Protein 3AAA (pdb70)

Radius of gyration: 28.88 Å; Cα contacts (8 Å, |Δi|>4): 1202; chains: 3; bounding box: 78×56×79 Å

Foldseek 3Di:
DLVVLLVVLLVQLLPAFPQCNVVSNVVSCVVNVPVPSNVPSNPVSLLVSQQVQQPWADDPPDPATGTRHPQQPPPPQWGDQLQVQWIWHADSVVRHTHDIDHHDDPCPCVLLQVLLVVLVVVLCVVPAVAKHKGWDWDADPRFTKIKIKMKHKDDDVVQQKIKMKIKIWIWGDDPQKTKIWMKIWMWMWHPNPHTDIDTDMDIDIDMDTHDDSNVRSNVVSVVVVVVVVVVVVVVVVVVVCCVPPVVCVVPNPAPPVRDDDDVVVVD/DVVVLVVLQVVLQPDDQVCNVVVLVVSCVVVVVCVVVSLQPRDDAWDWDADPPPGHIDIDDPQQDDDNWGADLPPRAIVVGDPDGDGADPVVNVVQNVLLVVVVVVCCVPPVDWDWHKDKHDDDQGIKMKIWTKDWADDDPFKTKIKIKIKIKDWGADPVNQKIKIKIKMKIWMWMWGADDPPHIDIDTDMDIDIDMDMDTDDPVCHPSNVVVVVVVVVVVVRVVVCCCVRVNVVVVVVCVVDPPDDDDD/DLVVVLVCLLVLVVVVVVVCVVVVHDQADQGPVFHGSLLSNLLNLNQVSNVVSVVVPYDQADATPQRAGSLLSNQVNVNLVNNVVSVVVPHDQPRAGNVRHTSLRPHPDPSSVVSSD

Nearest PDB structures (foldseek):
  3aae-assembly1_A  TM=9.715E-01  e=9.314E-47  Gallus gallus
  7ccc-assembly1_C  TM=9.860E-01  e=1.711E-45  Mus musculus
  8f8q-assembly1_G  TM=9.851E-01  e=2.707E-43  Homo sapiens
  8ptk-assembly1_K  TM=9.829E-01  e=7.471E-42  Sus scrofa
  7t5q-assembly1_I  TM=9.591E-01  e=1.080E-38  Homo sapiens

Solvent-accessible surface area: 28966 Å² total; per-residue (Å²): 110,86,153,79,60,19,161,11,0,18,70,2,0,48,84,3,0,0,32,2,15,100,63,0,45,68,8,2,83,49,4,19,118,56,91,98,46,13,147,124,40,4,57,146,6,10,16,86,9,1,25,67,8,16,18,18,10,104,8,162,79,66,140,37,48,4,2,0,0,110,14,2,62,87,36,155,38,51,5,19,4,12,49,44,85,7,0,0,67,7,39,35,119,174,58,96,23,43,75,59,87,119,64,92,80,159,62,91,14,52,109,43,15,48,21,4,4,75,24,1,103,60,10,4,166,58,13,3,73,59,19,43,6,4,0,2,25,72,71,70,141,68,86,61,5,0,0,4,0,0,0,0,31,42,78,53,83,186,70,101,45,2,0,10,0,20,1,24,1,67,2,29,9,59,98,96,50,0,72,2,36,9,31,0,61,1,22,0,3,8,56,91,47,26,32,0,4,0,66,2,69,24,103,32,130,85,62,34,141,9,72,65,34,84,81,0,2,114,56,1,24,131,71,1,53,98,14,0,34,100,0,8,57,16,2,38,110,6,1,105,52,1,27,83,10,0,0,27,1,0,0,4,129,46,2,7,68,106,90,129,21,74,2,71,164,27,80,87,124,105,32,47,89,11,0,41,25,0,25,130,36,5,32,27,69,80,29,116,106,8,6,54,12,0,31,84,10,6,88,86,11,44,147,69,0,80,78,65,16,64,50,44,18,115,85,28,143,4,168,111,76,41,99,38,3,0,25,18,81,104,2,98,45,57,120,4,37,8,3,8,90,27,31,126,18,40,77,117,81,177,131,10,67,98,22,57,95,207,11,41,136,39,0,70,61,4,22,84,0,3,38,64,0,32,61,53,0,2,28,24,36,22,11,1,2,0,11,65,86,83,140,129,13,9,2,0,0,2,0,0,30,18,46,2,76,16,9,166,72,7,68,2,20,0,6,0,36,0,26,1,65,2,85,75,77,53,118,37,169,30,0,45,0,70,2,43,0,13,0,19,3,64,0,32,0,49,61,129,24,3,10,28,1,25,2,0,10,22,3,66,76,126,47,98,67,73,69,91,27,56,152,74,21,44,26,5,0,4,8,0,99,8,0,8,42,5,0,26,110,0,10,61,31,2,41,103,6,1,10,22,83,0,52,91,12,1,68,30,0,1,31,72,113,63,58,113,199,117,28,137,74,14,10,8,1,0,7,10,26,6,52,82,54,0,95,73,23,36,90,167,69,93,78,11,47,86,62,3,138,24,8,2,38,0,3,0,1,0,0,4,9,24,26,45,99,1,0,81,23,0,31,125,102,51,10,73,23,55,10,83,10,104,35,124,0,5,0,3,2,2,0,2,35,32,32,49,62,58,0,0,130,22,0,38,85,126,54,9,59,82,97,54,118,6,69,94,34,68,26,1,70,85,30,16,142,47,163,54,0,77,66,67,3,173

Structure (mmCIF, N/CA/C/O backbone):
data_3AAA
#
_entry.id   3AAA
#
_cell.length_a   71.424
_cell.length_b   87.006
_cell.length_c   121.035
_cell.angle_alpha   90.00
_cell.angle_beta   90.00
_cell.angle_gamma   90.00
#
_symmetry.space_group_name_H-M   'P 21 21 21'
#
loop_
_entity.id
_entity.type
_entity.pdbx_description
1 polymer 'F-actin-capping protein subunit alpha-1'
2 polymer 'F-actin-capping protein subunit beta isoforms 1 and 2'
3 polymer Myotrophin
4 non-polymer 'ISOPROPYL ALCOHOL'
5 water water
#
loop_
_atom_site.group_PDB
_atom_site.id
_atom_site.type_symbol
_atom_site.label_atom_id
_atom_site.label_alt_id
_atom_site.label_comp_id
_atom_site.label_asym_id
_atom_site.label_entity_id
_atom_site.label_seq_id
_atom_site.pdbx_PDB_ins_code
_atom_site.Cartn_x
_atom_site.Cartn_y
_atom_site.Cartn_z
_atom_site.occupancy
_atom_site.B_iso_or_equiv
_atom_site.auth_seq_id
_atom_site.auth_comp_id
_atom_site.auth_asym_id
_atom_site.auth_atom_id
_atom_site.pdbx_PDB_model_num
ATOM 1 N N . SER A 1 9 ? -13.448 37.661 45.875 1.00 66.50 9 SER A N 1
ATOM 2 C CA . SER A 1 9 ? -12.261 36.800 46.157 1.00 66.42 9 SER A CA 1
ATOM 3 C C . SER A 1 9 ? -12.434 35.416 45.547 1.00 66.87 9 SER A C 1
ATOM 4 O O . SER A 1 9 ? -11.488 34.883 44.956 1.00 67.25 9 SER A O 1
ATOM 7 N N . ASP A 1 10 ? -13.626 34.833 45.681 1.00 66.75 10 ASP A N 1
ATOM 8 C CA . ASP A 1 10 ? -13.907 33.542 45.039 1.00 66.62 10 ASP A CA 1
ATOM 9 C C . ASP A 1 10 ? -14.064 33.686 43.527 1.00 66.06 10 ASP A C 1
ATOM 10 O O . ASP A 1 10 ? -13.691 32.788 42.783 1.00 65.81 10 ASP A O 1
ATOM 15 N N . GLU A 1 11 ? -14.601 34.823 43.087 1.00 65.63 11 GLU A N 1
ATOM 16 C CA . GLU A 1 11 ? -14.551 35.216 41.676 1.00 65.40 11 GLU A CA 1
ATOM 17 C C . GLU A 1 11 ? -13.103 35.475 41.224 1.00 64.91 11 GLU A C 1
ATOM 18 O O . GLU A 1 11 ? -12.774 35.314 40.043 1.00 65.21 11 GLU A O 1
ATOM 24 N N . GLU A 1 12 ? -12.245 35.896 42.151 1.00 63.83 12 GLU A N 1
ATOM 25 C CA . GLU A 1 12 ? -10.856 36.164 41.809 1.00 62.69 12 GLU A CA 1
ATOM 26 C C . GLU A 1 12 ? -10.056 34.856 41.770 1.00 61.42 12 GLU A C 1
ATOM 27 O O . GLU A 1 12 ? -9.198 34.688 40.904 1.00 61.33 12 GLU A O 1
ATOM 33 N N . LYS A 1 13 ? -10.356 33.931 42.682 1.00 59.61 13 LYS A N 1
ATOM 34 C CA . LYS A 1 13 ? -9.722 32.608 42.690 1.00 58.20 13 LYS A CA 1
ATOM 35 C C . LYS A 1 13 ? -9.909 31.823 41.377 1.00 57.29 13 LYS A C 1
ATOM 36 O O . LYS A 1 13 ? -8.962 31.192 40.887 1.00 56.85 13 LYS A O 1
ATOM 42 N N . VAL A 1 14 ? -11.127 31.865 40.826 1.00 55.68 14 VAL A N 1
ATOM 43 C CA . VAL A 1 14 ? -11.472 31.125 39.611 1.00 54.11 14 VAL A CA 1
ATOM 44 C C . VAL A 1 14 ? -10.733 31.752 38.438 1.00 52.96 14 VAL A C 1
ATOM 45 O O . VAL A 1 14 ? -10.203 31.047 37.582 1.00 52.53 14 VAL A O 1
ATOM 49 N N . ARG A 1 15 ? -10.701 33.086 38.439 1.00 51.58 15 ARG A N 1
ATOM 50 C CA . ARG A 1 15 ? -10.009 33.904 37.447 1.00 50.36 15 ARG A CA 1
ATOM 51 C C . ARG A 1 15 ? -8.500 33.589 37.391 1.00 48.89 15 ARG A C 1
ATOM 52 O O . ARG A 1 15 ? -7.890 33.655 36.309 1.00 48.55 15 ARG A O 1
ATOM 60 N N . ILE A 1 16 ? -7.934 33.240 38.557 1.00 46.80 16 ILE A N 1
ATOM 61 C CA . ILE A 1 16 ? -6.521 32.877 38.734 1.00 44.72 16 ILE A CA 1
ATOM 62 C C . ILE A 1 16 ? -6.299 31.443 38.289 1.00 44.01 16 ILE A C 1
ATOM 63 O O . ILE A 1 16 ? -5.331 31.141 37.582 1.00 43.34 16 ILE A O 1
ATOM 68 N N . ALA A 1 17 ? -7.178 30.556 38.748 1.00 42.67 17 ALA A N 1
ATOM 69 C CA . ALA A 1 17 ? -7.225 29.194 38.269 1.00 41.64 17 ALA A CA 1
ATOM 70 C C . ALA A 1 17 ? -7.227 29.158 36.734 1.00 40.99 17 ALA A C 1
ATOM 71 O O . ALA A 1 17 ? -6.452 28.423 36.137 1.00 40.71 17 ALA A O 1
ATOM 73 N N . ALA A 1 18 ? -8.086 29.975 36.124 1.00 40.20 18 ALA A N 1
ATOM 74 C CA . ALA A 1 18 ? -8.271 30.042 34.672 1.00 39.88 18 ALA A CA 1
ATOM 75 C C . ALA A 1 18 ? -7.048 30.593 33.932 1.00 39.50 18 ALA A C 1
ATOM 76 O O . ALA A 1 18 ? -6.735 30.142 32.836 1.00 39.53 18 ALA A O 1
ATOM 78 N N . LYS A 1 19 ? -6.406 31.599 34.520 1.00 38.76 19 LYS A N 1
ATOM 79 C CA . LYS A 1 19 ? -5.166 32.131 34.009 1.00 37.76 19 LYS A CA 1
ATOM 80 C C . LYS A 1 19 ? -4.082 31.049 34.058 1.00 36.71 19 LYS A C 1
ATOM 81 O O . LYS A 1 19 ? -3.318 30.891 33.110 1.00 36.33 19 LYS A O 1
ATOM 87 N N . PHE A 1 20 ? -4.033 30.280 35.141 1.00 35.73 20 PHE A N 1
ATOM 88 C CA . PHE A 1 20 ? -3.021 29.237 35.266 1.00 35.10 20 PHE A CA 1
ATOM 89 C C . PHE A 1 20 ? -3.180 28.151 34.200 1.00 35.23 20 PHE A C 1
ATOM 90 O O . PHE A 1 20 ? -2.196 27.760 33.546 1.00 34.11 20 PHE A O 1
ATOM 98 N N . ILE A 1 21 ? -4.420 27.672 34.032 1.00 34.75 21 ILE A N 1
ATOM 99 C CA . ILE A 1 21 ? -4.721 26.588 33.087 1.00 34.93 21 ILE A CA 1
ATOM 100 C C . ILE A 1 21 ? -4.368 27.003 31.655 1.00 34.12 21 ILE A C 1
ATOM 101 O O . ILE A 1 21 ? -3.795 26.253 30.921 1.00 33.70 21 ILE A O 1
ATOM 106 N N . THR A 1 22 ? -4.683 28.243 31.336 1.00 34.13 22 THR A N 1
ATOM 107 C CA . THR A 1 22 ? -4.403 28.896 30.076 1.00 34.34 22 THR A CA 1
ATOM 108 C C . THR A 1 22 ? -2.914 29.009 29.737 1.00 33.53 22 THR A C 1
ATOM 109 O O . THR A 1 22 ? -2.550 29.139 28.570 1.00 33.25 22 THR A O 1
ATOM 113 N N . HIS A 1 23 ? -2.059 28.962 30.749 1.00 31.92 23 HIS A N 1
ATOM 114 C CA . HIS A 1 23 ? -0.629 29.114 30.523 1.00 31.15 23 HIS A CA 1
ATOM 115 C C . HIS A 1 23 ? 0.139 27.800 30.591 1.00 29.05 23 HIS A C 1
ATOM 116 O O . HIS A 1 23 ? 1.366 27.806 30.642 1.00 29.30 23 HIS A O 1
ATOM 123 N N . ALA A 1 24 ? -0.588 26.686 30.581 1.00 26.63 24 ALA A N 1
ATOM 124 C CA . ALA A 1 24 ? 0.006 25.362 30.521 1.00 25.19 24 ALA A CA 1
ATOM 125 C C . ALA A 1 24 ? 0.907 25.278 29.296 1.00 23.89 24 ALA A C 1
ATOM 126 O O . ALA A 1 24 ? 0.505 25.681 28.209 1.00 23.61 24 ALA A O 1
ATOM 128 N N . PRO A 1 25 ? 2.123 24.772 29.475 1.00 22.91 25 PRO A N 1
ATOM 129 C CA . PRO A 1 25 ? 3.014 24.490 28.356 1.00 23.33 25 PRO A CA 1
ATOM 130 C C . PRO A 1 25 ? 2.425 23.387 27.467 1.00 23.94 25 PRO A C 1
ATOM 131 O O . PRO A 1 25 ? 1.652 22.553 27.967 1.00 24.47 25 PRO A O 1
ATOM 135 N N . PRO A 1 26 ? 2.782 23.375 26.159 1.00 24.16 26 PRO A N 1
ATOM 136 C CA . PRO A 1 26 ? 2.191 22.393 25.240 1.00 23.76 26 PRO A CA 1
ATOM 137 C C . PRO A 1 26 ? 2.508 20.995 25.692 1.00 23.08 26 PRO A C 1
ATOM 138 O O . PRO A 1 26 ? 3.650 20.719 26.006 1.00 23.62 26 PRO A O 1
ATOM 142 N N . GLY A 1 27 ? 1.512 20.122 25.754 1.00 22.59 27 GLY A N 1
ATOM 143 C CA . GLY A 1 27 ? 1.754 18.764 26.216 1.00 22.60 27 GLY A CA 1
ATOM 144 C C . GLY A 1 27 ? 1.695 18.604 27.736 1.00 23.45 27 GLY A C 1
ATOM 145 O O . GLY A 1 27 ? 1.980 17.516 28.263 1.00 23.15 27 GLY A O 1
ATOM 146 N N . GLU A 1 28 ? 1.321 19.659 28.455 1.00 23.87 28 GLU A N 1
ATOM 147 C CA . GLU A 1 28 ? 1.382 19.592 29.926 1.00 25.10 28 GLU A CA 1
ATOM 148 C C . GLU A 1 28 ? 0.090 20.099 30.546 1.00 25.53 28 GLU A C 1
ATOM 149 O O . GLU A 1 28 ? 0.018 20.339 31.743 1.00 25.93 28 GLU A O 1
ATOM 155 N N . PHE A 1 29 ? -0.929 20.238 29.719 1.00 25.99 29 PHE A N 1
ATOM 156 C CA . PHE A 1 29 ? -2.245 20.652 30.159 1.00 28.45 29 PHE A CA 1
ATOM 157 C C . PHE A 1 29 ? -2.843 19.807 31.305 1.00 29.73 29 PHE A C 1
ATOM 158 O O . PHE A 1 29 ? -3.342 20.370 32.277 1.00 30.00 29 PHE A O 1
ATOM 166 N N . ASN A 1 30 ? -2.799 18.484 31.168 1.00 31.00 30 ASN A N 1
ATOM 167 C CA . ASN A 1 30 ? -3.360 17.569 32.169 1.00 32.69 30 ASN A CA 1
ATOM 168 C C . ASN A 1 30 ? -2.695 17.796 33.535 1.00 33.55 30 ASN A C 1
ATOM 169 O O . ASN A 1 30 ? -3.379 17.887 34.556 1.00 34.16 30 ASN A O 1
ATOM 174 N N . GLU A 1 31 ? -1.369 17.926 33.533 1.00 33.74 31 GLU A N 1
ATOM 175 C CA . GLU A 1 31 ? -0.610 18.148 34.758 1.00 33.93 31 GLU A CA 1
ATOM 176 C C . GLU A 1 31 ? -0.976 19.473 35.385 1.00 33.35 31 GLU A C 1
ATOM 177 O O . GLU A 1 31 ? -1.219 19.539 36.591 1.00 33.83 31 GLU A O 1
ATOM 183 N N . VAL A 1 32 ? -1.050 20.520 34.578 1.00 32.31 32 VAL A N 1
ATOM 184 C CA . VAL A 1 32 ? -1.378 21.829 35.117 1.00 31.43 32 VAL A CA 1
ATOM 185 C C . VAL A 1 32 ? -2.817 21.845 35.613 1.00 32.70 32 VAL A C 1
ATOM 186 O O . VAL A 1 32 ? -3.093 22.371 36.679 1.00 32.24 32 VAL A O 1
ATOM 190 N N . PHE A 1 33 ? -3.724 21.289 34.816 1.00 34.05 33 PHE A N 1
ATOM 191 C CA . PHE A 1 33 ? -5.126 21.124 35.214 1.00 35.70 33 PHE A CA 1
ATOM 192 C C . PHE A 1 33 ? -5.255 20.384 36.541 1.00 35.51 33 PHE A C 1
ATOM 193 O O . PHE A 1 33 ? -5.901 20.882 37.442 1.00 35.04 33 PHE A O 1
ATOM 201 N N . ASN A 1 34 ? -4.612 19.225 36.653 1.00 36.77 34 ASN A N 1
ATOM 202 C CA . ASN A 1 34 ? -4.570 18.473 37.911 1.00 38.44 34 ASN A CA 1
ATOM 203 C C . ASN A 1 34 ? -4.050 19.322 39.075 1.00 38.89 34 ASN A C 1
ATOM 204 O O . ASN A 1 34 ? -4.574 19.231 40.182 1.00 38.92 34 ASN A O 1
ATOM 209 N N . ASP A 1 35 ? -3.007 20.119 38.837 1.00 39.42 35 ASP A N 1
ATOM 210 C CA . ASP A 1 35 ? -2.419 20.920 39.901 1.00 40.10 35 ASP A CA 1
ATOM 211 C C . ASP A 1 35 ? -3.449 21.910 40.386 1.00 41.00 35 ASP A C 1
ATOM 212 O O . ASP A 1 35 ? -3.739 21.969 41.574 1.00 41.00 35 ASP A O 1
ATOM 217 N N . VAL A 1 36 ? -4.032 22.639 39.441 1.00 41.56 36 VAL A N 1
ATOM 218 C CA . VAL A 1 36 ? -4.978 23.699 39.713 1.00 42.48 36 VAL A CA 1
ATOM 219 C C . VAL A 1 36 ? -6.287 23.190 40.350 1.00 43.97 36 VAL A C 1
ATOM 220 O O . VAL A 1 36 ? -6.958 23.931 41.091 1.00 43.82 36 VAL A O 1
ATOM 224 N N . ARG A 1 37 ? -6.650 21.947 40.044 1.00 45.50 37 ARG A N 1
ATOM 225 C CA . ARG A 1 37 ? -7.869 21.327 40.583 1.00 47.51 37 ARG A CA 1
ATOM 226 C C . ARG A 1 37 ? -7.677 21.068 42.083 1.00 48.04 37 ARG A C 1
ATOM 227 O O . ARG A 1 37 ? -8.450 21.549 42.896 1.00 48.28 37 ARG A O 1
ATOM 235 N N . LEU A 1 38 ? -6.621 20.335 42.429 1.00 49.23 38 LEU A N 1
ATOM 236 C CA . LEU A 1 38 ? -6.304 20.003 43.814 1.00 50.67 38 LEU A CA 1
ATOM 237 C C . LEU A 1 38 ? -6.016 21.235 44.681 1.00 51.70 38 LEU A C 1
ATOM 238 O O . LEU A 1 38 ? -6.111 21.161 45.915 1.00 51.48 38 LEU A O 1
ATOM 243 N N . LEU A 1 39 ? -5.681 22.357 44.032 1.00 52.63 39 LEU A N 1
ATOM 244 C CA . LEU A 1 39 ? -5.297 23.591 44.727 1.00 53.72 39 LEU A CA 1
ATOM 245 C C . LEU A 1 39 ? -6.504 24.442 45.077 1.00 54.63 39 LEU A C 1
ATOM 246 O O . LEU A 1 39 ? -6.677 24.819 46.234 1.00 54.66 39 LEU A O 1
ATOM 251 N N . LEU A 1 40 ? -7.324 24.738 44.073 1.00 55.63 40 LEU A N 1
ATOM 252 C CA . LEU A 1 40 ? -8.567 25.471 44.255 1.00 57.00 40 LEU A CA 1
ATOM 253 C C . LEU A 1 40 ? -9.514 24.694 45.187 1.00 58.15 40 LEU A C 1
ATOM 254 O O . LEU A 1 40 ? -10.255 25.294 45.965 1.00 57.85 40 LEU A O 1
ATOM 259 N N . ASN A 1 41 ? -9.441 23.363 45.115 1.00 59.70 41 ASN A N 1
ATOM 260 C CA . ASN A 1 41 ? -10.301 22.443 45.871 1.00 61.61 41 ASN A CA 1
ATOM 261 C C . ASN A 1 41 ? -11.767 22.890 45.951 1.00 62.32 41 ASN A C 1
ATOM 262 O O . ASN A 1 41 ? -12.361 22.944 47.023 1.00 62.76 41 ASN A O 1
ATOM 267 N N . ASN A 1 42 ? -12.316 23.232 44.793 1.00 63.20 42 ASN A N 1
ATOM 268 C CA . ASN A 1 42 ? -13.718 23.565 44.639 1.00 64.09 42 ASN A CA 1
ATOM 269 C C . ASN A 1 42 ? -14.143 23.163 43.233 1.00 64.48 42 ASN A C 1
ATOM 270 O O . ASN A 1 42 ? -14.411 24.015 42.385 1.00 64.52 42 ASN A O 1
ATOM 275 N N . ASP A 1 43 ? -14.196 21.849 43.004 1.00 65.32 43 ASP A N 1
ATOM 276 C CA . ASP A 1 43 ? -14.607 21.271 41.721 1.00 65.93 43 ASP A CA 1
ATOM 277 C C . ASP A 1 43 ? -15.855 21.921 41.149 1.00 66.23 43 ASP A C 1
ATOM 278 O O . ASP A 1 43 ? -16.084 21.858 39.946 1.00 66.42 43 ASP A O 1
ATOM 283 N N . ASN A 1 44 ? -16.655 22.544 42.010 1.00 66.79 44 ASN A N 1
ATOM 284 C CA . ASN A 1 44 ? -17.877 23.215 41.568 1.00 67.59 44 ASN A CA 1
ATOM 285 C C . ASN A 1 44 ? -17.600 24.520 40.823 1.00 67.68 44 ASN A C 1
ATOM 286 O O . ASN A 1 44 ? -18.116 24.728 39.723 1.00 67.72 44 ASN A O 1
ATOM 291 N N . LEU A 1 45 ? -16.768 25.373 41.429 1.00 67.88 45 LEU A N 1
ATOM 292 C CA . LEU A 1 45 ? -16.338 26.662 40.865 1.00 67.72 45 LEU A CA 1
ATOM 293 C C . LEU A 1 45 ? -15.446 26.483 39.622 1.00 67.59 45 LEU A C 1
ATOM 294 O O . LEU A 1 45 ? -15.489 27.285 38.680 1.00 67.41 45 LEU A O 1
ATOM 299 N N . LEU A 1 46 ? -14.644 25.419 39.639 1.00 67.52 46 LEU A N 1
ATOM 300 C CA . LEU A 1 46 ? -13.777 25.048 38.522 1.00 67.50 46 LEU A CA 1
ATOM 301 C C . LEU A 1 46 ? -14.559 24.942 37.209 1.00 67.56 46 LEU A C 1
ATOM 302 O O . LEU A 1 46 ? -14.202 25.572 36.213 1.00 67.75 46 LEU A O 1
ATOM 307 N N . ARG A 1 47 ? -15.643 24.165 37.236 1.00 67.58 47 ARG A N 1
ATOM 308 C CA . ARG A 1 47 ? -16.530 23.965 36.086 1.00 67.33 47 ARG A CA 1
ATOM 309 C C . ARG A 1 47 ? -17.218 25.256 35.641 1.00 67.17 47 ARG A C 1
ATOM 310 O O . ARG A 1 47 ? -17.510 25.431 34.459 1.00 67.27 47 ARG A O 1
ATOM 318 N N . GLU A 1 48 ? -17.442 26.161 36.593 1.00 67.01 48 GLU A N 1
ATOM 319 C CA . GLU A 1 48 ? -18.236 27.377 36.374 1.00 66.81 48 GLU A CA 1
ATOM 320 C C . GLU A 1 48 ? -17.542 28.444 35.523 1.00 66.11 48 GLU A C 1
ATOM 321 O O . GLU A 1 48 ? -17.990 28.756 34.409 1.00 66.10 48 GLU A O 1
ATOM 327 N N . GLY A 1 49 ? -16.461 29.005 36.063 1.00 65.12 49 GLY A N 1
ATOM 328 C CA . GLY A 1 49 ? -15.780 30.139 35.439 1.00 63.72 49 GLY A CA 1
ATOM 329 C C . GLY A 1 49 ? -14.534 29.765 34.654 1.00 62.64 49 GLY A C 1
ATOM 330 O O . GLY A 1 49 ? -13.986 30.609 33.945 1.00 62.85 49 GLY A O 1
ATOM 331 N N . ALA A 1 50 ? -14.091 28.509 34.783 1.00 61.27 50 ALA A N 1
ATOM 332 C CA . ALA A 1 50 ? -12.917 27.999 34.056 1.00 59.84 50 ALA A CA 1
ATOM 333 C C . ALA A 1 50 ? -13.257 26.943 32.980 1.00 59.02 50 ALA A C 1
ATOM 334 O O . ALA A 1 50 ? -12.534 25.943 32.808 1.00 59.09 50 ALA A O 1
ATOM 336 N N . ALA A 1 51 ? -14.362 27.172 32.267 1.00 57.47 51 ALA A N 1
ATOM 337 C CA . ALA A 1 51 ? -14.723 26.376 31.090 1.00 55.77 51 ALA A CA 1
ATOM 338 C C . ALA A 1 51 ? -14.455 27.188 29.825 1.00 54.66 51 ALA A C 1
ATOM 339 O O . ALA A 1 51 ? -14.190 26.621 28.761 1.00 54.59 51 ALA A O 1
ATOM 341 N N . HIS A 1 52 ? -14.543 28.514 29.951 1.00 52.90 52 HIS A N 1
ATOM 342 C CA . HIS A 1 52 ? -14.137 29.429 28.902 1.00 51.69 52 HIS A CA 1
ATOM 343 C C . HIS A 1 52 ? -12.623 29.278 28.644 1.00 50.55 52 HIS A C 1
ATOM 344 O O . HIS A 1 52 ? -12.125 29.646 27.578 1.00 50.09 52 HIS A O 1
ATOM 351 N N . ALA A 1 53 ? -11.927 28.685 29.617 1.00 48.79 53 ALA A N 1
ATOM 352 C CA . ALA A 1 53 ? -10.474 28.554 29.606 1.00 46.90 53 ALA A CA 1
ATOM 353 C C . ALA A 1 53 ? -10.010 27.301 28.876 1.00 45.21 53 ALA A C 1
ATOM 354 O O . ALA A 1 53 ? -8.995 27.319 28.187 1.00 44.30 53 ALA A O 1
ATOM 356 N N . PHE A 1 54 ? -10.743 26.210 29.050 1.00 43.42 54 PHE A N 1
ATOM 357 C CA . PHE A 1 54 ? -10.450 24.994 28.328 1.00 41.97 54 PHE A CA 1
ATOM 358 C C . PHE A 1 54 ? -10.583 25.235 26.826 1.00 40.26 54 PHE A C 1
ATOM 359 O O . PHE A 1 54 ? -9.726 24.822 26.043 1.00 40.13 54 PHE A O 1
ATOM 367 N N . ALA A 1 55 ? -11.651 25.916 26.439 1.00 37.84 55 ALA A N 1
ATOM 368 C CA . ALA A 1 55 ? -11.900 26.191 25.035 1.00 35.96 55 ALA A CA 1
ATOM 369 C C . ALA A 1 55 ? -10.833 27.146 24.502 1.00 34.45 55 ALA A C 1
ATOM 370 O O . ALA A 1 55 ? -10.298 26.947 23.410 1.00 32.93 55 ALA A O 1
ATOM 372 N N . GLN A 1 56 ? -10.552 28.180 25.295 1.00 32.74 56 GLN A N 1
ATOM 373 C CA . GLN A 1 56 ? -9.606 29.210 24.920 1.00 32.08 56 GLN A CA 1
ATOM 374 C C . GLN A 1 56 ? -8.203 28.633 24.750 1.00 29.60 56 GLN A C 1
ATOM 375 O O . GLN A 1 56 ? -7.526 28.989 23.801 1.00 28.94 56 GLN A O 1
ATOM 381 N N . TYR A 1 57 ? -7.813 27.743 25.654 1.00 27.16 57 TYR A N 1
ATOM 382 C CA . TYR A 1 57 ? -6.601 26.990 25.524 1.00 26.42 57 TYR A CA 1
ATOM 383 C C . TYR A 1 57 ? -6.560 26.158 24.224 1.00 26.26 57 TYR A C 1
ATOM 384 O O . TYR A 1 57 ? -5.570 26.189 23.503 1.00 25.53 57 TYR A O 1
ATOM 393 N N . ASN A 1 58 ? -7.621 25.403 23.951 1.00 25.30 58 ASN A N 1
ATOM 394 C CA . ASN A 1 58 ? -7.634 24.538 22.779 1.00 24.45 58 ASN A CA 1
ATOM 395 C C . ASN A 1 58 ? -7.519 25.293 21.497 1.00 22.94 58 ASN A C 1
ATOM 396 O O . ASN A 1 58 ? -6.786 24.863 20.616 1.00 20.56 58 ASN A O 1
ATOM 401 N N . MET A 1 59 ? -8.215 26.433 21.415 1.00 22.85 59 MET A N 1
ATOM 402 C CA . MET A 1 59 ? -8.167 27.291 20.230 1.00 22.67 59 MET A CA 1
ATOM 403 C C . MET A 1 59 ? -6.873 28.092 20.089 1.00 22.55 59 MET A C 1
ATOM 404 O O . MET A 1 59 ? -6.452 28.325 18.965 1.00 22.97 59 MET A O 1
ATOM 409 N N . ASP A 1 60 ? -6.287 28.564 21.195 1.00 21.24 60 ASP A N 1
ATOM 410 C CA . ASP A 1 60 ? -4.957 29.248 21.174 1.00 21.79 60 ASP A CA 1
ATOM 411 C C . ASP A 1 60 ? -3.847 28.288 20.719 1.00 20.28 60 ASP A C 1
ATOM 412 O O . ASP A 1 60 ? -2.947 28.675 19.996 1.00 18.71 60 ASP A O 1
ATOM 417 N N . GLN A 1 61 ? -3.939 27.028 21.146 1.00 19.65 61 GLN A N 1
ATOM 418 C CA . GLN A 1 61 ? -2.918 26.041 20.838 1.00 20.05 61 GLN A CA 1
ATOM 419 C C . GLN A 1 61 ? -3.106 25.356 19.470 1.00 19.26 61 GLN A C 1
ATOM 420 O O . GLN A 1 61 ? -2.234 24.592 19.059 1.00 19.25 61 GLN A O 1
ATOM 426 N N . PHE A 1 62 ? -4.196 25.648 18.756 1.00 18.35 62 PHE A N 1
ATOM 427 C CA . PHE A 1 62 ? -4.474 24.948 17.477 1.00 18.16 62 PHE A CA 1
ATOM 428 C C . PHE A 1 62 ? -4.445 23.427 17.727 1.00 18.59 62 PHE A C 1
ATOM 429 O O . PHE A 1 62 ? -3.706 22.701 17.066 1.00 17.93 62 PHE A O 1
ATOM 437 N N . THR A 1 63 ? -5.208 22.955 18.711 1.00 18.98 63 THR A N 1
ATOM 438 C CA . THR A 1 63 ? -5.215 21.529 19.054 1.00 19.93 63 THR A CA 1
ATOM 439 C C . THR A 1 63 ? -5.675 20.696 17.872 1.00 19.33 63 THR A C 1
ATOM 440 O O . THR A 1 63 ? -6.735 20.947 17.296 1.00 19.52 63 THR A O 1
ATOM 444 N N . PRO A 1 64 ? -4.853 19.731 17.467 1.00 20.05 64 PRO A N 1
ATOM 445 C CA . PRO A 1 64 ? -5.264 18.851 16.372 1.00 20.41 64 PRO A CA 1
ATOM 446 C C . PRO A 1 64 ? -6.171 17.748 16.894 1.00 21.30 64 PRO A C 1
ATOM 447 O O . PRO A 1 64 ? -5.926 17.233 17.970 1.00 21.52 64 PRO A O 1
ATOM 451 N N . VAL A 1 65 ? -7.196 17.385 16.131 1.00 21.74 65 VAL A N 1
ATOM 452 C CA . VAL A 1 65 ? -8.110 16.302 16.542 1.00 23.18 65 VAL A CA 1
ATOM 453 C C . VAL A 1 65 ? -8.484 15.394 15.371 1.00 23.34 65 VAL A C 1
ATOM 454 O O . VAL A 1 65 ? -8.635 15.849 14.217 1.00 22.20 65 VAL A O 1
ATOM 458 N N . LYS A 1 66 ? -8.606 14.105 15.697 1.00 24.22 66 LYS A N 1
ATOM 459 C CA . LYS A 1 66 ? -8.964 13.061 14.762 1.00 24.97 66 LYS A CA 1
ATOM 460 C C . LYS A 1 66 ? -10.467 12.875 14.821 1.00 25.57 66 LYS A C 1
ATOM 461 O O . LYS A 1 66 ? -11.029 12.612 15.897 1.00 26.14 66 LYS A O 1
ATOM 467 N N . ILE A 1 67 ? -11.135 13.028 13.684 1.00 25.49 67 ILE A N 1
ATOM 468 C CA . ILE A 1 67 ? -12.563 12.674 13.631 1.00 25.98 67 ILE A CA 1
ATOM 469 C C . ILE A 1 67 ? -12.685 11.282 13.027 1.00 26.42 67 ILE A C 1
ATOM 470 O O . ILE A 1 67 ? -12.102 11.003 11.975 1.00 25.77 67 ILE A O 1
ATOM 475 N N . GLU A 1 68 ? -13.365 10.381 13.743 1.00 27.42 68 GLU A N 1
ATOM 476 C CA . GLU A 1 68 ? -13.626 9.019 13.244 1.00 28.11 68 GLU A CA 1
ATOM 477 C C . GLU A 1 68 ? -14.157 9.063 11.815 1.00 27.09 68 GLU A C 1
ATOM 478 O O . GLU A 1 68 ? -15.035 9.843 11.512 1.00 26.81 68 GLU A O 1
ATOM 484 N N . GLY A 1 69 ? -13.564 8.280 10.922 1.00 26.66 69 GLY A N 1
ATOM 485 C CA . GLY A 1 69 ? -14.050 8.209 9.553 1.00 26.46 69 GLY A CA 1
ATOM 486 C C . GLY A 1 69 ? -13.343 9.132 8.568 1.00 27.09 69 GLY A C 1
ATOM 487 O O . GLY A 1 69 ? -13.556 9.021 7.346 1.00 26.48 69 GLY A O 1
ATOM 488 N N . TYR A 1 70 ? -12.521 10.046 9.082 1.00 26.35 70 TYR A N 1
ATOM 489 C CA . TYR A 1 70 ? -11.781 10.984 8.223 1.00 27.60 70 TYR A CA 1
ATOM 490 C C . TYR A 1 70 ? -10.294 10.872 8.473 1.00 27.84 70 TYR A C 1
ATOM 491 O O . TYR A 1 70 ? -9.854 10.988 9.601 1.00 26.88 70 TYR A O 1
ATOM 500 N N . ASP A 1 71 ? -9.540 10.652 7.408 1.00 29.51 71 ASP A N 1
ATOM 501 C CA . ASP A 1 71 ? -8.107 10.366 7.486 1.00 31.93 71 ASP A CA 1
ATOM 502 C C . ASP A 1 71 ? -7.292 11.435 8.183 1.00 32.78 71 ASP A C 1
ATOM 503 O O . ASP A 1 71 ? -6.392 11.148 8.952 1.00 33.54 71 ASP A O 1
ATOM 508 N N . ASP A 1 72 ? -7.580 12.680 7.889 1.00 32.78 72 ASP A N 1
ATOM 509 C CA . ASP A 1 72 ? -6.668 13.690 8.332 1.00 33.99 72 ASP A CA 1
ATOM 510 C C . ASP A 1 72 ? -6.858 13.977 9.838 1.00 32.83 72 ASP A C 1
ATOM 511 O O . ASP A 1 72 ? -7.287 13.088 10.625 1.00 33.78 72 ASP A O 1
ATOM 516 N N . GLN A 1 73 ? -6.478 15.166 10.254 1.00 29.05 73 GLN A N 1
ATOM 517 C CA . GLN A 1 73 ? -6.919 15.679 11.518 1.00 26.50 73 GLN A CA 1
ATOM 518 C C . GLN A 1 73 ? -7.296 17.096 11.210 1.00 24.00 73 GLN A C 1
ATOM 519 O O . GLN A 1 73 ? -6.891 17.628 10.181 1.00 23.52 73 GLN A O 1
ATOM 525 N N . VAL A 1 74 ? -8.104 17.694 12.061 1.00 21.85 74 VAL A N 1
ATOM 526 C CA . VAL A 1 74 ? -8.480 19.071 11.857 1.00 20.52 74 VAL A CA 1
ATOM 527 C C . VAL A 1 74 ? -7.982 19.833 13.083 1.00 19.24 74 VAL A C 1
ATOM 528 O O . VAL A 1 74 ? -7.818 19.238 14.127 1.00 18.12 74 VAL A O 1
ATOM 532 N N . LEU A 1 75 ? -7.716 21.129 12.933 1.00 18.73 75 LEU A N 1
ATOM 533 C CA . LEU A 1 75 ? -7.275 21.950 14.034 1.00 18.81 75 LEU A CA 1
ATOM 534 C C . LEU A 1 75 ? -8.452 22.650 14.699 1.00 19.60 75 LEU A C 1
ATOM 535 O O . LEU A 1 75 ? -9.309 23.216 14.016 1.00 19.85 75 LEU A O 1
ATOM 540 N N . ILE A 1 76 ? -8.469 22.656 16.025 1.00 20.63 76 ILE A N 1
ATOM 541 C CA . ILE A 1 76 ? -9.419 23.484 16.781 1.00 21.17 76 ILE A CA 1
ATOM 542 C C . ILE A 1 76 ? -8.881 24.898 16.820 1.00 21.45 76 ILE A C 1
ATOM 543 O O . ILE A 1 76 ? -7.847 25.138 17.415 1.00 21.51 76 ILE A O 1
ATOM 548 N N . THR A 1 77 ? -9.588 25.836 16.207 1.00 22.09 77 THR A N 1
ATOM 549 C CA . THR A 1 77 ? -9.146 27.231 16.199 1.00 22.10 77 THR A CA 1
ATOM 550 C C . THR A 1 77 ? -10.359 28.162 16.352 1.00 22.39 77 THR A C 1
ATOM 551 O O . THR A 1 77 ? -11.508 27.713 16.219 1.00 22.82 77 THR A O 1
ATOM 555 N N . GLU A 1 78 ? -10.098 29.448 16.599 1.00 21.51 78 GLU A N 1
ATOM 556 C CA . GLU A 1 78 ? -11.155 30.418 16.775 1.00 22.75 78 GLU A CA 1
ATOM 557 C C . GLU A 1 78 ? -11.831 30.589 15.440 1.00 22.53 78 GLU A C 1
ATOM 558 O O . GLU A 1 78 ? -12.986 31.002 15.372 1.00 22.79 78 GLU A O 1
ATOM 564 N N . HIS A 1 79 ? -11.110 30.267 14.367 1.00 22.21 79 HIS A N 1
ATOM 565 C CA . HIS A 1 79 ? -11.632 30.458 13.019 1.00 22.19 79 HIS A CA 1
ATOM 566 C C . HIS A 1 79 ? -12.696 29.447 12.637 1.00 22.16 79 HIS A C 1
ATOM 567 O O . HIS A 1 79 ? -13.537 29.744 11.796 1.00 21.95 79 HIS A O 1
ATOM 574 N N . GLY A 1 80 ? -12.652 28.272 13.249 1.00 21.93 80 GLY A N 1
ATOM 575 C CA . GLY A 1 80 ? -13.627 27.223 12.950 1.00 23.81 80 GLY A CA 1
ATOM 576 C C . GLY A 1 80 ? -14.728 27.132 13.998 1.00 25.00 80 GLY A C 1
ATOM 577 O O . GLY A 1 80 ? -15.598 26.264 13.914 1.00 24.87 80 GLY A O 1
ATOM 578 N N . ASP A 1 81 ? -14.671 28.029 14.986 1.00 25.57 81 ASP A N 1
ATOM 579 C CA . ASP A 1 81 ? -15.692 28.151 16.007 1.00 27.50 81 ASP A CA 1
ATOM 580 C C . ASP A 1 81 ? -17.059 28.531 15.377 1.00 27.81 81 ASP A C 1
ATOM 581 O O . ASP A 1 81 ? -17.222 29.643 14.867 1.00 27.52 81 ASP A O 1
ATOM 586 N N . LEU A 1 82 ? -18.012 27.598 15.367 1.00 28.14 82 LEU A N 1
ATOM 587 C CA . LEU A 1 82 ? -19.348 27.905 14.833 1.00 29.33 82 LEU A CA 1
ATOM 588 C C . LEU A 1 82 ? -20.304 28.353 15.926 1.00 30.11 82 LEU A C 1
ATOM 589 O O . LEU A 1 82 ? -21.491 28.615 15.664 1.00 30.87 82 LEU A O 1
ATOM 594 N N . GLY A 1 83 ? -19.792 28.420 17.151 1.00 30.85 83 GLY A N 1
ATOM 595 C CA . GLY A 1 83 ? -20.615 28.712 18.311 1.00 32.62 83 GLY A CA 1
ATOM 596 C C . GLY A 1 83 ? -21.298 27.436 18.793 1.00 33.17 83 GLY A C 1
ATOM 597 O O . GLY A 1 83 ? -21.248 26.408 18.121 1.00 33.27 83 GLY A O 1
ATOM 598 N N . ASN A 1 84 ? -21.932 27.504 19.963 1.00 33.88 84 ASN A N 1
ATOM 599 C CA . ASN A 1 84 ? -22.746 26.399 20.483 1.00 33.90 84 ASN A CA 1
ATOM 600 C C . ASN A 1 84 ? -21.969 25.086 20.570 1.00 33.09 84 ASN A C 1
ATOM 601 O O . ASN A 1 84 ? -22.535 24.012 20.334 1.00 32.57 84 ASN A O 1
ATOM 606 N N . GLY A 1 85 ? -20.679 25.189 20.887 1.00 31.54 85 GLY A N 1
ATOM 607 C CA . GLY A 1 85 ? -19.798 24.027 21.013 1.00 29.97 85 GLY A CA 1
ATOM 608 C C . GLY A 1 85 ? -19.406 23.287 19.736 1.00 29.11 85 GLY A C 1
ATOM 609 O O . GLY A 1 85 ? -18.706 22.271 19.796 1.00 28.91 85 GLY A O 1
ATOM 610 N N . ARG A 1 86 ? -19.841 23.774 18.579 1.00 28.20 86 ARG A N 1
ATOM 611 C CA . ARG A 1 86 ? -19.476 23.112 17.328 1.00 28.08 86 ARG A CA 1
ATOM 612 C C . ARG A 1 86 ? -18.276 23.786 16.631 1.00 27.21 86 ARG A C 1
ATOM 613 O O . ARG A 1 86 ? -18.130 25.016 16.680 1.00 26.80 86 ARG A O 1
ATOM 621 N N . PHE A 1 87 ? -17.457 22.962 15.971 1.00 26.24 87 PHE A N 1
ATOM 622 C CA . PHE A 1 87 ? -16.370 23.427 15.115 1.00 26.15 87 PHE A CA 1
ATOM 623 C C . PHE A 1 87 ? -16.518 22.949 13.680 1.00 25.55 87 PHE A C 1
ATOM 624 O O . PHE A 1 87 ? -17.071 21.876 13.428 1.00 25.38 87 PHE A O 1
ATOM 632 N N . LEU A 1 88 ? -16.010 23.754 12.754 1.00 24.30 88 LEU A N 1
ATOM 633 C CA . LEU A 1 88 ? -16.025 23.422 11.344 1.00 24.27 88 LEU A CA 1
ATOM 634 C C . LEU A 1 88 ? -14.752 22.689 10.924 1.00 23.99 88 LEU A C 1
ATOM 635 O O . LEU A 1 88 ? -13.645 23.085 11.303 1.00 22.77 88 LEU A O 1
ATOM 640 N N . ASP A 1 89 ? -14.913 21.622 10.141 1.00 23.70 89 ASP A N 1
ATOM 641 C CA . ASP A 1 89 ? -13.787 21.039 9.406 1.00 22.71 89 ASP A CA 1
ATOM 642 C C . ASP A 1 89 ? -14.008 21.334 7.927 1.00 23.24 89 ASP A C 1
ATOM 643 O O . ASP A 1 89 ? -14.770 20.613 7.253 1.00 22.45 89 ASP A O 1
ATOM 648 N N . PRO A 1 90 ? -13.343 22.394 7.414 1.00 23.14 90 PRO A N 1
ATOM 649 C CA . PRO A 1 90 ? -13.662 22.927 6.106 1.00 23.83 90 PRO A CA 1
ATOM 650 C C . PRO A 1 90 ? -13.255 21.996 4.974 1.00 24.64 90 PRO A C 1
ATOM 651 O O . PRO A 1 90 ? -13.859 22.053 3.914 1.00 25.85 90 PRO A O 1
ATOM 655 N N . ARG A 1 91 ? -12.254 21.158 5.201 1.00 24.82 91 ARG A N 1
ATOM 656 C CA . ARG A 1 91 ? -11.771 20.215 4.208 1.00 26.05 91 ARG A CA 1
ATOM 657 C C . ARG A 1 91 ? -12.807 19.114 3.952 1.00 26.99 91 ARG A C 1
ATOM 658 O O . ARG A 1 91 ? -13.063 18.725 2.809 1.00 26.86 91 ARG A O 1
ATOM 666 N N . ASN A 1 92 ? -13.406 18.624 5.030 1.00 28.05 92 ASN A N 1
ATOM 667 C CA . ASN A 1 92 ? -14.336 17.502 4.933 1.00 29.02 92 ASN A CA 1
ATOM 668 C C . ASN A 1 92 ? -15.793 17.896 4.848 1.00 29.66 92 ASN A C 1
ATOM 669 O O . ASN A 1 92 ? -16.658 17.029 4.682 1.00 30.52 92 ASN A O 1
ATOM 674 N N . LYS A 1 93 ? -16.042 19.206 4.920 1.00 29.57 93 LYS A N 1
ATOM 675 C CA . LYS A 1 93 ? -17.383 19.801 4.834 1.00 30.16 93 LYS A CA 1
ATOM 676 C C . LYS A 1 93 ? -18.289 19.297 5.939 1.00 29.19 93 LYS A C 1
ATOM 677 O O . LYS A 1 93 ? -19.464 18.953 5.692 1.00 29.79 93 LYS A O 1
ATOM 683 N N . ILE A 1 94 ? -17.750 19.231 7.151 1.00 27.29 94 ILE A N 1
ATOM 684 C CA . ILE A 1 94 ? -18.547 18.815 8.306 1.00 26.03 94 ILE A CA 1
ATOM 685 C C . ILE A 1 94 ? -18.313 19.753 9.461 1.00 25.69 94 ILE A C 1
ATOM 686 O O . ILE A 1 94 ? -17.269 20.408 9.564 1.00 25.41 94 ILE A O 1
ATOM 691 N N . SER A 1 95 ? -19.302 19.787 10.329 1.00 24.77 95 SER A N 1
ATOM 692 C CA . SER A 1 95 ? -19.189 20.397 11.614 1.00 25.03 95 SER A CA 1
ATOM 693 C C . SER A 1 95 ? -19.218 19.257 12.615 1.00 24.66 95 SER A C 1
ATOM 694 O O . SER A 1 95 ? -19.620 18.137 12.292 1.00 23.61 95 SER A O 1
ATOM 697 N N . PHE A 1 96 ? -18.742 19.530 13.813 1.00 24.69 96 PHE A N 1
ATOM 698 C CA . PHE A 1 96 ? -18.685 18.514 14.833 1.00 25.50 96 PHE A CA 1
ATOM 699 C C . PHE A 1 96 ? -18.736 19.214 16.162 1.00 26.81 96 PHE A C 1
ATOM 700 O O . PHE A 1 96 ? -18.372 20.398 16.260 1.00 26.56 96 PHE A O 1
ATOM 708 N N . LYS A 1 97 ? -19.256 18.503 17.162 1.00 27.89 97 LYS A N 1
ATOM 709 C CA . LYS A 1 97 ? -19.207 18.952 18.537 1.00 29.66 97 LYS A CA 1
ATOM 710 C C . LYS A 1 97 ? -17.818 18.635 19.052 1.00 29.73 97 LYS A C 1
ATOM 711 O O . LYS A 1 97 ? -17.284 17.574 18.751 1.00 29.07 97 LYS A O 1
ATOM 717 N N . PHE A 1 98 ? -17.231 19.567 19.809 1.00 30.26 98 PHE A N 1
ATOM 718 C CA . PHE A 1 98 ? -15.942 19.306 20.462 1.00 31.32 98 PHE A CA 1
ATOM 719 C C . PHE A 1 98 ? -16.006 19.430 21.983 1.00 32.16 98 PHE A C 1
ATOM 720 O O . PHE A 1 98 ? -16.436 20.449 22.510 1.00 31.82 98 PHE A O 1
ATOM 728 N N . ASP A 1 99 ? -15.546 18.393 22.677 1.00 34.41 99 ASP A N 1
ATOM 729 C CA . ASP A 1 99 ? -15.552 18.386 24.141 1.00 36.74 99 ASP A CA 1
ATOM 730 C C . ASP A 1 99 ? -14.188 18.822 24.608 1.00 37.85 99 ASP A C 1
ATOM 731 O O . ASP A 1 99 ? -13.237 18.029 24.605 1.00 38.20 99 ASP A O 1
ATOM 736 N N . HIS A 1 100 ? -14.110 20.073 25.053 1.00 38.64 100 HIS A N 1
ATOM 737 C CA . HIS A 1 100 ? -12.828 20.678 25.371 1.00 40.25 100 HIS A CA 1
ATOM 738 C C . HIS A 1 100 ? -12.071 19.960 26.483 1.00 41.83 100 HIS A C 1
ATOM 739 O O . HIS A 1 100 ? -10.849 19.928 26.472 1.00 42.38 100 HIS A O 1
ATOM 746 N N . LEU A 1 101 ? -12.814 19.386 27.425 1.00 44.19 101 LEU A N 1
ATOM 747 C CA . LEU A 1 101 ? -12.261 18.578 28.522 1.00 46.36 101 LEU A CA 1
ATOM 748 C C . LEU A 1 101 ? -11.615 17.275 28.010 1.00 46.81 101 LEU A C 1
ATOM 749 O O . LEU A 1 101 ? -10.394 17.104 28.090 1.00 46.98 101 LEU A O 1
ATOM 754 N N . ARG A 1 102 ? -12.438 16.368 27.477 1.00 47.65 102 ARG A N 1
ATOM 755 C CA . ARG A 1 102 ? -11.958 15.086 26.933 1.00 48.16 102 ARG A CA 1
ATOM 756 C C . ARG A 1 102 ? -11.096 15.270 25.669 1.00 47.99 102 ARG A C 1
ATOM 757 O O . ARG A 1 102 ? -10.307 14.376 25.301 1.00 48.25 102 ARG A O 1
ATOM 765 N N . LYS A 1 103 ? -11.239 16.433 25.022 1.00 46.85 103 LYS A N 1
ATOM 766 C CA . LYS A 1 103 ? -10.587 16.720 23.741 1.00 46.11 103 LYS A CA 1
ATOM 767 C C . LYS A 1 103 ? -11.006 15.694 22.683 1.00 44.75 103 LYS A C 1
ATOM 768 O O . LYS A 1 103 ? -10.177 15.169 21.927 1.00 45.06 103 LYS A O 1
ATOM 774 N N . GLU A 1 104 ? -12.308 15.430 22.639 1.00 42.55 104 GLU A N 1
ATOM 775 C CA . GLU A 1 104 ? -12.875 14.470 21.703 1.00 40.78 104 GLU A CA 1
ATOM 776 C C . GLU A 1 104 ? -13.926 15.094 20.812 1.00 38.18 104 GLU A C 1
ATOM 777 O O . GLU A 1 104 ? -14.793 15.829 21.277 1.00 36.77 104 GLU A O 1
ATOM 783 N N . ALA A 1 105 ? -13.836 14.775 19.523 1.00 36.17 105 ALA A N 1
ATOM 784 C CA . ALA A 1 105 ? -14.821 15.192 18.531 1.00 34.65 105 ALA A CA 1
ATOM 785 C C . ALA A 1 105 ? -15.952 14.172 18.484 1.00 33.67 105 ALA A C 1
ATOM 786 O O . ALA A 1 105 ? -15.707 12.974 18.641 1.00 32.81 105 ALA A O 1
ATOM 788 N N . SER A 1 106 ? -17.168 14.650 18.225 1.00 32.18 106 SER A N 1
ATOM 789 C CA . SER A 1 106 ? -18.307 13.761 17.986 1.00 31.71 106 SER A CA 1
ATOM 790 C C . SER A 1 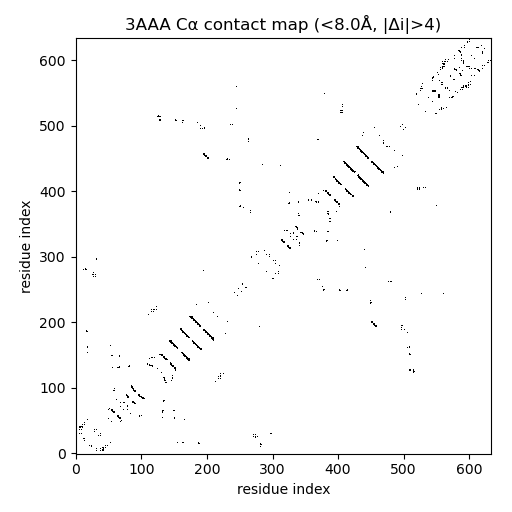106 ? -19.429 14.459 17.207 1.00 31.49 106 SER A C 1
ATOM 791 O O . SER A 1 106 ? -19.331 15.656 16.882 1.00 30.46 106 SER A O 1
ATOM 794 N N . ASP A 1 107 ? -20.484 13.691 16.907 1.00 31.02 107 ASP A N 1
ATOM 795 C CA . ASP A 1 107 ? -21.651 14.154 16.165 1.00 30.62 107 ASP A CA 1
ATOM 796 C C . ASP A 1 107 ? -21.287 14.952 14.901 1.00 30.73 107 ASP A C 1
ATOM 797 O O . ASP A 1 107 ? -21.736 16.105 14.729 1.00 30.35 107 ASP A O 1
ATOM 802 N N . PRO A 1 108 ? -20.479 14.334 14.004 1.00 30.35 108 PRO A N 1
ATOM 803 C CA . PRO A 1 108 ? -20.168 14.994 12.753 1.00 31.09 108 PRO A CA 1
ATOM 804 C C . PRO A 1 108 ? -21.432 15.127 11.906 1.00 32.18 108 PRO A C 1
ATOM 805 O O . PRO A 1 108 ? -22.204 14.173 11.827 1.00 32.34 108 PRO A O 1
ATOM 809 N N . GLN A 1 109 ? -21.634 16.296 11.296 1.00 32.96 109 GLN A N 1
ATOM 810 C CA . GLN A 1 109 ? -22.799 16.580 10.435 1.00 34.05 109 GLN A CA 1
ATOM 811 C C . GLN A 1 109 ? -22.355 17.329 9.180 1.00 35.15 109 GLN A C 1
ATOM 812 O O . GLN A 1 109 ? -21.487 18.191 9.251 1.00 32.71 109 GLN A O 1
ATOM 818 N N . PRO A 1 110 ? -22.976 17.025 8.022 1.00 37.72 110 PRO A N 1
ATOM 819 C CA . PRO A 1 110 ? -22.497 17.728 6.834 1.00 39.62 110 PRO A CA 1
ATOM 820 C C . PRO A 1 110 ? -22.783 19.227 6.920 1.00 41.93 110 PRO A C 1
ATOM 821 O O . PRO A 1 110 ? -23.773 19.632 7.513 1.00 41.80 110 PRO A O 1
ATOM 825 N N . GLU A 1 111 ? -21.865 20.033 6.399 1.00 44.86 111 GLU A N 1
ATOM 826 C CA . GLU A 1 111 ? -21.981 21.488 6.414 1.00 48.41 111 GLU A CA 1
ATOM 827 C C . GLU A 1 111 ? -21.518 22.014 5.065 1.00 50.44 111 GLU A C 1
ATOM 828 O O . GLU A 1 111 ? -20.317 22.034 4.783 1.00 50.53 111 GLU A O 1
ATOM 834 N N . ASP A 1 112 ? -22.456 22.425 4.218 1.00 53.04 112 ASP A N 1
ATOM 835 C CA . ASP A 1 112 ? -22.061 23.053 2.968 1.00 55.30 112 ASP A CA 1
ATOM 836 C C . ASP A 1 112 ? -22.086 24.553 3.156 1.00 56.02 112 ASP A C 1
ATOM 837 O O . ASP A 1 112 ? -23.081 25.228 2.847 1.00 56.14 112 ASP A O 1
ATOM 842 N N . THR A 1 113 ? -20.989 25.052 3.721 1.00 57.07 113 THR A N 1
ATOM 843 C CA . THR A 1 113 ? -20.729 26.484 3.810 1.00 57.78 113 THR A CA 1
ATOM 844 C C . THR A 1 113 ? -20.809 27.070 2.384 1.00 57.77 113 THR A C 1
ATOM 845 O O . THR A 1 113 ? -20.224 26.518 1.430 1.00 58.08 113 THR A O 1
ATOM 849 N N . GLU A 1 114 ? -21.563 28.161 2.247 1.00 57.64 114 GLU A N 1
ATOM 850 C CA . GLU A 1 114 ? -21.867 28.760 0.935 1.00 57.02 114 GLU A CA 1
ATOM 851 C C . GLU A 1 114 ? -20.611 29.197 0.138 1.00 55.59 114 GLU A C 1
ATOM 852 O O . GLU A 1 114 ? -19.911 30.157 0.479 1.00 55.47 114 GLU A O 1
ATOM 858 N N . SER A 1 115 ? -20.388 28.466 -0.951 1.00 53.92 115 SER A N 1
ATOM 859 C CA . SER A 1 115 ? -19.090 28.287 -1.637 1.00 51.75 115 SER A CA 1
ATOM 860 C C . SER A 1 115 ? -18.331 29.526 -2.220 1.00 50.18 115 SER A C 1
ATOM 861 O O . SER A 1 115 ? -17.511 29.378 -3.137 1.00 50.08 115 SER A O 1
ATOM 864 N N . ALA A 1 116 ? -18.555 30.717 -1.651 1.00 48.13 116 ALA A N 1
ATOM 865 C CA . ALA A 1 116 ? -18.043 31.988 -2.213 1.00 45.80 116 ALA A CA 1
ATOM 866 C C . ALA A 1 116 ? -16.520 32.013 -2.428 1.00 44.79 116 ALA A C 1
ATOM 867 O O . ALA A 1 116 ? -16.026 32.472 -3.467 1.00 44.61 116 ALA A O 1
ATOM 869 N N . LEU A 1 117 ? -15.793 31.516 -1.430 1.00 42.33 117 LEU A N 1
ATOM 870 C CA . LEU A 1 117 ? -14.350 31.403 -1.476 1.00 39.62 117 LEU A CA 1
ATOM 871 C C . LEU A 1 117 ? -13.915 29.944 -1.591 1.00 37.54 117 LEU A C 1
ATOM 872 O O . LEU A 1 117 ? -12.716 29.651 -1.535 1.00 37.03 117 LEU A O 1
ATOM 877 N N . LYS A 1 118 ? -14.873 29.032 -1.773 1.00 34.86 118 LYS A N 1
ATOM 878 C CA . LYS A 1 118 ? -14.571 27.608 -1.667 1.00 33.13 118 LYS A CA 1
ATOM 879 C C . LYS A 1 118 ? -13.487 27.097 -2.605 1.00 31.60 118 LYS A C 1
ATOM 880 O O . LYS A 1 118 ? -12.646 26.311 -2.180 1.00 30.60 118 LYS A O 1
ATOM 886 N N . GLN A 1 119 ? -13.498 27.543 -3.856 1.00 30.60 119 GLN A N 1
ATOM 887 C CA . GLN A 1 119 ? -12.453 27.158 -4.813 1.00 30.82 119 GLN A CA 1
ATOM 888 C C . GLN A 1 119 ? -11.081 27.603 -4.380 1.00 29.30 119 GLN A C 1
ATOM 889 O O . GLN A 1 119 ? -10.130 26.846 -4.491 1.00 28.92 119 GLN A O 1
ATOM 895 N N . TRP A 1 120 ? -10.996 28.859 -3.937 1.00 27.59 120 TRP A N 1
ATOM 896 C CA . TRP A 1 120 ? -9.776 29.416 -3.377 1.00 26.90 120 TRP A CA 1
ATOM 897 C C . TRP A 1 120 ? -9.281 28.613 -2.176 1.00 25.41 120 TRP A C 1
ATOM 898 O O . TRP A 1 120 ? -8.119 28.198 -2.145 1.00 25.37 120 TRP A O 1
ATOM 909 N N . ARG A 1 121 ? -10.186 28.371 -1.228 1.00 23.61 121 ARG A N 1
ATOM 910 C CA . ARG A 1 121 ? -9.921 27.575 -0.059 1.00 23.30 121 ARG A CA 1
ATOM 911 C C . ARG A 1 121 ? -9.387 26.199 -0.408 1.00 23.37 121 ARG A C 1
ATOM 912 O O . ARG A 1 121 ? -8.394 25.764 0.188 1.00 23.39 121 ARG A O 1
ATOM 920 N N . ASP A 1 122 ? -10.035 25.514 -1.357 1.00 22.51 122 ASP A N 1
ATOM 921 C CA . ASP A 1 122 ? -9.629 24.163 -1.699 1.00 22.75 122 ASP A CA 1
ATOM 922 C C . ASP A 1 122 ? -8.277 24.156 -2.406 1.00 21.42 122 ASP A C 1
ATOM 923 O O . ASP A 1 122 ? -7.488 23.218 -2.239 1.00 20.48 122 ASP A O 1
ATOM 928 N N . ALA A 1 123 ? -8.049 25.150 -3.250 1.00 19.54 123 ALA A N 1
ATOM 929 C CA . ALA A 1 123 ? -6.749 25.245 -3.908 1.00 20.04 123 ALA A CA 1
ATOM 930 C C . ALA A 1 123 ? -5.619 25.566 -2.879 1.00 19.49 123 ALA A C 1
ATOM 931 O O . ALA A 1 123 ? -4.540 24.976 -2.938 1.00 18.96 123 ALA A O 1
ATOM 933 N N . CYS A 1 124 ? -5.877 26.459 -1.920 1.00 20.23 124 CYS A N 1
ATOM 934 C CA . CYS A 1 124 ? -4.877 26.731 -0.851 1.00 20.47 124 CYS A CA 1
ATOM 935 C C . CYS A 1 124 ? -4.647 25.543 0.036 1.00 20.25 124 CYS A C 1
ATOM 936 O O . CYS A 1 124 ? -3.495 25.240 0.398 1.00 18.48 124 CYS A O 1
ATOM 939 N N . ASP A 1 125 ? -5.752 24.873 0.398 1.00 20.14 125 ASP A N 1
ATOM 940 C CA . ASP A 1 125 ? -5.674 23.693 1.254 1.00 20.69 125 ASP A CA 1
ATOM 941 C C . ASP A 1 125 ? -4.812 22.655 0.605 1.00 20.84 125 ASP A C 1
ATOM 942 O O . ASP A 1 125 ? -3.937 22.104 1.245 1.00 21.12 1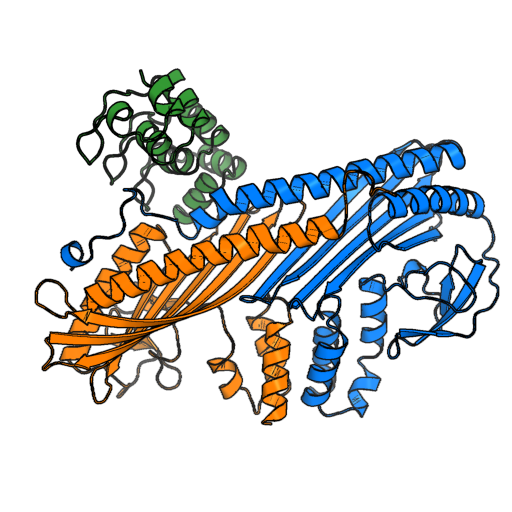25 ASP A O 1
ATOM 947 N N . SER A 1 126 ? -5.081 22.372 -0.670 1.00 20.14 126 SER A N 1
ATOM 948 C CA . SER A 1 126 ? -4.323 21.371 -1.390 1.00 20.50 126 SER A CA 1
ATOM 949 C C . SER A 1 126 ? -2.819 21.723 -1.434 1.00 19.29 126 SER A C 1
ATOM 950 O O . SER A 1 126 ? -1.969 20.861 -1.241 1.00 19.21 126 SER A O 1
ATOM 953 N N . ALA A 1 127 ? -2.480 22.982 -1.693 1.00 17.84 127 ALA A N 1
ATOM 954 C CA . ALA A 1 127 ? -1.060 23.328 -1.728 1.00 17.32 127 ALA A CA 1
ATOM 955 C C . ALA A 1 127 ? -0.430 23.349 -0.315 1.00 16.86 127 ALA A C 1
ATOM 956 O O . ALA A 1 127 ? 0.752 23.038 -0.166 1.00 15.45 127 ALA A O 1
ATOM 958 N N . LEU A 1 128 ? -1.215 23.715 0.700 1.00 16.09 128 LEU A N 1
ATOM 959 C CA . LEU A 1 128 ? -0.706 23.774 2.056 1.00 16.34 128 LEU A CA 1
ATOM 960 C C . LEU A 1 128 ? -0.447 22.405 2.631 1.00 16.80 128 LEU A C 1
ATOM 961 O O . LEU A 1 128 ? 0.522 22.213 3.370 1.00 17.12 128 LEU A O 1
ATOM 966 N N . ARG A 1 129 ? -1.297 21.442 2.315 1.00 16.87 129 ARG A N 1
ATOM 967 C CA . ARG A 1 129 ? -1.118 20.107 2.885 1.00 17.41 129 ARG A CA 1
ATOM 968 C C . ARG A 1 129 ? 0.158 19.484 2.408 1.00 16.85 129 ARG A C 1
ATOM 969 O O . ARG A 1 129 ? 0.847 18.819 3.187 1.00 16.61 129 ARG A O 1
ATOM 977 N N . ALA A 1 130 ? 0.460 19.648 1.117 1.00 16.83 130 ALA A N 1
ATOM 978 C CA . ALA A 1 130 ? 1.702 19.083 0.547 1.00 16.81 130 ALA A CA 1
ATOM 979 C C . ALA A 1 130 ? 2.932 19.764 1.184 1.00 16.20 130 ALA A C 1
ATOM 980 O O . ALA A 1 130 ? 3.945 19.154 1.410 1.00 16.66 130 ALA A O 1
ATOM 982 N N . TYR A 1 131 ? 2.810 21.057 1.459 1.00 15.37 131 TYR A N 1
ATOM 983 C CA . TYR A 1 131 ? 3.879 21.824 2.029 1.00 14.64 131 TYR A CA 1
ATOM 984 C C . TYR A 1 131 ? 4.136 21.345 3.475 1.00 14.34 131 TYR A C 1
ATOM 985 O O . TYR A 1 131 ? 5.281 21.132 3.874 1.00 13.81 131 TYR A O 1
ATOM 994 N N . VAL A 1 132 ? 3.060 21.161 4.237 1.00 14.54 132 VAL A N 1
ATOM 995 C CA . VAL A 1 132 ? 3.151 20.776 5.649 1.00 14.43 132 VAL A CA 1
ATOM 996 C C . VAL A 1 132 ? 3.695 19.331 5.774 1.00 15.90 132 VAL A C 1
ATOM 997 O O . VAL A 1 132 ? 4.504 19.042 6.652 1.00 15.96 132 VAL A O 1
ATOM 1001 N N . LYS A 1 133 ? 3.241 18.427 4.907 1.00 17.12 133 LYS A N 1
ATOM 1002 C CA . LYS A 1 133 ? 3.795 17.065 4.838 1.00 19.79 133 LYS A CA 1
ATOM 1003 C C . LYS A 1 133 ? 5.296 17.065 4.570 1.00 20.03 133 LYS A C 1
ATOM 1004 O O . LYS A 1 133 ? 6.018 16.297 5.205 1.00 20.74 133 LYS A O 1
ATOM 1010 N N . ASP A 1 134 ? 5.759 17.925 3.653 1.00 19.67 134 ASP A N 1
ATOM 1011 C CA . ASP A 1 134 ? 7.196 18.066 3.372 1.00 20.10 134 ASP A CA 1
ATOM 1012 C C . ASP A 1 134 ? 8.075 18.737 4.466 1.00 19.39 134 ASP A C 1
ATOM 1013 O O . ASP A 1 134 ? 9.276 18.469 4.520 1.00 19.01 134 ASP A O 1
ATOM 1018 N N . HIS A 1 135 ? 7.509 19.626 5.291 1.00 18.47 135 HIS A N 1
ATOM 1019 C CA . HIS A 1 135 ? 8.333 20.436 6.211 1.00 17.79 135 HIS A CA 1
ATOM 1020 C C . HIS A 1 135 ? 8.052 20.341 7.699 1.00 18.27 135 HIS A C 1
ATOM 1021 O O . HIS A 1 135 ? 8.785 20.948 8.505 1.00 18.29 135 HIS A O 1
ATOM 1028 N N . TYR A 1 136 ? 7.002 19.604 8.082 1.00 18.15 136 TYR A N 1
ATOM 1029 C CA . TYR A 1 136 ? 6.608 19.498 9.492 1.00 17.71 136 TYR A CA 1
ATOM 1030 C C . TYR A 1 136 ? 6.432 18.033 9.830 1.00 19.49 136 TYR A C 1
ATOM 1031 O O . TYR A 1 136 ? 5.439 17.441 9.392 1.00 19.52 136 TYR A O 1
ATOM 1040 N N . PRO A 1 137 ? 7.376 17.437 10.619 1.00 20.90 137 PRO A N 1
ATOM 1041 C CA . PRO A 1 137 ? 7.310 15.971 10.840 1.00 22.88 137 PRO A CA 1
ATOM 1042 C C . PRO A 1 137 ? 5.934 15.407 11.280 1.00 24.06 137 PRO A C 1
ATOM 1043 O O . PRO A 1 137 ? 5.513 14.380 10.759 1.00 25.33 137 PRO A O 1
ATOM 1047 N N . ASN A 1 138 ? 5.268 16.059 12.227 1.00 24.01 138 ASN A N 1
ATOM 1048 C CA . ASN A 1 138 ? 3.964 15.602 12.736 1.00 24.74 138 ASN A CA 1
ATOM 1049 C C . ASN A 1 138 ? 3.015 16.785 12.572 1.00 23.35 138 ASN A C 1
ATOM 1050 O O . ASN A 1 138 ? 2.346 17.155 13.505 1.00 24.55 138 ASN A O 1
ATOM 1055 N N . GLY A 1 139 ? 3.021 17.417 11.404 1.00 21.04 139 GLY A N 1
ATOM 1056 C CA . GLY A 1 139 ? 2.296 18.650 11.204 1.00 19.50 139 GLY A CA 1
ATOM 1057 C C . GLY A 1 139 ? 0.894 18.412 10.648 1.00 18.50 139 GLY A C 1
ATOM 1058 O O . GLY A 1 139 ? 0.700 17.462 9.922 1.00 15.56 139 GLY A O 1
ATOM 1059 N N . PHE A 1 140 ? -0.043 19.289 11.027 1.00 17.23 140 PHE A N 1
ATOM 1060 C CA . PHE A 1 140 ? -1.418 19.291 10.570 1.00 18.09 140 PHE A CA 1
ATOM 1061 C C . PHE A 1 140 ? -1.721 20.715 10.147 1.00 18.10 140 PHE A C 1
ATOM 1062 O O . PHE A 1 140 ? -1.064 21.650 10.622 1.00 17.63 140 PHE A O 1
ATOM 1070 N N . CYS A 1 141 ? -2.698 20.887 9.270 1.00 17.44 141 CYS A N 1
ATOM 1071 C CA . CYS A 1 141 ? -3.112 22.216 8.836 1.00 19.01 141 CYS A CA 1
ATOM 1072 C C . CYS A 1 141 ? -4.584 22.265 8.479 1.00 19.07 141 CYS A C 1
ATOM 1073 O O . CYS A 1 141 ? -5.186 21.231 8.192 1.00 19.90 141 CYS A O 1
ATOM 1076 N N . THR A 1 142 ? -5.164 23.461 8.538 1.00 18.85 142 THR A N 1
ATOM 1077 C CA . THR A 1 142 ? -6.572 23.676 8.215 1.00 18.40 142 THR A CA 1
ATOM 1078 C C . THR A 1 142 ? -6.638 25.015 7.519 1.00 18.85 142 THR A C 1
ATOM 1079 O O . THR A 1 142 ? -5.972 25.971 7.962 1.00 18.87 142 THR A O 1
ATOM 1083 N N . VAL A 1 143 ? -7.362 25.080 6.393 1.00 17.96 143 VAL A N 1
ATOM 1084 C CA . VAL A 1 143 ? -7.576 26.329 5.692 1.00 17.77 143 VAL A CA 1
ATOM 1085 C C . VAL A 1 143 ? -9.068 26.660 5.698 1.00 18.98 143 VAL A C 1
ATOM 1086 O O . VAL A 1 143 ? -9.896 25.824 5.300 1.00 18.52 143 VAL A O 1
ATOM 1090 N N . TYR A 1 144 ? -9.383 27.891 6.124 1.00 18.76 144 TYR A N 1
ATOM 1091 C CA . TYR A 1 144 ? -10.725 28.469 6.097 1.00 19.08 144 TYR A CA 1
ATOM 1092 C C . TYR A 1 144 ? -10.796 29.585 5.071 1.00 19.58 144 TYR A C 1
ATOM 1093 O O . TYR A 1 144 ? -9.822 30.305 4.864 1.00 19.10 144 TYR A O 1
ATOM 1102 N N . GLY A 1 145 ? -11.972 29.729 4.466 1.00 20.07 145 GLY A N 1
ATOM 1103 C CA . GLY A 1 145 ? -12.268 30.777 3.505 1.00 21.39 145 GLY A CA 1
ATOM 1104 C C . GLY A 1 145 ? -13.489 31.443 4.068 1.00 23.41 145 GLY A C 1
ATOM 1105 O O . GLY A 1 145 ? -14.552 30.809 4.158 1.00 24.49 145 GLY A O 1
ATOM 1106 N N . LYS A 1 146 ? -13.353 32.694 4.494 1.00 23.82 146 LYS A N 1
ATOM 1107 C CA . LYS A 1 146 ? -14.491 33.379 5.083 1.00 25.36 146 LYS A CA 1
ATOM 1108 C C . LYS A 1 146 ? -14.486 34.850 4.810 1.00 25.68 146 LYS A C 1
ATOM 1109 O O . LYS A 1 146 ? -13.452 35.430 4.448 1.00 25.14 146 LYS A O 1
ATOM 1115 N N . SER A 1 147 ? -15.667 35.443 4.954 1.00 26.02 147 SER A N 1
ATOM 1116 C CA . SER A 1 147 ? -15.858 36.872 4.788 1.00 26.28 147 SER A CA 1
ATOM 1117 C C . SER A 1 147 ? -15.729 37.566 6.142 1.00 26.76 147 SER A C 1
ATOM 1118 O O . SER A 1 147 ? -16.465 37.271 7.085 1.00 26.41 147 SER A O 1
ATOM 1121 N N . ILE A 1 148 ? -14.782 38.492 6.235 1.00 27.16 148 ILE A N 1
ATOM 1122 C CA . ILE A 1 148 ? -14.526 39.205 7.478 1.00 27.69 148 ILE A CA 1
ATOM 1123 C C . ILE A 1 148 ? -14.677 40.698 7.238 1.00 28.66 148 ILE A C 1
ATOM 1124 O O . ILE A 1 148 ? -14.022 41.255 6.359 1.00 27.98 148 ILE A O 1
ATOM 1129 N N . ASP A 1 149 ? -15.562 41.327 8.010 1.00 30.04 149 ASP A N 1
ATOM 1130 C CA . ASP A 1 149 ? -15.961 42.725 7.780 1.00 31.95 149 ASP A CA 1
ATOM 1131 C C . ASP A 1 149 ? -16.163 43.029 6.300 1.00 31.63 149 ASP A C 1
ATOM 1132 O O . ASP A 1 149 ? -15.718 44.071 5.829 1.00 32.81 149 ASP A O 1
ATOM 1137 N N . GLY A 1 150 ? -16.791 42.115 5.562 1.00 31.22 150 GLY A N 1
ATOM 1138 C CA . GLY A 1 150 ? -17.029 42.323 4.134 1.00 30.92 150 GLY A CA 1
ATOM 1139 C C . GLY A 1 150 ? -15.974 41.821 3.150 1.00 31.26 150 GLY A C 1
ATOM 1140 O O . GLY A 1 150 ? -16.277 41.653 1.950 1.00 31.46 150 GLY A O 1
ATOM 1141 N N . GLN A 1 151 ? -14.751 41.551 3.632 1.00 29.81 151 GLN A N 1
ATOM 1142 C CA . GLN A 1 151 ? -13.630 41.168 2.736 1.00 28.63 151 GLN A CA 1
ATOM 1143 C C . GLN A 1 151 ? -13.332 39.685 2.724 1.00 26.73 151 GLN A C 1
ATOM 1144 O O . GLN A 1 151 ? -13.202 39.062 3.768 1.00 26.00 151 GLN A O 1
ATOM 1150 N N . GLN A 1 152 ? -13.222 39.125 1.530 1.00 25.82 152 GLN A N 1
ATOM 1151 C CA . GLN A 1 152 ? -12.868 37.721 1.359 1.00 24.77 152 GLN A CA 1
ATOM 1152 C C . GLN A 1 152 ? -11.474 37.414 1.940 1.00 22.81 152 GLN A C 1
ATOM 1153 O O . GLN A 1 152 ? -10.491 38.110 1.644 1.00 22.10 152 GLN A O 1
ATOM 1159 N N . THR A 1 153 ? -11.405 36.394 2.790 1.00 20.53 153 THR A N 1
ATOM 1160 C CA . THR A 1 153 ? -10.183 36.076 3.539 1.00 18.96 153 THR A CA 1
ATOM 1161 C C . THR A 1 153 ? -9.888 34.576 3.542 1.00 17.29 153 THR A C 1
ATOM 1162 O O . THR A 1 153 ? -10.755 33.777 3.867 1.00 16.67 153 THR A O 1
ATOM 1166 N N . ILE A 1 154 ? -8.647 34.209 3.218 1.00 15.89 154 ILE A N 1
ATOM 1167 C CA . ILE A 1 154 ? -8.145 32.847 3.404 1.00 15.71 154 ILE A CA 1
ATOM 1168 C C . ILE A 1 154 ? -7.274 32.829 4.659 1.00 16.71 154 ILE A C 1
ATOM 1169 O O . ILE A 1 154 ? -6.376 33.680 4.809 1.00 16.21 154 ILE A O 1
ATOM 1174 N N . ILE A 1 155 ? -7.579 31.909 5.581 1.00 16.42 155 ILE A N 1
ATOM 1175 C CA . ILE A 1 155 ? -6.814 31.751 6.827 1.00 15.55 155 ILE A CA 1
ATOM 1176 C C . ILE A 1 155 ? -6.211 30.347 6.889 1.00 15.85 155 ILE A C 1
ATOM 1177 O O . ILE A 1 155 ? -6.938 29.353 7.056 1.00 17.05 155 ILE A O 1
ATOM 1182 N N . ALA A 1 156 ? -4.884 30.274 6.754 1.00 15.05 156 ALA A N 1
ATOM 1183 C CA . ALA A 1 156 ? -4.144 29.027 6.753 1.00 13.73 156 ALA A CA 1
ATOM 1184 C C . ALA A 1 156 ? -3.507 28.791 8.142 1.00 13.89 156 ALA A C 1
ATOM 1185 O O . ALA A 1 156 ? -2.784 29.653 8.645 1.00 14.22 156 ALA A O 1
ATOM 1187 N N . CYS A 1 157 ? -3.778 27.647 8.771 1.00 13.13 157 CYS A N 1
ATOM 1188 C CA . CYS A 1 157 ? -3.296 27.405 10.127 1.00 13.16 157 CYS A CA 1
ATOM 1189 C C . CYS A 1 157 ? -2.482 26.133 10.106 1.00 12.80 157 CYS A C 1
ATOM 1190 O O . CYS A 1 157 ? -2.920 25.158 9.514 1.00 11.83 157 CYS A O 1
ATOM 1193 N N . ILE A 1 158 ? -1.312 26.158 10.747 1.00 12.03 158 ILE A N 1
ATOM 1194 C CA . ILE A 1 158 ? -0.409 25.020 10.778 1.00 12.42 158 ILE A CA 1
ATOM 1195 C C . ILE A 1 158 ? -0.019 24.757 12.233 1.00 12.95 158 ILE A C 1
ATOM 1196 O O . ILE A 1 158 ? 0.280 25.700 12.989 1.00 13.99 158 ILE A O 1
ATOM 1201 N N . GLU A 1 159 ? -0.051 23.488 12.632 1.00 13.14 159 GLU A N 1
ATOM 1202 C CA . GLU A 1 159 ? 0.403 23.061 13.934 1.00 12.83 159 GLU A CA 1
ATOM 1203 C C . GLU A 1 159 ? 1.342 21.868 13.790 1.00 13.79 159 GLU A C 1
ATOM 1204 O O . GLU A 1 159 ? 1.117 20.966 12.996 1.00 13.76 159 GLU A O 1
ATOM 1210 N N . SER A 1 160 ? 2.381 21.850 14.612 1.00 14.01 160 SER A N 1
ATOM 1211 C CA . SER A 1 160 ? 3.258 20.740 14.661 1.00 16.62 160 SER A CA 1
ATOM 1212 C C . SER A 1 160 ? 3.711 20.645 16.103 1.00 17.25 160 SER A C 1
ATOM 1213 O O . SER A 1 160 ? 4.023 21.663 16.719 1.00 16.89 160 SER A O 1
ATOM 1216 N N . HIS A 1 161 ? 3.736 19.435 16.656 1.00 18.23 161 HIS A N 1
ATOM 1217 C CA . HIS A 1 161 ? 4.208 19.270 18.040 1.00 19.31 161 HIS A CA 1
ATOM 1218 C C . HIS A 1 161 ? 4.998 17.983 18.205 1.00 19.85 161 HIS A C 1
ATOM 1219 O O . HIS A 1 161 ? 4.936 17.082 17.366 1.00 20.18 161 HIS A O 1
ATOM 1226 N N . GLN A 1 162 ? 5.755 17.924 19.286 1.00 20.45 162 GLN A N 1
ATOM 1227 C CA . GLN A 1 162 ? 6.493 16.759 19.694 1.00 21.84 162 GLN A CA 1
ATOM 1228 C C . GLN A 1 162 ? 6.367 16.741 21.190 1.00 22.17 162 GLN A C 1
ATOM 1229 O O . GLN A 1 162 ? 6.912 17.637 21.873 1.00 20.93 162 GLN A O 1
ATOM 1235 N N . PHE A 1 163 ? 5.639 15.749 21.699 1.00 22.29 163 PHE A N 1
ATOM 1236 C CA . PHE A 1 163 ? 5.526 15.485 23.131 1.00 22.86 163 PHE A CA 1
ATOM 1237 C C . PHE A 1 163 ? 6.332 14.255 23.537 1.00 24.38 163 PHE A C 1
ATOM 1238 O O . PHE A 1 163 ? 6.017 13.106 23.133 1.00 23.60 163 PHE A O 1
ATOM 1246 N N . GLN A 1 164 ? 7.391 14.485 24.324 1.00 25.10 164 GLN A N 1
ATOM 1247 C CA . GLN A 1 164 ? 8.267 13.405 24.775 1.00 26.40 164 GLN A CA 1
ATOM 1248 C C . GLN A 1 164 ? 8.460 13.402 26.291 1.00 26.84 164 GLN A C 1
ATOM 1249 O O . GLN A 1 164 ? 9.591 13.542 26.769 1.00 26.67 164 GLN A O 1
ATOM 1255 N N . PRO A 1 165 ? 7.368 13.239 27.054 1.00 28.26 165 PRO A N 1
ATOM 1256 C CA . PRO A 1 165 ? 7.499 13.271 28.531 1.00 29.17 165 PRO A CA 1
ATOM 1257 C C . PRO A 1 165 ? 8.529 12.296 29.090 1.00 30.01 165 PRO A C 1
ATOM 1258 O O . PRO A 1 165 ? 9.112 12.573 30.133 1.00 31.08 165 PRO A O 1
ATOM 1262 N N . LYS A 1 166 ? 8.801 11.197 28.391 1.00 30.25 166 LYS A N 1
ATOM 1263 C CA . LYS A 1 166 ? 9.755 10.237 28.897 1.00 31.31 166 LYS A CA 1
ATOM 1264 C C . LYS A 1 166 ? 11.140 10.755 28.759 1.00 30.38 166 LYS A C 1
ATOM 1265 O O . LYS A 1 166 ? 12.021 10.341 29.501 1.00 31.21 166 LYS A O 1
ATOM 1271 N N . ASN A 1 167 ? 11.339 11.658 27.809 1.00 28.84 167 ASN A N 1
ATOM 1272 C CA . ASN A 1 167 ? 12.623 12.340 27.664 1.00 27.97 167 ASN A CA 1
ATOM 1273 C C . ASN A 1 167 ? 12.636 13.745 28.308 1.00 25.64 167 ASN A C 1
ATOM 1274 O O . ASN A 1 167 ? 13.584 14.494 28.133 1.00 25.25 167 ASN A O 1
ATOM 1279 N N . PHE A 1 168 ? 11.573 14.057 29.037 1.00 23.89 168 PHE A N 1
ATOM 1280 C CA . PHE A 1 168 ? 11.379 15.304 29.778 1.00 23.84 168 PHE A CA 1
ATOM 1281 C C . PHE A 1 168 ? 11.444 16.595 28.913 1.00 22.39 168 PHE A C 1
ATOM 1282 O O . PHE A 1 168 ? 12.105 17.597 29.283 1.00 20.70 168 PHE A O 1
ATOM 1290 N N . TRP A 1 169 ? 10.730 16.555 27.787 1.00 20.08 169 TRP A N 1
ATOM 1291 C CA . TRP A 1 169 ? 10.564 17.732 26.918 1.00 19.11 169 TRP A CA 1
ATOM 1292 C C . TRP A 1 169 ? 9.346 17.669 26.009 1.00 18.29 169 TRP A C 1
ATOM 1293 O O . TRP A 1 169 ? 8.910 16.574 25.615 1.00 18.20 169 TRP A O 1
ATOM 1304 N N . ASN A 1 170 ? 8.813 18.846 25.705 1.00 16.70 170 ASN A N 1
ATOM 1305 C CA . ASN A 1 170 ? 7.728 19.054 24.757 1.00 17.10 170 ASN A CA 1
ATOM 1306 C C . ASN A 1 170 ? 8.008 20.325 23.932 1.00 16.04 170 ASN A C 1
ATOM 1307 O O . ASN A 1 170 ? 8.636 21.276 24.433 1.00 15.26 170 ASN A O 1
ATOM 1312 N N . GLY A 1 171 ? 7.520 20.344 22.702 1.00 13.87 171 GLY A N 1
ATOM 1313 C CA . GLY A 1 171 ? 7.588 21.516 21.842 1.00 14.25 171 GLY A CA 1
ATOM 1314 C C . GLY A 1 171 ? 6.381 21.630 20.936 1.00 14.65 171 GLY A C 1
ATOM 1315 O O . GLY A 1 171 ? 5.728 20.627 20.619 1.00 14.98 171 GLY A O 1
ATOM 1316 N N . ARG A 1 172 ? 6.062 22.849 20.528 1.00 14.04 172 ARG A N 1
ATOM 1317 C CA . ARG A 1 172 ? 4.994 23.047 19.553 1.00 12.49 172 ARG A CA 1
ATOM 1318 C C . ARG A 1 172 ? 5.296 24.255 18.705 1.00 12.20 172 ARG A C 1
ATOM 1319 O O . ARG A 1 172 ? 5.711 25.289 19.237 1.00 11.38 172 ARG A O 1
ATOM 1327 N N . TRP A 1 173 ? 5.015 24.122 17.405 1.00 11.28 173 TRP A N 1
ATOM 1328 C CA . TRP A 1 173 ? 5.051 25.221 16.447 1.00 12.22 173 TRP A CA 1
ATOM 1329 C C . TRP A 1 173 ? 3.609 25.530 16.017 1.00 12.42 173 TRP A C 1
ATOM 1330 O O . TRP A 1 173 ? 2.871 24.615 15.675 1.00 13.97 173 TRP A O 1
ATOM 1341 N N . ARG A 1 174 ? 3.229 26.799 15.975 1.00 11.48 174 ARG A N 1
ATOM 1342 C CA . ARG A 1 174 ? 1.976 27.225 15.363 1.00 12.20 174 ARG A CA 1
ATOM 1343 C C . ARG A 1 174 ? 2.249 28.341 14.391 1.00 12.66 174 ARG A C 1
ATOM 1344 O O . ARG A 1 174 ? 2.993 29.274 14.719 1.00 13.02 174 ARG A O 1
ATOM 1352 N N . SER A 1 175 ? 1.652 28.270 13.204 1.00 12.52 175 SER A N 1
ATOM 1353 C CA . SER A 1 175 ? 1.591 29.470 12.383 1.00 12.78 175 SER A CA 1
ATOM 1354 C C . SER A 1 175 ? 0.198 29.740 11.831 1.00 13.37 175 SER A C 1
ATOM 1355 O O . SER A 1 175 ? -0.575 28.826 11.564 1.00 13.07 175 SER A O 1
ATOM 1358 N N . GLU A 1 176 ? -0.105 31.017 11.680 1.00 12.32 176 GLU A N 1
ATOM 1359 C CA . GLU A 1 176 ? -1.365 31.430 11.181 1.00 13.48 176 GLU A CA 1
ATOM 1360 C C . GLU A 1 176 ? -1.160 32.524 10.136 1.00 13.35 176 GLU A C 1
ATOM 1361 O O . GLU A 1 176 ? -0.527 33.538 10.423 1.00 13.47 176 GLU A O 1
ATOM 1367 N N . TRP A 1 177 ? -1.722 32.325 8.941 1.00 12.46 177 TRP A N 1
ATOM 1368 C CA . TRP A 1 177 ? -1.553 33.228 7.826 1.00 11.96 177 TRP A CA 1
ATOM 1369 C C . TRP A 1 177 ? -2.922 33.702 7.330 1.00 13.29 177 TRP A C 1
ATOM 1370 O O . TRP A 1 177 ? -3.753 32.880 6.932 1.00 12.86 177 TRP A O 1
ATOM 1381 N N . LYS A 1 178 ? -3.143 35.020 7.332 1.00 13.20 178 LYS A N 1
ATOM 1382 C CA . LYS A 1 178 ? -4.385 35.531 6.843 1.00 14.59 178 LYS A CA 1
ATOM 1383 C C . LYS A 1 178 ? -4.174 36.350 5.608 1.00 14.14 178 LYS A C 1
ATOM 1384 O O . LYS A 1 178 ? -3.453 37.375 5.632 1.00 13.13 178 LYS A O 1
ATOM 1390 N N . PHE A 1 179 ? -4.805 35.895 4.528 1.00 14.22 179 PHE A N 1
ATOM 1391 C CA . PHE A 1 179 ? -4.735 36.587 3.246 1.00 15.17 179 PHE A CA 1
ATOM 1392 C C . PHE A 1 179 ? -6.077 37.236 2.953 1.00 15.27 179 PHE A C 1
ATOM 1393 O O . PHE A 1 179 ? -7.066 36.535 2.693 1.00 14.98 179 PHE A O 1
ATOM 1401 N N . THR A 1 180 ? -6.108 38.558 2.985 1.00 16.23 180 THR A N 1
ATOM 1402 C CA . THR A 1 180 ? -7.339 39.349 2.712 1.00 18.04 180 THR A CA 1
ATOM 1403 C C . THR A 1 180 ? -7.364 39.683 1.214 1.00 20.47 180 THR A C 1
ATOM 1404 O O . THR A 1 180 ? -6.605 40.542 0.760 1.00 20.81 180 THR A O 1
ATOM 1408 N N . ILE A 1 181 ? -8.197 38.973 0.450 1.00 22.61 181 ILE A N 1
ATOM 1409 C CA . ILE A 1 181 ? -8.088 38.987 -1.002 1.00 25.87 181 ILE A CA 1
ATOM 1410 C C . ILE A 1 181 ? -8.941 40.075 -1.581 1.00 27.65 181 ILE A C 1
ATOM 1411 O O . ILE A 1 181 ? -10.167 40.041 -1.438 1.00 27.96 181 ILE A O 1
ATOM 1416 N N . THR A 1 182 ? -8.296 41.023 -2.255 1.00 29.24 182 THR A N 1
ATOM 1417 C CA . THR A 1 182 ? -8.993 42.076 -2.982 1.00 30.69 182 THR A CA 1
ATOM 1418 C C . THR A 1 182 ? -8.361 42.208 -4.347 1.00 30.71 182 THR A C 1
ATOM 1419 O O . THR A 1 182 ? -7.556 43.097 -4.550 1.00 31.03 182 THR A O 1
ATOM 1423 N N . PRO A 1 183 ? -8.731 41.314 -5.286 1.00 30.88 183 PRO A N 1
ATOM 1424 C CA . PRO A 1 183 ? -8.053 41.187 -6.571 1.00 30.72 183 PRO A CA 1
ATOM 1425 C C . PRO A 1 183 ? -7.902 42.532 -7.262 1.00 31.00 183 PRO A C 1
ATOM 1426 O O . PRO A 1 183 ? -8.860 43.320 -7.274 1.00 31.29 183 PRO A O 1
ATOM 1430 N N . PRO A 1 184 ? -6.695 42.819 -7.808 1.00 30.26 184 PRO A N 1
ATOM 1431 C CA . PRO A 1 184 ? -5.559 41.927 -8.023 1.00 29.28 184 PRO A CA 1
ATOM 1432 C C . PRO A 1 184 ? -4.478 41.939 -6.900 1.00 28.13 184 PRO A C 1
ATOM 1433 O O . PRO A 1 184 ? -3.325 41.567 -7.149 1.00 28.34 184 PRO A O 1
ATOM 1437 N N . THR A 1 185 ? -4.855 42.331 -5.688 1.00 25.59 185 THR A N 1
ATOM 1438 C CA . THR A 1 185 ? -3.966 42.239 -4.559 1.00 24.66 185 THR A CA 1
ATOM 1439 C C . THR A 1 185 ? -4.535 41.502 -3.334 1.00 22.34 185 THR A C 1
ATOM 1440 O O . THR A 1 185 ? -5.718 41.187 -3.277 1.00 21.35 185 THR A O 1
ATOM 1444 N N . ALA A 1 186 ? -3.654 41.244 -2.370 1.00 19.54 186 ALA A N 1
ATOM 1445 C CA . ALA A 1 186 ? -3.980 40.621 -1.107 1.00 17.64 186 ALA A CA 1
ATOM 1446 C C . ALA A 1 186 ? -3.087 41.209 -0.031 1.00 17.10 186 ALA A C 1
ATOM 1447 O O . ALA A 1 186 ? -1.883 41.371 -0.217 1.00 16.52 186 ALA A O 1
ATOM 1449 N N . GLN A 1 187 ? -3.678 41.491 1.117 1.00 16.82 187 GLN A N 1
ATOM 1450 C CA . GLN A 1 187 ? -2.931 41.856 2.312 1.00 16.54 187 GLN A CA 1
ATOM 1451 C C . GLN A 1 187 ? -2.599 40.574 3.102 1.00 16.63 187 GLN A C 1
ATOM 1452 O O . GLN A 1 187 ? -3.419 39.663 3.191 1.00 17.00 187 GLN A O 1
ATOM 1458 N N . VAL A 1 188 ? -1.389 40.496 3.642 1.00 15.29 188 VAL A N 1
ATOM 1459 C CA . VAL A 1 188 ? -0.922 39.304 4.313 1.00 15.05 188 VAL A CA 1
ATOM 1460 C C . VAL A 1 188 ? -0.675 39.678 5.779 1.00 14.51 188 VAL A C 1
ATOM 1461 O O . VAL A 1 188 ? 0.041 40.632 6.064 1.00 14.18 188 VAL A O 1
ATOM 1465 N N . ALA A 1 189 ? -1.268 38.935 6.705 1.00 13.88 189 ALA A N 1
ATOM 1466 C CA . ALA A 1 189 ? -0.997 39.139 8.137 1.00 14.59 189 ALA A CA 1
ATOM 1467 C C . ALA A 1 189 ? -0.741 37.769 8.721 1.00 14.06 189 ALA A C 1
ATOM 1468 O O . ALA A 1 189 ? -1.598 36.891 8.608 1.00 15.13 189 ALA A O 1
ATOM 1470 N N . ALA A 1 190 ? 0.450 37.557 9.279 1.00 12.78 190 ALA A N 1
ATOM 1471 C CA . ALA A 1 190 ? 0.812 36.259 9.834 1.00 11.34 190 ALA A CA 1
ATOM 1472 C C . ALA A 1 190 ? 1.378 36.388 11.232 1.00 11.85 190 ALA A C 1
ATOM 1473 O O . ALA A 1 190 ? 1.824 37.458 11.626 1.00 12.69 190 ALA A O 1
ATOM 1475 N N . VAL A 1 191 ? 1.344 35.304 11.986 1.00 12.72 191 VAL A N 1
ATOM 1476 C CA . VAL A 1 191 ? 2.041 35.214 13.268 1.00 13.23 191 VAL A CA 1
ATOM 1477 C C . VAL A 1 191 ? 2.569 33.812 13.337 1.00 12.66 191 VAL A C 1
ATOM 1478 O O . VAL A 1 191 ? 1.857 32.851 13.025 1.00 12.79 191 VAL A O 1
ATOM 1482 N N . LEU A 1 192 ? 3.843 33.707 13.678 1.00 11.89 192 LEU A N 1
ATOM 1483 C CA . LEU A 1 192 ? 4.513 32.427 13.825 1.00 11.48 192 LEU A CA 1
ATOM 1484 C C . LEU A 1 192 ? 4.837 32.325 15.302 1.00 12.33 192 LEU A C 1
ATOM 1485 O O . LEU A 1 192 ? 5.269 33.319 15.889 1.00 11.70 192 LEU A O 1
ATOM 1490 N N . LYS A 1 193 ? 4.601 31.154 15.913 1.00 11.51 193 LYS A N 1
ATOM 1491 C CA . LYS A 1 193 ? 4.876 30.961 17.330 1.00 11.90 193 LYS A CA 1
ATOM 1492 C C . LYS A 1 193 ? 5.565 29.634 17.595 1.00 13.08 193 LYS A C 1
ATOM 1493 O O . LYS A 1 193 ? 5.246 28.600 16.965 1.00 13.06 193 LYS A O 1
ATOM 1499 N N . ILE A 1 194 ? 6.476 29.658 18.561 1.00 12.92 194 ILE A N 1
ATOM 1500 C CA . ILE A 1 194 ? 7.160 28.450 19.011 1.00 12.62 194 ILE A CA 1
A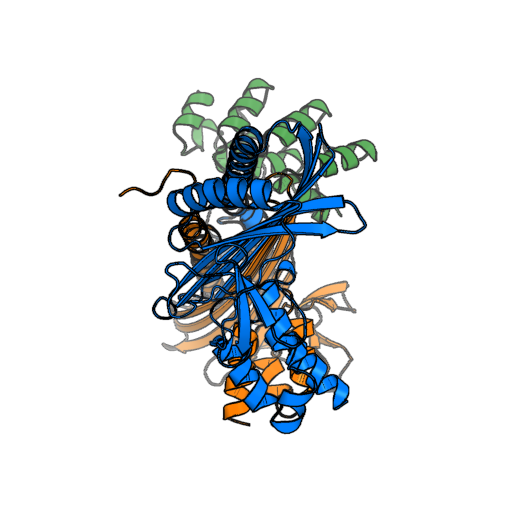TOM 1501 C C . ILE A 1 194 ? 7.204 28.437 20.507 1.00 12.96 194 ILE A C 1
ATOM 1502 O O . ILE A 1 194 ? 7.366 29.486 21.141 1.00 12.92 194 ILE A O 1
ATOM 1507 N N . GLN A 1 195 ? 7.062 27.240 21.067 1.00 13.12 195 GLN A N 1
ATOM 1508 C CA . GLN A 1 195 ? 7.214 27.034 22.491 1.00 13.66 195 GLN A CA 1
ATOM 1509 C C . GLN A 1 195 ? 7.848 25.685 22.787 1.00 12.63 195 GLN A C 1
ATOM 1510 O O . GLN A 1 195 ? 7.415 24.656 22.268 1.00 13.66 195 GLN A O 1
ATOM 1516 N N . VAL A 1 196 ? 8.869 25.711 23.636 1.00 12.10 196 VAL A N 1
ATOM 1517 C CA . VAL A 1 196 ? 9.644 24.551 24.023 1.00 12.56 196 VAL A CA 1
ATOM 1518 C C . VAL A 1 196 ? 9.839 24.550 25.539 1.00 13.68 196 VAL A C 1
ATOM 1519 O O . VAL A 1 196 ? 10.196 25.580 26.142 1.00 12.89 196 VAL A O 1
ATOM 1523 N N . HIS A 1 197 ? 9.652 23.383 26.146 1.00 13.70 197 HIS A N 1
ATOM 1524 C CA . HIS A 1 197 ? 9.952 23.170 27.557 1.00 14.72 197 HIS A CA 1
ATOM 1525 C C . HIS A 1 197 ? 10.851 21.952 27.631 1.00 15.84 197 HIS A C 1
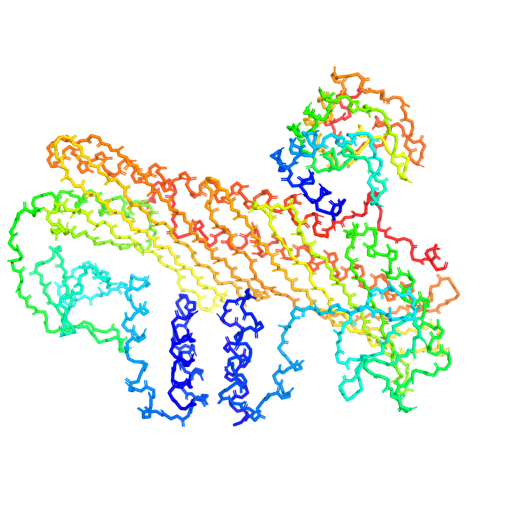ATOM 1526 O O . HIS A 1 197 ? 10.454 20.876 27.176 1.00 16.45 197 HIS A O 1
ATOM 1533 N N . TYR A 1 198 ? 12.076 22.137 28.139 1.00 15.99 198 TYR A N 1
ATOM 1534 C CA . TYR A 1 198 ? 13.044 21.080 28.382 1.00 18.23 198 TYR A CA 1
ATOM 1535 C C . TYR A 1 198 ? 13.348 21.024 29.883 1.00 19.96 198 TYR A C 1
ATOM 1536 O O . TYR A 1 198 ? 13.744 22.044 30.495 1.00 19.41 198 TYR A O 1
ATOM 1545 N N . TYR A 1 199 ? 13.178 19.842 30.486 1.00 21.74 199 TYR A N 1
ATOM 1546 C CA . TYR A 1 199 ? 13.333 19.721 31.956 1.00 23.72 199 TYR A CA 1
ATOM 1547 C C . TYR A 1 199 ? 13.969 18.401 32.414 1.00 24.52 199 TYR A C 1
ATOM 1548 O O . TYR A 1 199 ? 13.663 17.912 33.485 1.00 24.61 199 TYR A O 1
ATOM 1557 N N . GLU A 1 200 ? 14.874 17.877 31.598 1.00 26.69 200 GLU A N 1
ATOM 1558 C CA . GLU A 1 200 ? 15.542 16.593 31.811 1.00 30.29 200 GLU A CA 1
ATOM 1559 C C . GLU A 1 200 ? 16.791 16.808 32.617 1.00 31.26 200 GLU A C 1
ATOM 1560 O O . GLU A 1 200 ? 17.209 15.915 33.363 1.00 31.59 200 GLU A O 1
ATOM 1566 N N . ASP A 1 201 ? 17.406 17.975 32.391 1.00 31.64 201 ASP A N 1
ATOM 1567 C CA . ASP A 1 201 ? 18.472 18.510 33.214 1.00 32.67 201 ASP A CA 1
ATOM 1568 C C . ASP A 1 201 ? 18.182 20.005 33.355 1.00 32.34 201 ASP A C 1
ATOM 1569 O O . ASP A 1 201 ? 18.194 20.747 32.353 1.00 32.65 201 ASP A O 1
ATOM 1574 N N . GLY A 1 202 ? 17.886 20.442 34.577 1.00 30.82 202 GLY A N 1
ATOM 1575 C CA . GLY A 1 202 ? 17.437 21.810 34.774 1.00 28.16 202 GLY A CA 1
ATOM 1576 C C . GLY A 1 202 ? 16.016 21.990 34.295 1.00 26.68 202 GLY A C 1
ATOM 1577 O O . GLY A 1 202 ? 15.232 21.029 34.230 1.00 25.82 202 GLY A O 1
ATOM 1578 N N . ASN A 1 203 ? 15.665 23.237 33.995 1.00 24.63 203 ASN A N 1
ATOM 1579 C CA . ASN A 1 203 ? 14.343 23.552 33.517 1.00 23.00 203 ASN A CA 1
ATOM 1580 C C . ASN A 1 203 ? 14.451 24.833 32.694 1.00 22.47 203 ASN A C 1
ATOM 1581 O O . ASN A 1 203 ? 14.873 25.863 33.220 1.00 21.83 203 ASN A O 1
ATOM 1586 N N . VAL A 1 204 ? 14.113 24.751 31.404 1.00 19.94 204 VAL A N 1
ATOM 1587 C CA . VAL A 1 204 ? 14.141 25.903 30.516 1.00 18.60 204 VAL A CA 1
ATOM 1588 C C . VAL A 1 204 ? 12.943 25.932 29.560 1.00 18.12 204 VAL A C 1
ATOM 1589 O O . VAL A 1 204 ? 12.449 24.878 29.122 1.00 17.38 204 VAL A O 1
ATOM 1593 N N . GLN A 1 205 ? 12.438 27.133 29.318 1.00 17.21 205 GLN A N 1
ATOM 1594 C CA . GLN A 1 205 ? 11.411 27.381 28.336 1.00 17.14 205 GLN A CA 1
ATOM 1595 C C . GLN A 1 205 ? 11.814 28.445 27.354 1.00 16.57 205 GLN A C 1
ATOM 1596 O O . GLN A 1 205 ? 12.405 29.472 27.722 1.00 15.99 205 GLN A O 1
ATOM 1602 N N . LEU A 1 206 ? 11.509 28.159 26.096 1.00 15.04 206 LEU A N 1
ATOM 1603 C CA . LEU A 1 206 ? 11.621 29.093 25.005 1.00 13.97 206 LEU A CA 1
ATOM 1604 C C . LEU A 1 206 ? 10.176 29.436 24.650 1.00 13.53 206 LEU A C 1
ATOM 1605 O O . LEU A 1 206 ? 9.315 28.548 24.494 1.00 12.70 206 LEU A O 1
ATOM 1610 N N . VAL A 1 207 ? 9.917 30.720 24.537 1.00 12.85 207 VAL A N 1
ATOM 1611 C CA . VAL A 1 207 ? 8.705 31.236 23.939 1.00 13.61 207 VAL A CA 1
ATOM 1612 C C . VAL A 1 207 ? 9.200 32.211 22.879 1.00 14.03 207 VAL A C 1
ATOM 1613 O O . VAL A 1 207 ? 10.082 33.041 23.165 1.00 12.24 207 VAL A O 1
ATOM 1617 N N . SER A 1 208 ? 8.674 32.063 21.653 1.00 13.92 208 SER A N 1
ATOM 1618 C CA . SER A 1 208 ? 9.037 32.936 20.550 1.00 14.30 208 SER A CA 1
ATOM 1619 C C . SER A 1 208 ? 7.836 33.163 19.643 1.00 14.89 208 SER A C 1
ATOM 1620 O O . SER A 1 208 ? 6.975 32.270 19.476 1.00 15.00 208 SER A O 1
ATOM 1623 N N . HIS A 1 209 ? 7.787 34.352 19.060 1.00 14.00 209 HIS A N 1
ATOM 1624 C CA . HIS A 1 209 ? 6.792 34.690 18.071 1.00 14.06 209 HIS A CA 1
ATOM 1625 C C . HIS A 1 209 ? 7.387 35.722 17.108 1.00 13.88 209 HIS A C 1
ATOM 1626 O O . HIS A 1 209 ? 8.354 36.429 17.456 1.00 13.28 209 HIS A O 1
ATOM 1633 N N . LYS A 1 210 ? 6.804 35.792 15.905 1.00 13.66 210 LYS A N 1
ATOM 1634 C CA . LYS A 1 210 ? 7.149 36.781 14.881 1.00 12.89 210 LYS A CA 1
ATOM 1635 C C . LYS A 1 210 ? 5.872 37.219 14.190 1.00 12.82 210 LYS A C 1
ATOM 1636 O O . LYS A 1 210 ? 5.112 36.370 13.768 1.00 11.86 210 LYS A O 1
ATOM 1642 N N . ASP A 1 211 ? 5.645 38.527 14.078 1.00 12.87 211 ASP A N 1
ATOM 1643 C CA . ASP A 1 211 ? 4.509 39.068 13.345 1.00 14.27 211 ASP A CA 1
ATOM 1644 C C . ASP A 1 211 ? 4.965 39.459 11.961 1.00 14.28 211 ASP A C 1
ATOM 1645 O O . ASP A 1 211 ? 6.071 39.985 11.805 1.00 13.48 211 ASP A O 1
ATOM 1650 N N . ILE A 1 212 ? 4.122 39.190 10.963 1.00 14.55 212 ILE A N 1
ATOM 1651 C CA . ILE A 1 212 ? 4.385 39.576 9.553 1.00 14.42 212 ILE A CA 1
ATOM 1652 C C . ILE A 1 212 ? 3.194 40.346 8.982 1.00 14.72 212 ILE A C 1
ATOM 1653 O O . ILE A 1 212 ? 2.012 39.928 9.145 1.00 12.93 212 ILE A O 1
ATOM 1658 N N . GLN A 1 213 ? 3.494 41.460 8.321 1.00 14.55 213 GLN A N 1
ATOM 1659 C CA . GLN A 1 213 ? 2.464 42.230 7.626 1.00 16.07 213 GLN A CA 1
ATOM 1660 C C . GLN A 1 213 ? 3.015 42.589 6.283 1.00 15.78 213 GLN A C 1
ATOM 1661 O O . GLN A 1 213 ? 4.111 43.158 6.199 1.00 15.37 213 GLN A O 1
ATOM 1667 N N . ASP A 1 214 ? 2.277 42.240 5.232 1.00 16.15 214 ASP A N 1
ATOM 1668 C CA . ASP A 1 214 ? 2.721 42.542 3.884 1.00 16.02 214 ASP A CA 1
ATOM 1669 C C . ASP A 1 214 ? 1.569 42.604 2.889 1.00 15.95 214 ASP A C 1
ATOM 1670 O O . ASP A 1 214 ? 0.398 42.487 3.275 1.00 15.11 214 ASP A O 1
ATOM 1675 N N . SER A 1 215 ? 1.927 42.822 1.614 1.00 15.81 215 SER A N 1
ATOM 1676 C CA . SER A 1 215 ? 0.994 42.737 0.489 1.00 15.39 215 SER A CA 1
ATOM 1677 C C . SER A 1 215 ? 1.638 41.979 -0.659 1.00 15.33 215 SER A C 1
ATOM 1678 O O . SER A 1 215 ? 2.882 41.954 -0.794 1.00 15.85 215 SER A O 1
ATOM 1681 N N . VAL A 1 216 ? 0.807 41.353 -1.484 1.00 14.75 216 VAL A N 1
ATOM 1682 C CA . VAL A 1 216 ? 1.271 40.660 -2.694 1.00 16.12 216 VAL A CA 1
ATOM 1683 C C . VAL A 1 216 ? 0.195 40.799 -3.768 1.00 16.83 216 VAL A C 1
ATOM 1684 O O . VAL A 1 216 ? -0.934 41.184 -3.474 1.00 16.04 216 VAL A O 1
ATOM 1688 N N . GLN A 1 217 ? 0.548 40.458 -4.993 1.00 17.31 217 GLN A N 1
ATOM 1689 C CA . GLN A 1 217 ? -0.394 40.374 -6.082 1.00 19.87 217 GLN A CA 1
ATOM 1690 C C . GLN A 1 217 ? -1.059 39.000 -6.134 1.00 20.26 217 GLN A C 1
ATOM 1691 O O . GLN A 1 217 ? -0.499 38.002 -5.680 1.00 19.73 217 GLN A O 1
ATOM 1697 N N . VAL A 1 218 ? -2.275 38.974 -6.653 1.00 21.64 218 VAL A N 1
ATOM 1698 C CA . VAL A 1 218 ? -3.005 37.716 -6.836 1.00 23.46 218 VAL A CA 1
ATOM 1699 C C . VAL A 1 218 ? -3.515 37.649 -8.271 1.00 25.00 218 VAL A C 1
ATOM 1700 O O . VAL A 1 218 ? -3.694 38.678 -8.894 1.00 26.18 218 VAL A O 1
ATOM 1704 N N . SER A 1 219 ? -3.708 36.445 -8.795 1.00 26.54 219 SER A N 1
ATOM 1705 C CA . SER A 1 219 ? -4.371 36.262 -10.094 1.00 27.88 219 SER A CA 1
ATOM 1706 C C . SER A 1 219 ? -5.521 35.260 -9.906 1.00 28.18 219 SER A C 1
ATOM 1707 O O . SER A 1 219 ? -6.511 35.578 -9.224 1.00 28.77 219 SER A O 1
ATOM 1710 N N . SER A 1 220 ? -5.369 34.056 -10.468 1.00 28.55 220 SER A N 1
ATOM 1711 C CA . SER A 1 220 ? -6.398 32.986 -10.436 1.00 28.69 220 SER A CA 1
ATOM 1712 C C . SER A 1 220 ? -6.186 32.107 -9.195 1.00 28.74 220 SER A C 1
ATOM 1713 O O . SER A 1 220 ? -5.143 32.216 -8.555 1.00 27.92 220 SER A O 1
ATOM 1716 N N . ASP A 1 221 ? -7.136 31.224 -8.874 1.00 29.42 221 ASP A N 1
ATOM 1717 C CA . ASP A 1 221 ? -7.071 30.497 -7.604 1.00 30.36 221 ASP A CA 1
ATOM 1718 C C . ASP A 1 221 ? -5.864 29.565 -7.495 1.00 30.75 221 ASP A C 1
ATOM 1719 O O . ASP A 1 221 ? -5.101 29.621 -6.516 1.00 30.64 221 ASP A O 1
ATOM 1724 N N . VAL A 1 222 ? -5.680 28.742 -8.520 1.00 31.07 222 VAL A N 1
ATOM 1725 C CA . VAL A 1 222 ? -4.600 27.764 -8.578 1.00 31.32 222 VAL A CA 1
ATOM 1726 C C . VAL A 1 222 ? -3.208 28.440 -8.612 1.00 31.24 222 VAL A C 1
ATOM 1727 O O . VAL A 1 222 ? -2.319 28.056 -7.846 1.00 30.41 222 VAL A O 1
ATOM 1731 N N . GLN A 1 223 ? -3.013 29.428 -9.483 1.00 30.30 223 GLN A N 1
ATOM 1732 C CA . GLN A 1 223 ? -1.707 30.077 -9.509 1.00 31.01 223 GLN A CA 1
ATOM 1733 C C . GLN A 1 223 ? -1.469 30.835 -8.202 1.00 29.76 223 GLN A C 1
ATOM 1734 O O . GLN A 1 223 ? -0.355 30.842 -7.687 1.00 30.16 223 GLN A O 1
ATOM 1740 N N . THR A 1 224 ? -2.503 31.464 -7.658 1.00 28.22 224 THR A N 1
ATOM 1741 C CA . THR A 1 224 ? -2.283 32.274 -6.476 1.00 27.04 224 THR A CA 1
ATOM 1742 C C . THR A 1 224 ? -1.954 31.439 -5.226 1.00 25.75 224 THR A C 1
ATOM 1743 O O . THR A 1 224 ? -1.079 31.814 -4.432 1.00 24.31 224 THR A O 1
ATOM 1747 N N . ALA A 1 225 ? -2.653 30.312 -5.063 1.00 24.94 225 ALA A N 1
ATOM 1748 C CA . ALA A 1 225 ? -2.344 29.363 -3.984 1.00 24.36 225 ALA A CA 1
ATOM 1749 C C . ALA A 1 225 ? -0.907 28.838 -4.113 1.00 24.13 225 ALA A C 1
ATOM 1750 O O . ALA A 1 225 ? -0.222 28.684 -3.111 1.00 22.55 225 ALA A O 1
ATOM 1752 N N . LYS A 1 226 ? -0.452 28.564 -5.336 1.00 23.40 226 LYS A N 1
ATOM 1753 C CA . LYS A 1 226 ? 0.922 28.107 -5.503 1.00 24.52 226 LYS A CA 1
ATOM 1754 C C . LYS A 1 226 ? 1.888 29.177 -4.979 1.00 23.51 226 LYS A C 1
ATOM 1755 O O . LYS A 1 226 ? 2.859 28.863 -4.282 1.00 22.51 226 LYS A O 1
ATOM 1761 N N . GLU A 1 227 ? 1.612 30.433 -5.296 1.00 21.80 227 GLU A N 1
ATOM 1762 C CA . GLU A 1 227 ? 2.543 31.460 -4.847 1.00 22.54 227 GLU A CA 1
ATOM 1763 C C . GLU A 1 227 ? 2.365 31.843 -3.371 1.00 19.90 227 GLU A C 1
ATOM 1764 O O . GLU A 1 227 ? 3.345 32.137 -2.734 1.00 19.53 227 GLU A O 1
ATOM 1770 N N . PHE A 1 228 ? 1.146 31.752 -2.821 1.00 18.20 228 PHE A N 1
ATOM 1771 C CA . PHE A 1 228 ? 0.945 31.854 -1.364 1.00 17.06 228 PHE A CA 1
ATOM 1772 C C . PHE A 1 228 ? 1.855 30.875 -0.614 1.00 16.27 228 PHE A C 1
ATOM 1773 O O . PHE A 1 228 ? 2.557 31.254 0.309 1.00 15.53 228 PHE A O 1
ATOM 1781 N N . ILE A 1 229 ? 1.871 29.629 -1.045 1.00 16.27 229 ILE A N 1
ATOM 1782 C CA . ILE A 1 229 ? 2.733 28.634 -0.400 1.00 16.57 229 ILE A CA 1
ATOM 1783 C C . ILE A 1 229 ? 4.226 28.961 -0.535 1.00 16.09 229 ILE A C 1
ATOM 1784 O O . ILE A 1 229 ? 4.988 28.734 0.408 1.00 15.34 229 ILE A O 1
ATOM 1789 N N . LYS A 1 230 ? 4.643 29.521 -1.674 1.00 16.01 230 LYS A N 1
ATOM 1790 C CA . LYS A 1 230 ? 6.066 29.884 -1.821 1.00 16.54 230 LYS A CA 1
ATOM 1791 C C . LYS A 1 230 ? 6.409 31.012 -0.848 1.00 16.02 230 LYS A C 1
ATOM 1792 O O . LYS A 1 230 ? 7.484 31.035 -0.280 1.00 15.97 230 LYS A O 1
ATOM 1798 N N . ILE A 1 231 ? 5.466 31.927 -0.657 1.00 15.85 231 ILE A N 1
ATOM 1799 C CA . ILE A 1 231 ? 5.649 33.074 0.234 1.00 16.69 231 ILE A CA 1
ATOM 1800 C C . ILE A 1 231 ? 5.745 32.603 1.699 1.00 15.47 231 ILE A C 1
ATOM 1801 O O . ILE A 1 231 ? 6.637 33.014 2.425 1.00 14.29 231 ILE A O 1
ATOM 1806 N N . ILE A 1 232 ? 4.803 31.751 2.103 1.00 13.97 232 ILE A N 1
ATOM 1807 C CA . ILE A 1 232 ? 4.826 31.138 3.405 1.00 13.85 232 ILE A CA 1
ATOM 1808 C C . ILE A 1 232 ? 6.135 30.351 3.673 1.00 12.70 232 ILE A C 1
ATOM 1809 O O . ILE A 1 232 ? 6.814 30.551 4.698 1.00 12.24 232 ILE A O 1
ATOM 1814 N N . GLU A 1 233 ? 6.487 29.471 2.743 1.00 12.62 233 GLU A N 1
ATOM 1815 C CA . GLU A 1 233 ? 7.681 28.637 2.864 1.00 12.50 233 GLU A CA 1
ATOM 1816 C C . GLU A 1 233 ? 8.919 29.495 3.105 1.00 11.53 233 GLU A C 1
ATOM 1817 O O . GLU A 1 233 ? 9.700 29.249 4.018 1.00 10.55 233 GLU A O 1
ATOM 1823 N N . ASN A 1 234 ? 9.084 30.506 2.264 1.00 11.28 234 ASN A N 1
ATOM 1824 C CA . ASN A 1 234 ? 10.249 31.399 2.365 1.00 11.48 234 ASN A CA 1
ATOM 1825 C C . ASN A 1 234 ? 10.231 32.145 3.689 1.00 11.26 234 ASN A C 1
ATOM 1826 O O . ASN A 1 234 ? 11.278 32.316 4.305 1.00 11.47 234 ASN A O 1
ATOM 1831 N N . ALA A 1 235 ? 9.065 32.630 4.116 1.00 9.53 235 ALA A N 1
ATOM 1832 C CA . ALA A 1 235 ? 9.051 33.444 5.316 1.00 10.36 235 ALA A CA 1
ATOM 1833 C C . ALA A 1 235 ? 9.319 32.569 6.545 1.00 10.91 235 ALA A C 1
ATOM 1834 O O . ALA A 1 235 ? 9.936 33.007 7.506 1.00 11.38 235 ALA A O 1
ATOM 1836 N N . GLU A 1 236 ? 8.810 31.343 6.515 1.00 11.38 236 GLU A N 1
ATOM 1837 C CA . GLU A 1 236 ? 8.953 30.458 7.653 1.00 11.42 236 GLU A CA 1
ATOM 1838 C C . GLU A 1 236 ? 10.392 29.896 7.707 1.00 11.57 236 GLU A C 1
ATOM 1839 O O . GLU A 1 236 ? 10.946 29.725 8.805 1.00 11.78 236 GLU A O 1
ATOM 1845 N N . ASN A 1 237 ? 11.006 29.686 6.544 1.00 11.56 237 ASN A N 1
ATOM 1846 C CA . ASN A 1 237 ? 12.469 29.348 6.466 1.00 12.71 237 ASN A CA 1
ATOM 1847 C C . ASN A 1 237 ? 13.328 30.453 7.054 1.00 12.80 237 ASN A C 1
ATOM 1848 O O . ASN A 1 237 ? 14.265 30.194 7.803 1.00 13.53 237 ASN A O 1
ATOM 1853 N N . GLU A 1 238 ? 12.970 31.689 6.719 1.00 13.39 238 GLU A N 1
ATOM 1854 C CA . GLU A 1 238 ? 13.682 32.881 7.169 1.00 15.64 238 GLU A CA 1
ATOM 1855 C C . GLU A 1 238 ? 13.671 33.007 8.696 1.00 15.07 238 GLU A C 1
ATOM 1856 O O . GLU A 1 238 ? 14.685 33.346 9.310 1.00 14.00 238 GLU A O 1
ATOM 1862 N N . TYR A 1 239 ? 12.499 32.745 9.288 1.00 14.60 239 TYR A N 1
ATOM 1863 C CA . TYR A 1 239 ? 12.346 32.804 10.743 1.00 13.59 239 TYR A CA 1
ATOM 1864 C C . TYR A 1 239 ? 13.147 31.711 11.369 1.00 12.94 239 TYR A C 1
ATOM 1865 O O . TYR A 1 239 ? 13.885 31.951 12.308 1.00 12.65 239 TYR A O 1
ATOM 1874 N N . GLN A 1 240 ? 13.003 30.495 10.858 1.00 13.58 240 GLN A N 1
ATOM 1875 C CA . GLN A 1 240 ? 13.732 29.359 11.433 1.00 14.01 240 GLN A CA 1
ATOM 1876 C C . GLN A 1 240 ? 15.277 29.563 11.329 1.00 14.60 240 GLN A C 1
ATOM 1877 O O . GLN A 1 240 ? 16.006 29.243 12.266 1.00 13.86 240 GLN A O 1
ATOM 1883 N N . THR A 1 241 ? 15.751 30.051 10.186 1.00 14.53 241 THR A N 1
ATOM 1884 C CA . THR A 1 241 ? 17.195 30.329 9.998 1.00 15.67 241 THR A CA 1
ATOM 1885 C C . THR A 1 241 ? 17.581 31.465 10.945 1.00 15.50 241 THR A C 1
ATOM 1886 O O . THR A 1 241 ? 18.564 31.334 11.652 1.00 15.91 241 THR A O 1
ATOM 1890 N N . ALA A 1 242 ? 16.778 32.534 11.046 1.00 14.45 242 ALA A N 1
ATOM 1891 C CA . ALA A 1 242 ? 17.137 33.591 11.994 1.00 13.20 242 ALA A CA 1
ATOM 1892 C C . ALA A 1 242 ? 17.192 33.098 13.434 1.00 14.10 242 ALA A C 1
ATOM 1893 O O . ALA A 1 242 ? 18.024 33.567 14.221 1.00 13.74 242 ALA A O 1
ATOM 1895 N N . ILE A 1 243 ? 16.288 32.184 13.798 1.00 13.43 243 ILE A N 1
ATOM 1896 C CA . ILE A 1 243 ? 16.261 31.651 15.134 1.00 13.83 243 ILE A CA 1
ATOM 1897 C C . ILE A 1 243 ? 17.591 30.937 15.440 1.00 14.97 243 ILE A C 1
ATOM 1898 O O . ILE A 1 243 ? 18.167 31.166 16.485 1.00 14.44 243 ILE A O 1
ATOM 1903 N N . SER A 1 244 ? 18.052 30.076 14.551 1.00 15.77 244 SER A N 1
ATOM 1904 C CA . SER A 1 244 ? 19.293 29.362 14.836 1.00 19.30 244 SER A CA 1
ATOM 1905 C C . SER A 1 244 ? 20.509 30.297 14.818 1.00 19.10 244 SER A C 1
ATOM 1906 O O . SER A 1 244 ? 21.373 30.163 15.650 1.00 19.02 244 SER A O 1
ATOM 1909 N N . GLU A 1 245 ? 20.525 31.303 13.946 1.00 19.94 245 GLU A N 1
ATOM 1910 C CA . GLU A 1 245 ? 21.570 32.348 14.000 1.00 20.43 245 GLU A CA 1
ATOM 1911 C C . GLU A 1 245 ? 21.571 33.103 15.353 1.00 18.85 245 GLU A C 1
ATOM 1912 O O . GLU A 1 245 ? 22.630 33.428 15.918 1.00 17.07 245 GLU A O 1
ATOM 1918 N N . ASN A 1 246 ? 20.374 33.368 15.868 1.00 17.73 246 ASN A N 1
ATOM 1919 C CA . ASN A 1 246 ? 20.245 34.092 17.110 1.00 16.52 246 ASN A CA 1
ATOM 1920 C C . ASN A 1 246 ? 20.689 33.233 18.288 1.00 15.44 246 ASN A C 1
ATOM 1921 O O . ASN A 1 246 ? 21.275 33.737 19.219 1.00 13.47 246 ASN A O 1
ATOM 1926 N N . TYR A 1 247 ? 20.457 31.930 18.197 1.00 14.27 247 TYR A N 1
ATOM 1927 C CA . TYR A 1 247 ? 20.976 31.005 19.171 1.00 15.08 247 TYR A CA 1
ATOM 1928 C C . TYR A 1 247 ? 22.498 31.102 19.254 1.00 15.57 247 TYR A C 1
ATOM 1929 O O . TYR A 1 247 ? 23.052 31.176 20.353 1.00 15.41 247 TYR A O 1
ATOM 1938 N N . GLN A 1 248 ? 23.169 31.114 18.105 1.00 16.31 248 GLN A N 1
ATOM 1939 C CA . GLN A 1 248 ? 24.640 31.268 18.085 1.00 18.28 248 GLN A CA 1
ATOM 1940 C C . GLN A 1 248 ? 25.037 32.617 18.720 1.00 18.05 248 GLN A C 1
ATOM 1941 O O . GLN A 1 248 ? 25.956 32.684 19.551 1.00 16.83 248 GLN A O 1
ATOM 1947 N N . THR A 1 249 ? 24.313 33.676 18.366 1.00 17.54 249 THR A N 1
ATOM 1948 C CA . THR A 1 249 ? 24.627 34.982 18.911 1.00 19.01 249 THR A CA 1
ATOM 1949 C C . THR A 1 249 ? 24.438 35.016 20.448 1.00 18.51 249 THR A C 1
ATOM 1950 O O . THR A 1 249 ? 25.322 35.498 21.162 1.00 17.68 249 THR A O 1
ATOM 1954 N N . MET A 1 250 ? 23.324 34.485 20.951 1.00 16.92 250 MET A N 1
ATOM 1955 C CA . MET A 1 250 ? 23.135 34.459 22.403 1.00 17.94 250 MET A CA 1
ATOM 1956 C C . MET A 1 250 ? 24.211 33.612 23.087 1.00 17.88 250 MET A C 1
ATOM 1957 O O . MET A 1 250 ? 24.729 33.999 24.117 1.00 18.47 250 MET A O 1
ATOM 1962 N N . SER A 1 251 ? 24.555 32.482 22.492 1.00 17.43 251 SER A N 1
ATOM 1963 C CA . SER A 1 251 ? 25.602 31.622 23.054 1.00 19.69 251 SER A CA 1
ATOM 1964 C C . SER A 1 251 ? 26.982 32.297 23.142 1.00 20.81 251 SER A C 1
ATOM 1965 O O . SER A 1 251 ? 27.630 32.217 24.176 1.00 21.32 251 SER A O 1
ATOM 1968 N N . ASP A 1 252 ? 27.432 32.948 22.065 1.00 22.30 252 ASP A N 1
ATOM 1969 C CA . ASP A 1 252 ? 28.779 33.504 22.113 1.00 24.30 252 ASP A CA 1
ATOM 1970 C C . ASP A 1 252 ? 28.914 34.960 22.585 1.00 23.66 252 ASP A C 1
ATOM 1971 O O . ASP A 1 252 ? 29.983 35.373 23.005 1.00 23.83 252 ASP A O 1
ATOM 1976 N N . THR A 1 253 ? 27.803 35.681 22.633 1.00 22.07 253 THR A N 1
ATOM 1977 C CA . THR A 1 253 ? 27.824 37.075 22.972 1.00 20.89 253 THR A CA 1
ATOM 1978 C C . THR A 1 253 ? 26.900 37.479 24.124 1.00 19.20 253 THR A C 1
ATOM 1979 O O . THR A 1 253 ? 27.374 38.034 25.130 1.00 18.10 253 THR A O 1
ATOM 1983 N N . THR A 1 254 ? 25.596 37.224 24.005 1.00 16.86 254 THR A N 1
ATOM 1984 C CA . THR A 1 254 ? 24.706 37.718 25.039 1.00 16.11 254 THR A CA 1
ATOM 1985 C C . THR A 1 254 ? 24.990 37.059 26.396 1.00 15.52 254 THR A C 1
ATOM 1986 O O . THR A 1 254 ? 25.052 37.749 27.395 1.00 15.32 254 THR A O 1
ATOM 1990 N N . PHE A 1 255 ? 25.174 35.740 26.412 1.00 14.29 255 PHE A N 1
ATOM 1991 C CA . PHE A 1 255 ? 25.528 35.017 27.631 1.00 14.64 255 PHE A CA 1
ATOM 1992 C C . PHE A 1 255 ? 26.818 35.579 28.243 1.00 14.10 255 PHE A C 1
ATOM 1993 O O . PHE A 1 255 ? 26.912 35.737 29.455 1.00 13.75 255 PHE A O 1
ATOM 2001 N N . LYS A 1 256 ? 27.810 35.859 27.402 1.00 14.02 256 LYS A N 1
ATOM 2002 C CA . LYS A 1 256 ? 29.097 36.403 27.876 1.00 14.27 256 LYS A CA 1
ATOM 2003 C C . LYS A 1 256 ? 28.946 37.740 28.604 1.00 14.48 256 LYS A C 1
ATOM 2004 O O . LYS A 1 256 ? 29.664 38.010 29.590 1.00 15.11 256 LYS A O 1
ATOM 2010 N N . ALA A 1 257 ? 28.033 38.579 28.118 1.00 14.31 257 ALA A N 1
ATOM 2011 C CA . ALA A 1 257 ? 27.797 39.903 28.701 1.00 14.65 257 ALA A CA 1
ATOM 2012 C C . ALA A 1 257 ? 27.107 39.828 30.073 1.00 14.61 257 ALA A C 1
ATOM 2013 O O . ALA A 1 257 ? 27.160 40.780 30.873 1.00 15.69 257 ALA A O 1
ATOM 2015 N N . LEU A 1 258 ? 26.487 38.694 30.357 1.00 13.74 258 LEU A N 1
ATOM 2016 C CA . LEU A 1 258 ? 25.997 38.388 31.702 1.00 13.76 258 LEU A CA 1
ATOM 2017 C C . LEU A 1 258 ? 27.152 37.812 32.567 1.00 14.08 258 LEU A C 1
ATOM 2018 O O . LEU A 1 258 ? 27.611 38.444 33.557 1.00 14.94 258 LEU A O 1
ATOM 2023 N N . ARG A 1 259 ? 27.668 36.649 32.184 1.00 13.62 259 ARG A N 1
ATOM 2024 C CA . ARG A 1 259 ? 28.857 36.130 32.854 1.00 13.02 259 ARG A CA 1
ATOM 2025 C C . ARG A 1 259 ? 29.819 35.565 31.818 1.00 13.48 259 ARG A C 1
ATOM 2026 O O . ARG A 1 259 ? 29.428 34.720 31.014 1.00 13.19 259 ARG A O 1
ATOM 2034 N N . ARG A 1 260 ? 31.077 35.994 31.896 1.00 12.87 260 ARG A N 1
ATOM 2035 C CA . ARG A 1 260 ? 32.127 35.538 30.980 1.00 14.17 260 ARG A CA 1
ATOM 2036 C C . ARG A 1 260 ? 32.406 34.080 31.286 1.00 15.03 260 ARG A C 1
ATOM 2037 O O . ARG A 1 260 ? 32.040 33.604 32.372 1.00 15.00 260 ARG A O 1
ATOM 2045 N N . GLN A 1 261 ? 33.057 33.389 30.350 1.00 15.98 261 GLN A N 1
ATOM 2046 C CA . GLN A 1 261 ? 33.626 32.059 30.574 1.00 18.11 261 GLN A CA 1
ATOM 2047 C C . GLN A 1 261 ? 34.894 32.127 31.407 1.00 17.47 261 GLN A C 1
ATOM 2048 O O . GLN A 1 261 ? 35.148 31.279 32.256 1.00 18.08 261 GLN A O 1
ATOM 2054 N N . LEU A 1 262 ? 35.679 33.149 31.161 1.00 17.99 262 LEU A N 1
ATOM 2055 C CA . LEU A 1 262 ? 36.924 33.374 31.870 1.00 18.62 262 LEU A CA 1
ATOM 2056 C C . LEU A 1 262 ? 37.077 34.860 32.013 1.00 17.96 262 LEU A C 1
ATOM 2057 O O . LEU A 1 262 ? 36.510 35.598 31.221 1.00 17.45 262 LEU A O 1
ATOM 2062 N N . PRO A 1 263 ? 37.866 35.312 33.005 1.00 18.08 263 PRO A N 1
ATOM 2063 C CA . PRO A 1 263 ? 38.155 36.725 33.133 1.00 17.90 263 PRO A CA 1
ATOM 2064 C C . PRO A 1 263 ? 38.904 37.254 31.916 1.00 19.12 263 PRO A C 1
ATOM 2065 O O . PRO A 1 263 ? 39.329 36.481 31.051 1.00 18.18 263 PRO A O 1
ATOM 2069 N N . VAL A 1 264 ? 39.024 38.574 31.842 1.00 20.93 264 VAL A N 1
ATOM 2070 C CA . VAL A 1 264 ? 39.735 39.248 30.741 1.00 24.14 264 VAL A CA 1
ATOM 2071 C C . VAL A 1 264 ? 41.167 38.707 30.539 1.00 25.70 264 VAL A C 1
ATOM 2072 O O . VAL A 1 264 ? 41.652 38.568 29.413 1.00 25.99 264 VAL A O 1
ATOM 2076 N N . THR A 1 265 ? 41.820 38.356 31.640 1.00 27.82 265 THR A N 1
ATOM 2077 C CA . THR A 1 265 ? 43.173 37.812 31.600 1.00 29.67 265 THR A CA 1
ATOM 2078 C C . THR A 1 265 ? 43.226 36.334 31.211 1.00 30.05 265 THR A C 1
ATOM 2079 O O . THR A 1 265 ? 44.305 35.770 31.021 1.00 30.58 265 THR A O 1
ATOM 2083 N N . ARG A 1 266 ? 42.059 35.715 31.058 1.00 30.76 266 ARG A N 1
ATOM 2084 C CA . ARG A 1 266 ? 41.954 34.339 30.576 1.00 31.49 266 ARG A CA 1
ATOM 2085 C C . ARG A 1 266 ? 42.628 33.321 31.488 1.00 32.40 266 ARG A C 1
ATOM 2086 O O . ARG A 1 266 ? 42.935 32.220 31.062 1.00 32.68 266 ARG A O 1
ATOM 2094 N N . THR A 1 267 ? 42.871 33.689 32.742 1.00 34.07 267 THR A N 1
ATOM 2095 C CA . THR A 1 267 ? 43.212 32.680 33.755 1.00 36.04 267 THR A CA 1
ATOM 2096 C C . THR A 1 267 ? 42.157 32.572 34.871 1.00 35.73 267 THR A C 1
ATOM 2097 O O . THR A 1 267 ? 41.584 33.584 35.310 1.00 35.58 267 THR A O 1
ATOM 2101 N N . LYS A 1 268 ? 41.893 31.334 35.292 1.00 35.85 268 LYS A N 1
ATOM 2102 C CA . LYS A 1 268 ? 41.131 31.082 36.496 1.00 35.91 268 LYS A CA 1
ATOM 2103 C C . LYS A 1 268 ? 41.723 31.945 37.583 1.00 35.96 268 LYS A C 1
ATOM 2104 O O . LYS A 1 268 ? 42.910 32.260 37.555 1.00 36.76 268 LYS A O 1
ATOM 2110 N N . ILE A 1 269 ? 40.883 32.371 38.513 1.00 35.24 269 ILE A N 1
ATOM 2111 C CA . ILE A 1 269 ? 41.296 33.256 39.567 1.00 34.54 269 ILE A CA 1
ATOM 2112 C C . ILE A 1 269 ? 42.370 32.622 40.476 1.00 35.26 269 ILE A C 1
ATOM 2113 O O . ILE A 1 269 ? 42.385 31.391 40.674 1.00 34.66 269 ILE A O 1
ATOM 2118 N N . ASP A 1 270 ? 43.264 33.481 40.985 1.00 35.07 270 ASP A N 1
ATOM 2119 C CA . ASP A 1 270 ? 44.248 33.147 42.015 1.00 35.04 270 ASP A CA 1
ATOM 2120 C C . ASP A 1 270 ? 43.722 33.557 43.383 1.00 34.64 270 ASP A C 1
ATOM 2121 O O . ASP A 1 270 ? 43.857 34.708 43.787 1.00 34.79 270 ASP A O 1
ATOM 2126 N N . TRP A 1 271 ? 43.130 32.618 44.105 1.00 34.02 271 TRP A N 1
ATOM 2127 C CA . TRP A 1 271 ? 42.444 32.952 45.349 1.00 33.94 271 TRP A CA 1
ATOM 2128 C C . TRP A 1 271 ? 43.347 33.413 46.516 1.00 35.65 271 TRP A C 1
ATOM 2129 O O . TRP A 1 271 ? 42.916 34.205 47.355 1.00 34.66 271 TRP A O 1
ATOM 2140 N N . ASN A 1 272 ? 44.592 32.947 46.550 1.00 38.21 272 ASN A N 1
ATOM 2141 C CA . ASN A 1 272 ? 45.549 33.411 47.571 1.00 40.93 272 ASN A CA 1
ATOM 2142 C C . ASN A 1 272 ? 45.890 34.881 47.421 1.00 42.43 272 ASN A C 1
ATOM 2143 O O . ASN A 1 272 ? 45.870 35.627 48.400 1.00 43.18 272 ASN A O 1
ATOM 2148 N N . LYS A 1 273 ? 46.195 35.288 46.191 1.00 43.95 273 LYS A N 1
ATOM 2149 C CA . LYS A 1 273 ? 46.420 36.688 45.868 1.00 45.60 273 LYS A CA 1
ATOM 2150 C C . LYS A 1 273 ? 45.251 37.574 46.323 1.00 46.34 273 LYS A C 1
ATOM 2151 O O . LYS A 1 273 ? 45.460 38.564 47.032 1.00 46.99 273 LYS A O 1
ATOM 2157 N N . ILE A 1 274 ? 44.027 37.224 45.918 1.00 46.22 274 ILE A N 1
ATOM 2158 C CA . ILE A 1 274 ? 42.837 37.980 46.308 1.00 45.94 274 ILE A CA 1
ATOM 2159 C C . ILE A 1 274 ? 42.754 38.113 47.836 1.00 45.99 274 ILE A C 1
ATOM 2160 O O . ILE A 1 274 ? 42.339 39.139 48.364 1.00 45.87 274 ILE A O 1
ATOM 2165 N N . LEU A 1 275 ? 43.186 37.081 48.541 1.00 45.90 275 LEU A N 1
ATOM 2166 C CA . LEU A 1 275 ? 43.140 37.099 49.990 1.00 46.53 275 LEU A CA 1
ATOM 2167 C C . LEU A 1 275 ? 44.395 37.727 50.620 1.00 47.38 275 LEU A C 1
ATOM 2168 O O . LEU A 1 275 ? 45.095 38.532 49.980 1.00 47.63 275 LEU A O 1
ATOM 2173 N N . SER B 2 2 ? -2.854 19.581 51.914 1.00 67.59 2 SER B N 1
ATOM 2174 C CA . SER B 2 2 ? -1.710 20.460 52.307 1.00 67.88 2 SER B CA 1
ATOM 2175 C C . SER B 2 2 ? -0.349 19.864 51.920 1.00 67.71 2 SER B C 1
ATOM 2176 O O . SER B 2 2 ? 0.472 20.549 51.315 1.00 67.86 2 SER B O 1
ATOM 2179 N N . ASP B 2 3 ? -0.116 18.599 52.275 1.00 67.34 3 ASP B N 1
ATOM 2180 C CA . ASP B 2 3 ? 1.110 17.884 51.905 1.00 66.79 3 ASP B CA 1
ATOM 2181 C C . ASP B 2 3 ? 1.126 17.637 50.389 1.00 66.16 3 ASP B C 1
ATOM 2182 O O . ASP B 2 3 ? 2.161 17.785 49.722 1.00 66.26 3 ASP B O 1
ATOM 2187 N N . GLN B 2 4 ? -0.045 17.274 49.868 1.00 64.84 4 GLN B N 1
ATOM 2188 C CA . GLN B 2 4 ? -0.262 17.059 48.450 1.00 63.56 4 GLN B CA 1
ATOM 2189 C C . GLN B 2 4 ? -0.431 18.390 47.709 1.00 62.23 4 GLN B C 1
ATOM 2190 O O . GLN B 2 4 ? 0.000 18.512 46.557 1.00 61.93 4 GLN B O 1
ATOM 2196 N N . GLN B 2 5 ? -1.068 19.368 48.366 1.00 60.37 5 GLN B N 1
ATOM 2197 C CA . GLN B 2 5 ? -1.256 20.707 47.798 1.00 58.70 5 GLN B CA 1
ATOM 2198 C C . GLN B 2 5 ? 0.078 21.392 47.570 1.00 57.38 5 GLN B C 1
ATOM 2199 O O . GLN B 2 5 ? 0.219 22.195 46.646 1.00 57.11 5 GLN B O 1
ATOM 2205 N N . LEU B 2 6 ? 1.036 21.070 48.433 1.00 55.85 6 LEU B N 1
ATOM 2206 C CA . LEU B 2 6 ? 2.394 21.559 48.327 1.00 54.69 6 LEU B CA 1
ATOM 2207 C C . LEU B 2 6 ? 2.999 21.009 47.055 1.00 53.66 6 LEU B C 1
ATOM 2208 O O . LEU B 2 6 ? 3.429 21.777 46.197 1.00 53.49 6 LEU B O 1
ATOM 2213 N N . ASP B 2 7 ? 3.006 19.681 46.940 1.00 52.30 7 ASP B N 1
ATOM 2214 C CA . ASP B 2 7 ? 3.483 18.985 45.743 1.00 51.41 7 ASP B CA 1
ATOM 2215 C C . ASP B 2 7 ? 2.909 19.579 44.451 1.00 50.14 7 ASP B C 1
ATOM 2216 O O . ASP B 2 7 ? 3.647 19.783 43.482 1.00 50.16 7 ASP B O 1
ATOM 2221 N N . CYS B 2 8 ? 1.610 19.876 44.463 1.00 48.08 8 CYS B N 1
ATOM 2222 C CA . CYS B 2 8 ? 0.923 20.486 43.323 1.00 46.58 8 CYS B CA 1
ATOM 2223 C C . CYS B 2 8 ? 1.339 21.928 43.034 1.00 44.95 8 CYS B C 1
ATOM 2224 O O . CYS B 2 8 ? 1.421 22.324 41.864 1.00 43.99 8 CYS B O 1
ATOM 2227 N N . ALA B 2 9 ? 1.571 22.710 44.086 1.00 42.84 9 ALA B N 1
ATOM 2228 C CA . ALA B 2 9 ? 1.961 24.110 43.909 1.00 41.46 9 ALA B CA 1
ATOM 2229 C C . ALA B 2 9 ? 3.419 24.246 43.427 1.00 40.38 9 ALA B C 1
ATOM 2230 O O . ALA B 2 9 ? 3.739 25.138 42.629 1.00 40.36 9 ALA B O 1
ATOM 2232 N N . LEU B 2 10 ? 4.280 23.340 43.890 1.00 38.71 10 LEU B N 1
ATOM 2233 C CA . LEU B 2 10 ? 5.647 23.246 43.407 1.00 37.77 10 LEU B CA 1
ATOM 2234 C C . LEU B 2 10 ? 5.713 22.795 41.935 1.00 36.83 10 LEU B C 1
ATOM 2235 O O . LEU B 2 10 ? 6.433 23.405 41.139 1.00 35.49 10 LEU B O 1
ATOM 2240 N N . ASP B 2 11 ? 4.966 21.739 41.587 1.00 35.34 11 ASP B N 1
ATOM 2241 C CA . ASP B 2 11 ? 4.956 21.211 40.214 1.00 34.41 11 ASP B CA 1
ATOM 2242 C C . ASP B 2 11 ? 4.433 22.289 39.258 1.00 33.52 11 ASP B C 1
ATOM 2243 O O . ASP B 2 11 ? 4.958 22.463 38.174 1.00 33.68 11 ASP B O 1
ATOM 2248 N N . LEU B 2 12 ? 3.414 23.012 39.689 1.00 32.30 12 LEU B N 1
ATOM 2249 C CA . LEU B 2 12 ? 2.850 24.091 38.913 1.00 32.26 12 LEU B CA 1
ATOM 2250 C C . LEU B 2 12 ? 3.860 25.216 38.630 1.00 32.46 12 LEU B C 1
ATOM 2251 O O . LEU B 2 12 ? 3.901 25.741 37.514 1.00 32.33 12 LEU B O 1
ATOM 2256 N N . MET B 2 13 ? 4.663 25.581 39.630 1.00 32.75 13 MET B N 1
ATOM 2257 C CA . MET B 2 13 ? 5.640 26.658 39.478 1.00 33.20 13 MET B CA 1
ATOM 2258 C C . MET B 2 13 ? 6.804 26.224 38.574 1.00 33.24 13 MET B C 1
ATOM 2259 O O . MET B 2 13 ? 7.428 27.042 37.915 1.00 33.74 13 MET B O 1
ATOM 2264 N N . ARG B 2 14 ? 7.055 24.931 38.507 1.00 33.11 14 ARG B N 1
ATOM 2265 C CA . ARG B 2 14 ? 8.037 24.421 37.575 1.00 34.29 14 ARG B CA 1
ATOM 2266 C C . ARG B 2 14 ? 7.552 24.458 36.116 1.00 34.46 14 ARG B C 1
ATOM 2267 O O . ARG B 2 14 ? 8.363 24.379 35.210 1.00 34.74 14 ARG B O 1
ATOM 2275 N N . ARG B 2 15 ? 6.246 24.602 35.905 1.00 34.63 15 ARG B N 1
ATOM 2276 C CA . ARG B 2 15 ? 5.649 24.442 34.582 1.00 34.97 15 ARG B CA 1
ATOM 2277 C C . ARG B 2 15 ? 5.158 25.746 33.955 1.00 35.74 15 ARG B C 1
ATOM 2278 O O . ARG B 2 15 ? 4.983 25.822 32.744 1.00 35.68 15 ARG B O 1
ATOM 2286 N N . LEU B 2 16 ? 4.954 26.772 34.772 1.00 36.56 16 LEU B N 1
ATOM 2287 C CA . LEU B 2 16 ? 4.485 28.065 34.292 1.00 37.49 16 LEU B CA 1
ATOM 2288 C C . LEU B 2 16 ? 5.673 28.893 33.772 1.00 38.85 16 LEU B C 1
ATOM 2289 O O . LEU B 2 16 ? 6.811 28.487 33.979 1.00 38.10 16 LEU B O 1
ATOM 2294 N N . PRO B 2 17 ? 5.406 30.045 33.086 1.00 39.94 17 PRO B N 1
ATOM 2295 C CA . PRO B 2 17 ? 6.460 30.902 32.478 1.00 40.50 17 PRO B CA 1
ATOM 2296 C C . PRO B 2 17 ? 7.448 31.509 33.471 1.00 40.90 17 PRO B C 1
ATOM 2297 O O . PRO B 2 17 ? 7.065 32.323 34.300 1.00 40.73 17 PRO B O 1
ATOM 2301 N N . PRO B 2 18 ? 8.726 31.123 33.376 1.00 41.34 18 PRO B N 1
ATOM 2302 C CA . PRO B 2 18 ? 9.774 31.658 34.245 1.00 41.39 18 PRO B CA 1
ATOM 2303 C C . PRO B 2 18 ? 9.842 33.192 34.360 1.00 41.24 18 PRO B C 1
ATOM 2304 O O . PRO B 2 18 ? 10.322 33.694 35.379 1.00 40.88 18 PRO B O 1
ATOM 2308 N N . GLN B 2 19 ? 9.377 33.934 33.357 1.00 41.52 19 GLN B N 1
ATOM 2309 C CA . GLN B 2 19 ? 9.420 35.408 33.442 1.00 42.52 19 GLN B CA 1
ATOM 2310 C C . GLN B 2 19 ? 8.352 35.957 34.366 1.00 42.54 19 GLN B C 1
ATOM 2311 O O . GLN B 2 19 ? 8.368 37.138 34.718 1.00 42.32 19 GLN B O 1
ATOM 2317 N N . GLN B 2 20 ? 7.442 35.081 34.773 1.00 42.61 20 GLN B N 1
ATOM 2318 C CA . GLN B 2 20 ? 6.280 35.473 35.538 1.00 43.34 20 GLN B CA 1
ATOM 2319 C C . GLN B 2 20 ? 6.318 35.027 37.000 1.00 42.67 20 GLN B C 1
ATOM 2320 O O . GLN B 2 20 ? 5.307 35.143 37.697 1.00 41.97 20 GLN B O 1
ATOM 2326 N N . ILE B 2 21 ? 7.473 34.535 37.459 1.00 42.22 21 ILE B N 1
ATOM 2327 C CA . ILE B 2 21 ? 7.600 33.990 38.811 1.00 41.80 21 ILE B CA 1
ATOM 2328 C C . ILE B 2 21 ? 6.908 34.858 39.855 1.00 42.20 21 ILE B C 1
ATOM 2329 O O . ILE B 2 21 ? 6.036 34.374 40.579 1.00 41.41 21 ILE B O 1
ATOM 2334 N N . GLU B 2 22 ? 7.296 36.132 39.927 1.00 42.38 22 GLU B N 1
ATOM 2335 C CA . GLU B 2 22 ? 6.838 36.998 41.010 1.00 43.35 22 GLU B CA 1
ATOM 2336 C C . GLU B 2 22 ? 5.308 37.111 41.028 1.00 42.74 22 GLU B C 1
ATOM 2337 O O . GLU B 2 22 ? 4.680 36.945 42.076 1.00 42.39 22 GLU B O 1
ATOM 2343 N N . LYS B 2 23 ? 4.732 37.368 39.856 1.00 42.37 23 LYS B N 1
ATOM 2344 C CA . LYS B 2 23 ? 3.284 37.471 39.695 1.00 42.16 23 LYS B CA 1
ATOM 2345 C C . LYS B 2 23 ? 2.580 36.124 39.929 1.00 41.31 23 LYS B C 1
ATOM 2346 O O . LYS B 2 23 ? 1.604 36.059 40.688 1.00 41.34 23 LYS B O 1
ATOM 2352 N N . ASN B 2 24 ? 3.087 35.061 39.305 1.00 39.91 24 ASN B N 1
ATOM 2353 C CA . ASN B 2 24 ? 2.492 33.735 39.416 1.00 39.24 24 ASN B CA 1
ATOM 2354 C C . ASN B 2 24 ? 2.488 33.226 40.848 1.00 39.18 24 ASN B C 1
ATOM 2355 O O . ASN B 2 24 ? 1.486 32.669 41.320 1.00 38.25 24 ASN B O 1
ATOM 2360 N N . LEU B 2 25 ? 3.626 33.415 41.522 1.00 38.93 25 LEU B N 1
ATOM 2361 C CA . LEU B 2 25 ? 3.809 33.009 42.903 1.00 38.94 25 LEU B CA 1
ATOM 2362 C C . LEU B 2 25 ? 2.869 33.786 43.819 1.00 39.18 25 LEU B C 1
ATOM 2363 O O . LEU B 2 25 ? 2.258 33.216 44.729 1.00 38.76 25 LEU B O 1
ATOM 2368 N N . SER B 2 26 ? 2.765 35.088 43.572 1.00 39.52 26 SER B N 1
ATOM 2369 C CA . SER B 2 26 ? 1.833 35.922 44.309 1.00 40.38 26 SER B CA 1
ATOM 2370 C C . SER B 2 26 ? 0.421 35.380 44.100 1.00 40.70 26 SER B C 1
ATOM 2371 O O . SER B 2 26 ? -0.262 35.030 45.069 1.00 41.13 26 SER B O 1
ATOM 2374 N N . ASP B 2 27 ? 0.009 35.279 42.832 1.00 40.99 27 ASP B N 1
ATOM 2375 C CA . ASP B 2 27 ? -1.276 34.678 42.468 1.00 41.47 27 ASP B CA 1
ATOM 2376 C C . ASP B 2 27 ? -1.503 33.289 43.091 1.00 41.62 27 ASP B C 1
ATOM 2377 O O . ASP B 2 27 ? -2.606 32.995 43.546 1.00 41.55 27 ASP B O 1
ATOM 2382 N N . LEU B 2 28 ? -0.458 32.467 43.155 1.00 41.89 28 LEU B N 1
ATOM 2383 C CA . LEU B 2 28 ? -0.557 31.132 43.760 1.00 42.70 28 LEU B CA 1
ATOM 2384 C C . LEU B 2 28 ? -0.700 31.187 45.288 1.00 44.02 28 LEU B C 1
ATOM 2385 O O . LEU B 2 28 ? -1.283 30.297 45.903 1.00 43.59 28 LEU B O 1
ATOM 2390 N N . ILE B 2 29 ? -0.157 32.237 45.894 1.00 45.49 29 ILE B N 1
ATOM 2391 C CA . ILE B 2 29 ? -0.337 32.463 47.317 1.00 46.90 29 ILE B CA 1
ATOM 2392 C C . ILE B 2 29 ? -1.774 32.967 47.591 1.00 47.96 29 ILE B C 1
ATOM 2393 O O . ILE B 2 29 ? -2.388 32.599 48.590 1.00 48.24 29 ILE B O 1
ATOM 2398 N N . ASP B 2 30 ? -2.319 33.767 46.678 1.00 49.20 30 ASP B N 1
ATOM 2399 C CA . ASP B 2 30 ? -3.702 34.247 46.782 1.00 50.59 30 ASP B CA 1
ATOM 2400 C C . ASP B 2 30 ? -4.779 33.163 46.778 1.00 51.48 30 ASP B C 1
ATOM 2401 O O . ASP B 2 30 ? -5.957 33.478 46.989 1.00 51.53 30 ASP B O 1
ATOM 2406 N N . LEU B 2 31 ? -4.405 31.909 46.526 1.00 52.38 31 LEU B N 1
ATOM 2407 C CA . LEU B 2 31 ? -5.407 30.845 46.497 1.00 53.19 31 LEU B CA 1
ATOM 2408 C C . LEU B 2 31 ? -5.121 29.645 47.400 1.00 53.65 31 LEU B C 1
ATOM 2409 O O . LEU B 2 31 ? -6.005 28.810 47.613 1.00 54.22 31 LEU B O 1
ATOM 2414 N N . VAL B 2 32 ? -3.899 29.549 47.920 1.00 53.84 32 VAL B N 1
ATOM 2415 C CA . VAL B 2 32 ? -3.611 28.643 49.041 1.00 54.03 32 VAL B CA 1
ATOM 2416 C C . VAL B 2 32 ? -2.676 29.337 50.050 1.00 53.90 32 VAL B C 1
ATOM 2417 O O . VAL B 2 32 ? -1.486 28.983 50.159 1.00 53.55 32 VAL B O 1
ATOM 2421 N N . PRO B 2 33 ? -3.215 30.332 50.801 1.00 54.00 33 PRO B N 1
ATOM 2422 C CA . PRO B 2 33 ? -2.395 31.115 51.737 1.00 53.72 33 PRO B CA 1
ATOM 2423 C C . PRO B 2 33 ? -1.698 30.241 52.757 1.00 53.42 33 PRO B C 1
ATOM 2424 O O . PRO B 2 33 ? -0.642 30.614 53.280 1.00 53.60 33 PRO B O 1
ATOM 2428 N N . SER B 2 34 ? -2.274 29.065 52.999 1.00 53.24 34 SER B N 1
ATOM 2429 C CA . SER B 2 34 ? -1.749 28.089 53.957 1.00 52.88 34 SER B CA 1
ATOM 2430 C C . SER B 2 34 ? -0.319 27.636 53.650 1.00 52.74 34 SER B C 1
ATOM 2431 O O . SER B 2 34 ? 0.437 27.256 54.553 1.00 52.51 34 SER B O 1
ATOM 2434 N N . LEU B 2 35 ? 0.047 27.692 52.374 1.00 52.81 35 LEU B N 1
ATOM 2435 C CA . LEU B 2 35 ? 1.379 27.282 51.937 1.00 52.54 35 LEU B CA 1
ATOM 2436 C C . LEU B 2 35 ? 2.303 28.476 51.647 1.00 52.33 35 LEU B C 1
ATOM 2437 O O . LEU B 2 35 ? 3.415 28.292 51.160 1.00 52.19 35 LEU B O 1
ATOM 2442 N N . CYS B 2 36 ? 1.841 29.684 51.971 1.00 52.12 36 CYS B N 1
ATOM 2443 C CA . CYS B 2 36 ? 2.619 30.913 51.791 1.00 52.29 36 CYS B CA 1
ATOM 2444 C C . CYS B 2 36 ? 4.094 30.832 52.218 1.00 51.97 36 CYS B C 1
ATOM 2445 O O . CYS B 2 36 ? 4.973 31.141 51.402 1.00 51.88 36 CYS B O 1
ATOM 2448 N N . GLU B 2 37 ? 4.369 30.426 53.466 1.00 51.10 37 GLU B N 1
ATOM 2449 C CA . GLU B 2 37 ? 5.754 30.350 53.962 1.00 50.72 37 GLU B CA 1
ATOM 2450 C C . GLU B 2 37 ? 6.534 29.243 53.282 1.00 49.86 37 GLU B C 1
ATOM 2451 O O . GLU B 2 37 ? 7.725 29.386 52.996 1.00 49.64 37 GLU B O 1
ATOM 2457 N N . ASP B 2 38 ? 5.859 28.126 53.051 1.00 49.30 38 ASP B N 1
ATOM 2458 C CA . ASP B 2 38 ? 6.466 26.976 52.394 1.00 48.79 38 ASP B CA 1
ATOM 2459 C C . ASP B 2 38 ? 6.824 27.302 50.953 1.00 47.78 38 ASP B C 1
ATOM 2460 O O . ASP B 2 38 ? 7.809 26.807 50.428 1.00 47.69 38 ASP B O 1
ATOM 2465 N N . LEU B 2 39 ? 6.022 28.150 50.326 1.00 46.86 39 LEU B N 1
ATOM 2466 C CA . LEU B 2 39 ? 6.253 28.510 48.938 1.00 46.51 39 LEU B CA 1
ATOM 2467 C C . LEU B 2 39 ? 7.395 29.494 48.803 1.00 46.06 39 LEU B C 1
ATOM 2468 O O . LEU B 2 39 ? 8.294 29.289 47.978 1.00 45.82 39 LEU B O 1
ATOM 2473 N N . LEU B 2 40 ? 7.381 30.524 49.653 1.00 45.61 40 LEU B N 1
ATOM 2474 C CA . LEU B 2 40 ? 8.370 31.587 49.612 1.00 45.37 40 LEU B CA 1
ATOM 2475 C C . LEU B 2 40 ? 9.804 31.092 49.799 1.00 45.09 40 LEU B C 1
ATOM 2476 O O . LEU B 2 40 ? 10.732 31.708 49.297 1.00 45.24 40 LEU B O 1
ATOM 2481 N N . SER B 2 41 ? 9.986 29.963 50.475 1.00 45.05 41 SER B N 1
ATOM 2482 C CA . SER B 2 41 ? 11.340 29.473 50.756 1.00 45.18 41 SER B CA 1
ATOM 2483 C C . SER B 2 41 ? 11.861 28.400 49.783 1.00 44.52 41 SER B C 1
ATOM 2484 O O . SER B 2 41 ? 13.075 28.251 49.609 1.00 44.81 41 SER B O 1
ATOM 2487 N N . SER B 2 42 ? 10.953 27.663 49.148 1.00 43.40 42 SER B N 1
ATOM 2488 C CA . SER B 2 42 ? 11.346 26.525 48.310 1.00 41.95 42 SER B CA 1
ATOM 2489 C C . SER B 2 42 ? 11.175 26.763 46.805 1.00 40.28 42 SER B C 1
ATOM 2490 O O . SER B 2 42 ? 11.588 25.942 45.998 1.00 40.00 42 SER B O 1
ATOM 2493 N N . VAL B 2 43 ? 10.553 27.877 46.441 1.00 38.47 43 VAL B N 1
ATOM 2494 C CA . VAL B 2 43 ? 10.403 28.271 45.034 1.00 37.38 43 VAL B CA 1
ATOM 2495 C C . VAL B 2 43 ? 11.571 29.187 44.637 1.00 36.18 43 VAL B C 1
ATOM 2496 O O . VAL B 2 43 ? 11.875 30.130 45.355 1.00 35.53 43 VAL B O 1
ATOM 2500 N N . ASP B 2 44 ? 12.240 28.897 43.521 1.00 35.34 44 ASP B N 1
ATOM 2501 C CA . ASP B 2 44 ? 13.336 29.768 43.059 1.00 34.39 44 ASP B CA 1
ATOM 2502 C C . ASP B 2 44 ? 12.768 31.112 42.589 1.00 32.30 44 ASP B C 1
ATOM 2503 O O . ASP B 2 44 ? 11.925 31.151 41.696 1.00 32.48 44 ASP B O 1
ATOM 2508 N N . GLN B 2 45 ? 13.240 32.188 43.210 1.00 29.82 45 GLN B N 1
ATOM 2509 C CA . GLN B 2 45 ? 12.862 33.576 42.915 1.00 27.65 45 GLN B CA 1
ATOM 2510 C C . GLN B 2 45 ? 14.049 34.485 42.517 1.00 25.39 45 GLN B C 1
ATOM 2511 O O . GLN B 2 45 ? 15.157 34.306 43.026 1.00 24.55 45 GLN B O 1
ATOM 2517 N N . PRO B 2 46 ? 13.797 35.497 41.651 1.00 23.56 46 PRO B N 1
ATOM 2518 C CA . PRO B 2 46 ? 14.851 36.443 41.320 1.00 21.53 46 PRO B CA 1
ATOM 2519 C C . PRO B 2 46 ? 15.311 37.177 42.594 1.00 19.70 46 PRO B C 1
ATOM 2520 O O . PRO B 2 46 ? 14.517 37.376 43.518 1.00 17.11 46 PRO B O 1
ATOM 2524 N N . LEU B 2 47 ? 16.601 37.493 42.660 1.00 17.56 47 LEU B N 1
ATOM 2525 C CA . LEU B 2 47 ? 17.165 38.161 43.831 1.00 17.95 47 LEU B CA 1
ATOM 2526 C C . LEU B 2 47 ? 16.750 39.637 43.887 1.00 17.83 47 LEU B C 1
ATOM 2527 O O . LEU B 2 47 ? 16.699 40.324 42.871 1.00 18.10 47 LEU B O 1
ATOM 2532 N N . LYS B 2 48 ? 16.463 40.107 45.089 1.00 19.40 48 LYS B N 1
ATOM 2533 C CA . LYS B 2 48 ? 16.144 41.517 45.328 1.00 21.04 48 LYS B CA 1
ATOM 2534 C C . LYS B 2 48 ? 17.368 42.239 45.929 1.00 21.00 48 LYS B C 1
ATOM 2535 O O . LYS B 2 48 ? 18.108 41.660 46.745 1.00 19.21 48 LYS B O 1
ATOM 2541 N N . ILE B 2 49 ? 17.555 43.494 45.511 1.00 21.24 49 ILE B N 1
ATOM 2542 C CA . ILE B 2 49 ? 18.659 44.337 45.953 1.00 21.93 49 ILE B CA 1
ATOM 2543 C C . ILE B 2 49 ? 18.136 45.335 46.982 1.00 21.66 49 ILE B C 1
ATOM 2544 O O . ILE B 2 49 ? 17.067 45.879 46.803 1.00 22.72 49 ILE B O 1
ATOM 2549 N N . ALA B 2 50 ? 18.864 45.565 48.069 1.00 20.49 50 ALA B N 1
ATOM 2550 C CA . ALA B 2 50 ? 18.595 46.722 48.906 1.00 19.27 50 ALA B CA 1
ATOM 2551 C C . ALA B 2 50 ? 19.850 47.580 48.993 1.00 19.36 50 ALA B C 1
ATOM 2552 O O . ALA B 2 50 ? 20.961 47.136 48.644 1.00 19.64 50 ALA B O 1
ATOM 2554 N N . ARG B 2 51 ? 19.678 48.808 49.451 1.00 18.16 51 ARG B N 1
ATOM 2555 C CA . ARG B 2 51 ? 20.796 49.717 49.637 1.00 18.52 51 ARG B CA 1
ATOM 2556 C C . ARG B 2 51 ? 21.072 49.936 51.132 1.00 17.51 51 ARG B C 1
ATOM 25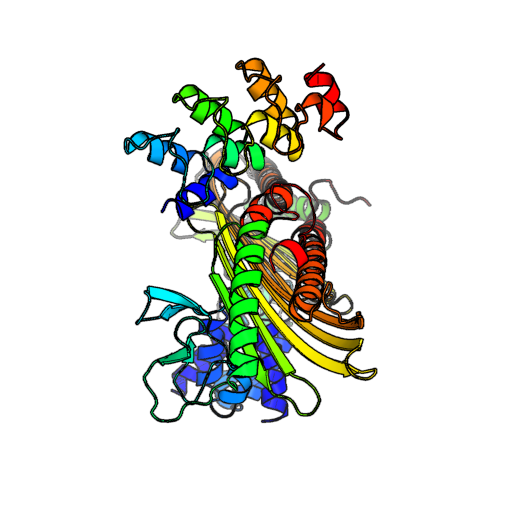57 O O . ARG B 2 51 ? 20.163 50.249 51.918 1.00 16.95 51 ARG B O 1
ATOM 2565 N N . ASP B 2 52 ? 22.321 49.720 51.525 1.00 16.77 52 ASP B N 1
ATOM 2566 C CA . ASP B 2 52 ? 22.752 49.975 52.904 1.00 17.54 52 ASP B CA 1
ATOM 2567 C C . ASP B 2 52 ? 22.636 51.493 53.142 1.00 16.98 52 ASP B C 1
ATOM 2568 O O . ASP B 2 52 ? 23.152 52.286 52.383 1.00 16.70 52 ASP B O 1
ATOM 2573 N N . LYS B 2 53 ? 21.912 51.888 54.168 1.00 18.02 53 LYS B N 1
ATOM 2574 C CA . LYS B 2 53 ? 21.644 53.314 54.383 1.00 19.26 53 LYS B CA 1
ATOM 2575 C C . LYS B 2 53 ? 22.785 54.005 55.117 1.00 19.36 53 LYS B C 1
ATOM 2576 O O . LYS B 2 53 ? 22.845 55.225 55.161 1.00 20.87 53 LYS B O 1
ATOM 2582 N N . VAL B 2 54 ? 23.703 53.234 55.677 1.00 19.08 54 VAL B N 1
ATOM 2583 C CA . VAL B 2 54 ? 24.837 53.818 56.361 1.00 19.65 54 VAL B CA 1
ATOM 2584 C C . VAL B 2 54 ? 25.942 54.164 55.367 1.00 19.47 54 VAL B C 1
ATOM 2585 O O . VAL B 2 54 ? 26.477 55.269 55.399 1.00 19.65 54 VAL B O 1
ATOM 2589 N N . VAL B 2 55 ? 26.316 53.228 54.497 1.00 19.69 55 VAL B N 1
ATOM 2590 C CA . VAL B 2 55 ? 27.466 53.470 53.624 1.00 19.32 55 VAL B CA 1
ATOM 2591 C C . VAL B 2 55 ? 27.120 53.541 52.142 1.00 19.09 55 VAL B C 1
ATOM 2592 O O . VAL B 2 55 ? 28.004 53.765 51.311 1.00 19.08 55 VAL B O 1
ATOM 2596 N N . GLY B 2 56 ? 25.843 53.327 51.822 1.00 18.81 56 GLY B N 1
ATOM 2597 C CA . GLY B 2 56 ? 25.306 53.597 50.475 1.00 18.49 56 GLY B CA 1
ATOM 2598 C C . GLY B 2 56 ? 25.671 52.535 49.445 1.00 18.31 56 GLY B C 1
ATOM 2599 O O . GLY B 2 56 ? 25.740 52.837 48.269 1.00 19.09 56 GLY B O 1
ATOM 2600 N N . LYS B 2 57 ? 25.893 51.294 49.882 1.00 17.56 57 LYS B N 1
ATOM 2601 C CA . LYS B 2 57 ? 26.260 50.213 48.963 1.00 17.15 57 LYS B CA 1
ATOM 2602 C C . LYS B 2 57 ? 25.168 49.144 48.903 1.00 15.33 57 LYS B C 1
ATOM 2603 O O . LYS B 2 57 ? 24.474 48.908 49.872 1.00 14.61 57 LYS B O 1
ATOM 2609 N N . ASP B 2 58 ? 25.058 48.484 47.762 1.00 13.74 58 ASP B N 1
ATOM 2610 C CA . ASP B 2 58 ? 24.033 47.503 47.522 1.00 13.23 58 ASP B CA 1
ATOM 2611 C C . ASP B 2 58 ? 24.343 46.179 48.160 1.00 12.39 58 ASP B C 1
ATOM 2612 O O . ASP B 2 58 ? 25.496 45.804 48.271 1.00 13.06 58 ASP B O 1
ATOM 2617 N N . TYR B 2 59 ? 23.303 45.483 48.584 1.00 11.79 59 TYR B N 1
ATOM 2618 C CA . TYR B 2 59 ? 23.429 44.126 49.062 1.00 11.71 59 TYR B CA 1
ATOM 2619 C C . TYR B 2 59 ? 22.200 43.347 48.652 1.00 12.32 59 TYR B C 1
ATOM 2620 O O . TYR B 2 59 ? 21.172 43.931 48.319 1.00 12.22 59 TYR B O 1
ATOM 2629 N N . LEU B 2 60 ? 22.304 42.020 48.678 1.00 12.37 60 LEU B N 1
ATOM 2630 C CA . LEU B 2 60 ? 21.223 41.176 48.230 1.00 12.81 60 LEU B CA 1
ATOM 2631 C C . LEU B 2 60 ? 20.467 40.512 49.401 1.00 13.60 60 LEU B C 1
ATOM 2632 O O . LEU B 2 60 ? 21.049 40.254 50.486 1.00 11.79 60 LEU B O 1
ATOM 2637 N N . LEU B 2 61 ? 19.179 40.237 49.151 1.00 13.06 61 LEU B N 1
ATOM 2638 C CA . LEU B 2 61 ? 18.274 39.662 50.149 1.00 15.27 61 LEU B CA 1
ATOM 2639 C C . LEU B 2 61 ? 18.033 38.180 49.943 1.00 15.88 61 LEU B C 1
ATOM 2640 O O . LEU B 2 61 ? 17.859 37.720 48.818 1.00 15.93 61 LEU B O 1
ATOM 2645 N N . CYS B 2 62 ? 18.027 37.440 51.037 1.00 16.48 62 CYS B N 1
ATOM 2646 C CA . CYS B 2 62 ? 17.692 36.021 51.031 1.00 17.79 62 CYS B CA 1
ATOM 2647 C C . CYS B 2 62 ? 17.247 35.699 52.439 1.00 18.56 62 CYS B C 1
ATOM 2648 O O . CYS B 2 62 ? 17.348 36.521 53.337 1.00 18.49 62 CYS B O 1
ATOM 2651 N N . ASP B 2 63 ? 16.789 34.489 52.661 1.00 19.94 63 ASP B N 1
ATOM 2652 C CA . ASP B 2 63 ? 16.394 34.105 54.007 1.00 21.12 63 ASP B CA 1
ATOM 2653 C C . ASP B 2 63 ? 17.502 34.065 55.059 1.00 20.10 63 ASP B C 1
ATOM 2654 O O . ASP B 2 63 ? 17.202 34.195 56.254 1.00 20.24 63 ASP B O 1
ATOM 2659 N N . TYR B 2 64 ? 18.746 33.875 54.637 1.00 17.54 64 TYR B N 1
ATOM 2660 C CA . TYR B 2 64 ? 19.866 33.741 55.591 1.00 17.97 64 TYR B CA 1
ATOM 2661 C C . TYR B 2 64 ? 20.386 35.065 56.172 1.00 17.56 64 TYR B C 1
ATOM 2662 O O . TYR B 2 64 ? 21.144 35.038 57.123 1.00 18.17 64 TYR B O 1
ATOM 2671 N N . ASN B 2 65 ? 20.032 36.208 55.593 1.00 16.39 65 ASN B N 1
ATOM 2672 C CA . ASN B 2 65 ? 20.334 37.498 56.265 1.00 17.35 65 ASN B CA 1
ATOM 2673 C C . ASN B 2 65 ? 19.075 38.182 56.774 1.00 17.44 65 ASN B C 1
ATOM 2674 O O . ASN B 2 65 ? 19.045 39.386 56.988 1.00 17.36 65 ASN B O 1
ATOM 2679 N N . ARG B 2 66 ? 18.043 37.378 56.983 1.00 18.26 66 ARG B N 1
ATOM 2680 C CA . ARG B 2 66 ? 16.733 37.860 57.357 1.00 19.20 66 ARG B CA 1
ATOM 2681 C C . ARG B 2 66 ? 16.440 37.604 58.830 1.00 18.65 66 ARG B C 1
ATOM 2682 O O . ARG B 2 66 ? 16.775 36.576 59.367 1.00 18.68 66 ARG B O 1
ATOM 2690 N N . ASP B 2 67 ? 15.808 38.552 59.489 1.00 19.11 67 ASP B N 1
ATOM 2691 C CA . ASP B 2 67 ? 15.315 38.306 60.847 1.00 20.25 67 ASP B CA 1
ATOM 2692 C C . ASP B 2 67 ? 13.969 39.041 60.909 1.00 19.99 67 ASP B C 1
ATOM 2693 O O . ASP B 2 67 ? 13.922 40.259 60.759 1.00 18.32 67 ASP B O 1
ATOM 2698 N N . GLY B 2 68 ? 12.888 38.281 61.082 1.00 20.91 68 GLY B N 1
ATOM 2699 C CA . GLY B 2 68 ? 11.533 38.829 60.997 1.00 22.00 68 GLY B CA 1
ATOM 2700 C C . GLY B 2 68 ? 11.286 39.436 59.640 1.00 22.62 68 GLY B C 1
ATOM 2701 O O . GLY B 2 68 ? 11.392 38.753 58.629 1.00 23.46 68 GLY B O 1
ATOM 2702 N N . ASP B 2 69 ? 10.960 40.726 59.607 1.00 23.01 69 ASP B N 1
ATOM 2703 C CA . ASP B 2 69 ? 10.827 41.424 58.342 1.00 23.16 69 ASP B CA 1
ATOM 2704 C C . ASP B 2 69 ? 12.028 42.309 58.042 1.00 21.42 69 ASP B C 1
ATOM 2705 O O . ASP B 2 69 ? 11.925 43.193 57.202 1.00 20.26 69 ASP B O 1
ATOM 2710 N N . SER B 2 70 ? 13.154 42.088 58.732 1.00 18.85 70 SER B N 1
ATOM 2711 C CA . SER B 2 70 ? 14.358 42.907 58.479 1.00 16.84 70 SER B CA 1
ATOM 2712 C C . SER B 2 70 ? 15.466 42.107 57.861 1.00 15.47 70 SER B C 1
ATOM 2713 O O . SER B 2 70 ? 15.542 40.907 58.044 1.00 14.72 70 SER B O 1
ATOM 2716 N N . TYR B 2 71 ? 16.384 42.805 57.200 1.00 15.17 71 TYR B N 1
ATOM 2717 C CA . TYR B 2 71 ? 17.536 42.180 56.549 1.00 13.91 71 TYR B CA 1
ATOM 2718 C C . TYR B 2 71 ? 18.815 42.860 56.989 1.00 13.27 71 TYR B C 1
ATOM 2719 O O . TYR B 2 71 ? 18.881 44.088 57.114 1.00 13.72 71 TYR B O 1
ATOM 2728 N N . ARG B 2 72 ? 19.838 42.054 57.180 1.00 13.22 72 ARG B N 1
ATOM 2729 C CA . ARG B 2 72 ? 21.133 42.491 57.677 1.00 12.88 72 ARG B CA 1
ATOM 2730 C C . ARG B 2 72 ? 22.069 42.767 56.497 1.00 13.03 72 ARG B C 1
ATOM 2731 O O . ARG B 2 72 ? 22.230 41.929 55.594 1.00 11.87 72 ARG B O 1
ATOM 2739 N N . SER B 2 73 ? 22.660 43.948 56.502 1.00 11.99 73 SER B N 1
ATOM 2740 C CA . SER B 2 73 ? 23.608 44.316 55.477 1.00 12.68 73 SER B CA 1
ATOM 2741 C C . SER B 2 73 ? 24.984 43.745 55.800 1.00 12.73 73 SER B C 1
ATOM 2742 O O . SER B 2 73 ? 25.454 43.856 56.941 1.00 13.33 73 SER B O 1
ATOM 2745 N N . PRO B 2 74 ? 25.682 43.214 54.780 1.00 12.26 74 PRO B N 1
ATOM 2746 C CA . PRO B 2 74 ? 27.034 42.701 55.016 1.00 12.25 74 PRO B CA 1
ATOM 2747 C C . PRO B 2 74 ? 28.033 43.849 55.150 1.00 11.97 74 PRO B C 1
ATOM 2748 O O . PRO B 2 74 ? 29.158 43.635 55.559 1.00 11.78 74 PRO B O 1
ATOM 2752 N N . TRP B 2 75 ? 27.629 45.067 54.788 1.00 12.48 75 TRP B N 1
ATOM 2753 C CA . TRP B 2 75 ? 28.561 46.189 54.798 1.00 12.22 75 TRP B CA 1
ATOM 2754 C C . TRP B 2 75 ? 28.642 46.754 56.213 1.00 12.23 75 TRP B C 1
ATOM 2755 O O . TRP B 2 75 ? 29.714 46.843 56.777 1.00 13.20 75 TRP B O 1
ATOM 2766 N N . SER B 2 76 ? 27.502 47.144 56.773 1.00 12.57 76 SER B N 1
ATOM 2767 C CA . SER B 2 76 ? 27.474 47.786 58.089 1.00 13.77 76 SER B CA 1
ATOM 2768 C C . SER B 2 76 ? 27.101 46.810 59.212 1.00 13.13 76 SER B C 1
ATOM 2769 O O . SER B 2 76 ? 27.207 47.180 60.374 1.00 13.19 76 SER B O 1
ATOM 2772 N N . ASN B 2 77 ? 26.640 45.609 58.872 1.00 12.51 77 ASN B N 1
ATOM 2773 C CA . ASN B 2 77 ? 26.254 44.579 59.873 1.00 13.91 77 ASN B CA 1
ATOM 2774 C C . ASN B 2 77 ? 25.055 45.022 60.719 1.00 14.45 77 ASN B C 1
ATOM 2775 O O . ASN B 2 77 ? 24.921 44.651 61.907 1.00 14.75 77 ASN B O 1
ATOM 2780 N N . LYS B 2 78 ? 24.186 45.812 60.091 1.00 14.62 78 LYS B N 1
ATOM 2781 C CA . LYS B 2 78 ? 22.997 46.380 60.737 1.00 15.91 78 LYS B CA 1
ATOM 2782 C C . LYS B 2 78 ? 21.755 45.914 59.989 1.00 14.46 78 LYS B C 1
ATOM 2783 O O . LYS B 2 78 ? 21.802 45.735 58.777 1.00 13.74 78 LYS B O 1
ATOM 2789 N N . TYR B 2 79 ? 20.654 45.774 60.722 1.00 13.79 79 TYR B N 1
ATOM 2790 C CA . TYR B 2 79 ? 19.362 45.402 60.162 1.00 13.78 79 TYR B CA 1
ATOM 2791 C C . TYR B 2 79 ? 18.588 46.620 59.709 1.00 14.74 79 TYR B C 1
ATOM 2792 O O . TYR B 2 79 ? 18.686 47.697 60.312 1.00 15.05 79 TYR B O 1
ATOM 2801 N N . ASP B 2 80 ? 17.782 46.398 58.686 1.00 15.61 80 ASP B N 1
ATOM 2802 C CA . ASP B 2 80 ? 16.933 47.390 58.062 1.00 17.26 80 ASP B CA 1
ATOM 2803 C C . ASP B 2 80 ? 15.649 46.679 57.643 1.00 18.07 80 ASP B C 1
ATOM 2804 O O . ASP B 2 80 ? 15.704 45.739 56.861 1.00 17.30 80 ASP B O 1
ATOM 2809 N N . PRO B 2 81 ? 14.494 47.077 58.218 1.00 20.25 81 PRO B N 1
ATOM 2810 C CA . PRO B 2 81 ? 14.324 48.084 59.298 1.00 21.76 81 PRO B CA 1
ATOM 2811 C C . PRO B 2 81 ? 15.082 47.721 60.561 1.00 23.14 81 PRO B C 1
ATOM 2812 O O . PRO B 2 81 ? 15.307 46.533 60.832 1.00 22.37 81 PRO B O 1
ATOM 2816 N N . PRO B 2 82 ? 15.452 48.738 61.343 1.00 24.53 82 PRO B N 1
ATOM 2817 C CA . PRO B 2 82 ? 16.295 48.560 62.527 1.00 25.65 82 PRO B CA 1
ATOM 2818 C C . PRO B 2 82 ? 15.679 47.631 63.542 1.00 26.00 82 PRO B C 1
ATOM 2819 O O . PRO B 2 82 ? 14.465 47.585 63.689 1.00 26.68 82 PRO B O 1
ATOM 2823 N N . LEU B 2 83 ? 16.528 46.851 64.196 1.00 26.09 83 LEU B N 1
ATOM 2824 C CA . LEU B 2 83 ? 16.084 45.916 65.208 1.00 26.44 83 LEU B CA 1
ATOM 2825 C C . LEU B 2 83 ? 16.977 46.061 66.426 1.00 27.55 83 LEU B C 1
ATOM 2826 O O . LEU B 2 83 ? 18.191 46.189 66.290 1.00 27.21 83 LEU B O 1
ATOM 2831 N N . GLU B 2 84 ? 16.388 46.018 67.614 1.00 28.94 84 GLU B N 1
ATOM 2832 C CA . GLU B 2 84 ? 17.192 46.047 68.839 1.00 30.23 84 GLU B CA 1
ATOM 2833 C C . GLU B 2 84 ? 18.090 44.791 68.965 1.00 29.94 84 GLU B C 1
ATOM 2834 O O . GLU B 2 84 ? 19.258 44.914 69.322 1.00 30.62 84 GLU B O 1
ATOM 2840 N N . ASP B 2 85 ? 17.560 43.606 68.663 1.00 28.81 85 ASP B N 1
ATOM 2841 C CA . ASP B 2 85 ? 18.306 42.353 68.886 1.00 28.73 85 ASP B CA 1
ATOM 2842 C C . ASP B 2 85 ? 18.307 41.349 67.729 1.00 27.75 85 ASP B C 1
ATOM 2843 O O . ASP B 2 85 ? 18.082 40.151 67.946 1.00 28.21 85 ASP B O 1
ATOM 2848 N N . GLY B 2 86 ? 18.562 41.828 66.519 1.00 26.45 86 GLY B N 1
ATOM 2849 C CA . GLY B 2 86 ? 18.640 40.956 65.352 1.00 25.47 86 GLY B CA 1
ATOM 2850 C C . GLY B 2 86 ? 19.755 39.949 65.540 1.00 24.26 86 GLY B C 1
ATOM 2851 O O . GLY B 2 86 ? 20.723 40.214 66.247 1.00 24.67 86 GLY B O 1
ATOM 2852 N N . ALA B 2 87 ? 19.609 38.781 64.938 1.00 22.96 87 ALA B N 1
ATOM 2853 C CA . ALA B 2 87 ? 20.635 37.761 65.024 1.00 21.87 87 ALA B CA 1
ATOM 2854 C C . ALA B 2 87 ? 21.891 38.212 64.265 1.00 21.11 87 ALA B C 1
ATOM 2855 O O . ALA B 2 87 ? 21.802 38.660 63.120 1.00 19.80 87 ALA B O 1
ATOM 2857 N N . MET B 2 88 ? 23.046 38.036 64.906 1.00 20.61 88 MET B N 1
ATOM 2858 C CA . MET B 2 88 ? 24.332 38.522 64.433 1.00 21.16 88 MET B CA 1
ATOM 2859 C C . MET B 2 88 ? 25.318 37.359 64.425 1.00 20.17 88 MET B C 1
ATOM 2860 O O . MET B 2 88 ? 25.263 36.505 65.290 1.00 20.99 88 MET B O 1
ATOM 2865 N N . PRO B 2 89 ? 26.269 37.370 63.500 1.00 18.49 89 PRO B N 1
ATOM 2866 C CA . PRO B 2 89 ? 27.368 36.440 63.585 1.00 18.58 89 PRO B CA 1
ATOM 2867 C C . PRO B 2 89 ? 28.286 36.800 64.743 1.00 18.70 89 PRO B C 1
ATOM 2868 O O . PRO B 2 89 ? 28.351 37.993 65.146 1.00 18.98 89 PRO B O 1
ATOM 2872 N N . SER B 2 90 ? 29.009 35.799 65.252 1.00 18.36 90 SER B N 1
ATOM 2873 C CA . SER B 2 90 ? 30.036 36.036 66.297 1.00 18.63 90 SER B CA 1
ATOM 2874 C C . SER B 2 90 ? 31.080 36.991 65.714 1.00 18.89 90 SER B C 1
ATOM 2875 O O . SER B 2 90 ? 31.131 37.149 64.493 1.00 18.14 90 SER B O 1
ATOM 2878 N N . ALA B 2 91 ? 31.875 37.646 66.580 1.00 18.97 91 ALA B N 1
ATOM 2879 C CA . ALA B 2 91 ? 32.967 38.520 66.154 1.00 18.49 91 ALA B CA 1
ATOM 2880 C C . ALA B 2 91 ? 33.931 37.816 65.173 1.00 18.54 91 ALA B C 1
ATOM 2881 O O . ALA B 2 91 ? 34.408 38.389 64.180 1.00 17.28 91 ALA B O 1
ATOM 2883 N N . ARG B 2 92 ? 34.227 36.569 65.468 1.00 18.04 92 ARG B N 1
ATOM 2884 C CA . ARG B 2 92 ? 35.167 35.808 64.651 1.00 19.02 92 ARG B CA 1
ATOM 2885 C C . ARG B 2 92 ? 34.567 35.456 63.271 1.00 17.33 92 ARG B C 1
ATOM 2886 O O . ARG B 2 92 ? 35.220 35.592 62.258 1.00 17.27 92 ARG B O 1
ATOM 2894 N N . LEU B 2 93 ? 33.336 34.983 63.264 1.00 15.44 93 LEU B N 1
ATOM 2895 C CA . LEU B 2 93 ? 32.641 34.688 62.015 1.00 15.64 93 LEU B CA 1
ATOM 2896 C C . LEU B 2 93 ? 32.421 35.961 61.200 1.00 14.27 93 LEU B C 1
ATOM 2897 O O . LEU B 2 93 ? 32.596 35.940 60.011 1.00 14.28 93 LEU B O 1
ATOM 2902 N N . ARG B 2 94 ? 32.108 37.072 61.868 1.00 13.36 94 ARG B N 1
ATOM 2903 C CA . ARG B 2 94 ? 31.897 38.347 61.192 1.00 12.33 94 ARG B CA 1
ATOM 2904 C C . ARG B 2 94 ? 33.184 38.783 60.479 1.00 13.04 94 ARG B C 1
ATOM 2905 O O . ARG B 2 94 ? 33.152 39.219 59.339 1.00 13.00 94 ARG B O 1
ATOM 2913 N N . LYS B 2 95 ? 34.336 38.618 61.132 1.00 13.11 95 LYS B N 1
ATOM 2914 C CA . LYS B 2 95 ? 35.626 38.852 60.447 1.00 14.58 95 LYS B CA 1
ATOM 2915 C C . LYS B 2 95 ? 35.783 38.072 59.148 1.00 14.09 95 LYS B C 1
ATOM 2916 O O . LYS B 2 95 ? 36.231 38.627 58.133 1.00 14.32 95 LYS B O 1
ATOM 2922 N N . LEU B 2 96 ? 35.450 36.782 59.192 1.00 14.34 96 LEU B N 1
ATOM 2923 C CA . LEU B 2 96 ? 35.537 35.914 58.003 1.00 14.02 96 LEU B CA 1
ATOM 2924 C C . LEU B 2 96 ? 34.501 36.344 56.932 1.00 12.97 96 LEU B C 1
ATOM 2925 O O . LEU B 2 96 ? 34.781 36.295 55.731 1.00 13.56 96 LEU B O 1
ATOM 2930 N N . GLU B 2 97 ? 33.310 36.752 57.384 1.00 12.15 97 GLU B N 1
ATOM 2931 C CA . GLU B 2 97 ? 32.239 37.245 56.498 1.00 11.83 97 GLU B CA 1
ATOM 2932 C C . GLU B 2 97 ? 32.708 38.427 55.668 1.00 11.93 97 GLU B C 1
ATOM 2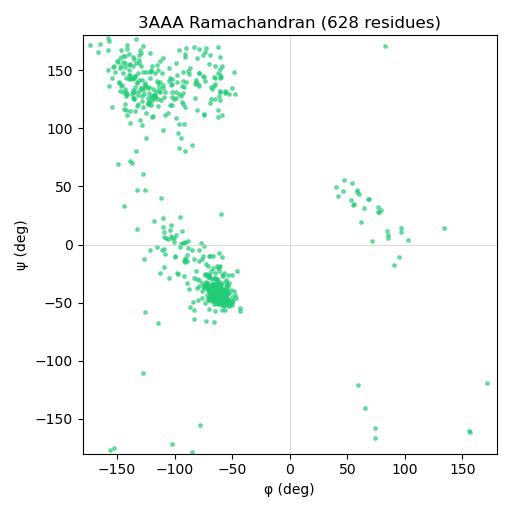933 O O . GLU B 2 97 ? 32.486 38.492 54.448 1.00 11.66 97 GLU B O 1
ATOM 2939 N N . VAL B 2 98 ? 33.414 39.342 56.321 1.00 12.28 98 VAL B N 1
ATOM 2940 C CA . VAL B 2 98 ? 33.898 40.530 55.645 1.00 12.61 98 VAL B CA 1
ATOM 2941 C C . VAL B 2 98 ? 34.994 40.190 54.623 1.00 13.34 98 VAL B C 1
ATOM 2942 O O . VAL B 2 98 ? 35.014 40.716 53.512 1.00 12.97 98 VAL B O 1
ATOM 2946 N N . GLU B 2 99 ? 35.916 39.309 55.014 1.00 13.29 99 GLU B N 1
ATOM 2947 C CA . GLU B 2 99 ? 36.929 38.816 54.091 1.00 13.89 99 GLU B CA 1
ATOM 2948 C C . GLU B 2 99 ? 36.258 38.128 52.867 1.00 13.07 99 GLU B C 1
ATOM 2949 O O . GLU B 2 99 ? 36.697 38.299 51.728 1.00 12.21 99 GLU B O 1
ATOM 2955 N N . ALA B 2 100 ? 35.202 37.359 53.132 1.00 12.67 100 ALA B N 1
ATOM 2956 C CA . ALA B 2 100 ? 34.465 36.619 52.070 1.00 13.25 100 ALA B CA 1
ATOM 2957 C C . ALA B 2 100 ? 33.725 37.573 51.121 1.00 12.77 100 ALA B C 1
ATOM 2958 O O . ALA B 2 100 ? 33.759 37.394 49.919 1.00 14.23 100 ALA B O 1
ATOM 2960 N N . ASN B 2 101 ? 33.114 38.621 51.659 1.00 12.28 101 ASN B N 1
ATOM 2961 C CA . ASN B 2 101 ? 32.424 39.597 50.835 1.00 11.84 101 ASN B CA 1
ATOM 2962 C C . ASN B 2 101 ? 33.417 40.275 49.929 1.00 11.59 101 ASN B C 1
ATOM 2963 O O . ASN B 2 101 ? 33.178 40.433 48.758 1.00 11.48 101 ASN B O 1
ATOM 2968 N N . ASN B 2 102 ? 34.549 40.675 50.481 1.00 12.05 102 ASN B N 1
ATOM 2969 C CA . ASN B 2 102 ? 35.549 41.330 49.658 1.00 12.68 102 ASN B CA 1
ATOM 2970 C C . ASN B 2 102 ? 36.049 40.379 48.569 1.00 12.24 102 ASN B C 1
ATOM 2971 O O . ASN B 2 102 ? 36.178 40.781 47.412 1.00 13.45 102 ASN B O 1
ATOM 2976 N N . ALA B 2 103 ? 36.336 39.131 48.921 1.00 11.40 103 ALA B N 1
ATOM 2977 C CA . ALA B 2 103 ? 36.949 38.204 47.925 1.00 11.79 103 ALA B CA 1
ATOM 2978 C C . ALA B 2 103 ? 35.951 37.900 46.798 1.00 11.61 103 ALA B C 1
ATOM 2979 O O . ALA B 2 103 ? 36.296 37.894 45.637 1.00 11.91 103 ALA B O 1
ATOM 2981 N N . PHE B 2 104 ? 34.697 37.666 47.166 1.00 12.23 104 PHE B N 1
ATOM 2982 C CA . PHE B 2 104 ? 33.669 37.415 46.173 1.00 12.66 104 PHE B CA 1
ATOM 2983 C C . PHE B 2 104 ? 33.273 38.634 45.341 1.00 12.96 104 PHE B C 1
ATOM 2984 O O . PHE B 2 104 ? 32.870 38.472 44.203 1.00 11.23 104 PHE B O 1
ATOM 2992 N N . ASP B 2 105 ? 33.445 39.843 45.887 1.00 14.09 105 ASP B N 1
ATOM 2993 C CA . ASP B 2 105 ? 33.290 41.095 45.096 1.00 14.24 105 ASP B CA 1
ATOM 2994 C C . ASP B 2 105 ? 34.305 41.158 43.933 1.00 13.41 105 ASP B C 1
ATOM 2995 O O . ASP B 2 105 ? 33.998 41.533 42.779 1.00 11.22 105 ASP B O 1
ATOM 3000 N N . GLN B 2 106 ? 35.527 40.736 44.216 1.00 13.19 106 GLN B N 1
ATOM 3001 C CA . GLN B 2 106 ? 36.552 40.661 43.175 1.00 13.89 106 GLN B CA 1
ATOM 3002 C C . GLN B 2 106 ? 36.229 39.551 42.176 1.00 13.64 106 GLN B C 1
ATOM 3003 O O . GLN B 2 106 ? 36.353 39.746 40.984 1.00 13.94 106 GLN B O 1
ATOM 3009 N N . TYR B 2 107 ? 35.848 38.379 42.668 1.00 12.81 107 TYR B N 1
ATOM 3010 C CA . TYR B 2 107 ? 35.355 37.304 41.790 1.00 12.49 107 TYR B CA 1
ATOM 3011 C C . TYR B 2 107 ? 34.255 37.818 40.840 1.00 12.77 107 TYR B C 1
ATOM 3012 O O . TYR B 2 107 ? 34.338 37.596 39.633 1.00 12.92 107 TYR B O 1
ATOM 3021 N N . ARG B 2 108 ? 33.254 38.512 41.382 1.00 11.61 108 ARG B N 1
ATOM 3022 C CA . ARG B 2 108 ? 32.171 39.083 40.587 1.00 12.71 108 ARG B CA 1
ATOM 3023 C C . ARG B 2 108 ? 32.646 40.088 39.535 1.00 12.84 108 ARG B C 1
ATOM 3024 O O . ARG B 2 108 ? 32.270 40.023 38.363 1.00 11.36 108 ARG B O 1
ATOM 3032 N N . ASP B 2 109 ? 33.497 41.014 39.971 1.00 14.52 109 ASP B N 1
ATOM 3033 C CA . ASP B 2 109 ? 34.068 41.993 39.071 1.00 15.83 109 ASP B CA 1
ATOM 3034 C C . ASP B 2 109 ? 34.776 41.306 37.899 1.00 15.38 109 ASP B C 1
ATOM 3035 O O . ASP B 2 109 ? 34.584 41.714 36.766 1.00 14.88 109 ASP B O 1
ATOM 3040 N N . LEU B 2 110 ? 35.550 40.246 38.177 1.00 15.31 110 LEU B N 1
ATOM 3041 C CA . LEU B 2 110 ? 36.342 39.523 37.162 1.00 15.82 110 LEU B CA 1
ATOM 3042 C C . LEU B 2 110 ? 35.511 38.651 36.178 1.00 15.47 110 LEU B C 1
ATOM 3043 O O . LEU B 2 110 ? 35.823 38.585 35.004 1.00 14.57 110 LEU B O 1
ATOM 3048 N N . TYR B 2 111 ? 34.452 37.993 36.655 1.00 14.57 111 TYR B N 1
ATOM 3049 C CA . TYR B 2 111 ? 33.664 37.131 35.767 1.00 14.31 111 TYR B CA 1
ATOM 3050 C C . TYR B 2 111 ? 32.387 37.805 35.206 1.00 13.97 111 TYR B C 1
ATOM 3051 O O . TYR B 2 111 ? 31.872 37.405 34.169 1.00 14.74 111 TYR B O 1
ATOM 3060 N N . PHE B 2 112 ? 31.870 38.798 35.917 1.00 13.84 112 PHE B N 1
ATOM 3061 C CA . PHE B 2 112 ? 30.586 39.405 35.587 1.00 13.32 112 PHE B CA 1
ATOM 3062 C C . PHE B 2 112 ? 30.727 40.859 35.101 1.00 14.22 112 PHE B C 1
ATOM 3063 O O . PHE B 2 112 ? 29.853 41.367 34.388 1.00 13.03 112 PHE B O 1
ATOM 3071 N N . GLU B 2 113 ? 31.813 41.522 35.507 1.00 15.40 113 GLU B N 1
ATOM 3072 C CA . GLU B 2 113 ? 32.096 42.928 35.133 1.00 17.35 113 GLU B CA 1
ATOM 3073 C C . GLU B 2 113 ? 30.936 43.867 35.455 1.00 17.39 113 GLU B C 1
ATOM 3074 O O . GLU B 2 113 ? 30.601 44.789 34.668 1.00 19.44 113 GLU B O 1
ATOM 3080 N N . GLY B 2 114 ? 30.295 43.627 36.580 1.00 16.46 114 GLY B N 1
ATOM 3081 C CA . GLY B 2 114 ? 29.179 44.456 37.033 1.00 14.99 114 GLY B CA 1
ATOM 3082 C C . GLY B 2 114 ? 28.317 43.625 37.986 1.00 14.13 114 GLY B C 1
ATOM 3083 O O . GLY B 2 114 ? 28.780 42.626 38.551 1.00 13.01 114 GLY B O 1
ATOM 3084 N N . GLY B 2 115 ? 27.081 44.059 38.192 1.00 13.09 115 GLY B N 1
ATOM 3085 C CA . GLY B 2 115 ? 26.179 43.367 39.085 1.00 12.64 115 GLY B CA 1
ATOM 3086 C C . GLY B 2 115 ? 26.487 43.564 40.547 1.00 12.86 115 GLY B C 1
ATOM 3087 O O . GLY B 2 115 ? 27.238 44.470 40.910 1.00 12.86 115 GLY B O 1
ATOM 3088 N N . VAL B 2 116 ? 25.871 42.736 41.388 1.00 12.03 116 VAL B N 1
ATOM 3089 C CA . VAL B 2 116 ? 25.963 42.874 42.832 1.00 12.69 116 VAL B CA 1
ATOM 3090 C C . VAL B 2 116 ? 26.239 41.464 43.383 1.00 11.82 116 VAL B C 1
ATOM 3091 O O . VAL B 2 116 ? 25.805 40.493 42.793 1.00 11.40 116 VAL B O 1
ATOM 3095 N N . SER B 2 117 ? 27.036 41.392 44.449 1.00 11.61 117 SER B N 1
ATOM 3096 C CA . SER B 2 117 ? 27.314 40.166 45.189 1.00 11.74 117 SER B CA 1
ATOM 3097 C C . SER B 2 117 ? 27.334 40.457 46.680 1.00 11.51 117 SER B C 1
ATOM 3098 O O . SER B 2 117 ? 27.734 41.559 47.101 1.00 12.14 117 SER B O 1
ATOM 3101 N N . SER B 2 118 ? 26.875 39.469 47.455 1.00 10.72 118 SER B N 1
ATOM 3102 C CA . SER B 2 118 ? 26.846 39.493 48.932 1.00 10.32 118 SER B CA 1
ATOM 3103 C C . SER B 2 118 ? 27.160 38.091 49.474 1.00 10.08 118 SER B C 1
ATOM 3104 O O . SER B 2 118 ? 26.876 37.080 48.811 1.00 9.65 118 SER B O 1
ATOM 3107 N N . VAL B 2 119 ? 27.717 38.046 50.680 1.00 9.02 119 VAL B N 1
ATOM 3108 C CA . VAL B 2 119 ? 28.023 36.795 51.356 1.00 8.45 119 VAL B CA 1
ATOM 3109 C C . VAL B 2 119 ? 27.536 36.969 52.781 1.00 9.00 119 VAL B C 1
ATOM 3110 O O . VAL B 2 119 ? 27.786 38.004 53.387 1.00 9.34 119 VAL B O 1
ATOM 3114 N N . TYR B 2 120 ? 26.794 36.004 53.293 1.00 8.54 120 TYR B N 1
ATOM 3115 C CA . TYR B 2 120 ? 26.401 35.981 54.702 1.00 10.63 120 TYR B CA 1
ATOM 3116 C C . TYR B 2 120 ? 26.831 34.639 55.276 1.00 11.55 120 TYR B C 1
ATOM 3117 O O . TYR B 2 120 ? 26.666 33.598 54.614 1.00 11.37 120 TYR B O 1
ATOM 3126 N N . LEU B 2 121 ? 27.381 34.662 56.486 1.00 11.62 121 LEU B N 1
ATOM 3127 C CA . LEU B 2 121 ? 27.847 33.436 57.148 1.00 13.13 121 LEU B CA 1
ATOM 3128 C C . LEU B 2 121 ? 27.033 33.174 58.404 1.00 14.98 121 LEU B C 1
ATOM 3129 O O . LEU B 2 121 ? 26.452 34.091 58.960 1.00 15.41 121 LEU B O 1
ATOM 3134 N N . TRP B 2 122 ? 26.955 31.914 58.822 1.00 16.39 122 TRP B N 1
ATOM 3135 C CA . TRP B 2 122 ? 26.338 31.550 60.082 1.00 17.39 122 TRP B CA 1
ATOM 3136 C C . TRP B 2 122 ? 27.088 30.388 60.746 1.00 20.21 122 TRP B C 1
ATOM 3137 O O . TRP B 2 122 ? 27.816 29.626 60.076 1.00 18.73 122 TRP B O 1
ATOM 3148 N N . ASP B 2 123 ? 26.946 30.281 62.062 1.00 22.92 123 ASP B N 1
ATOM 3149 C CA . ASP B 2 123 ? 27.613 29.206 62.784 1.00 27.80 123 ASP B CA 1
ATOM 3150 C C . ASP B 2 123 ? 26.889 27.857 62.672 1.00 29.16 123 ASP B C 1
ATOM 3151 O O . ASP B 2 123 ? 25.669 27.794 62.468 1.00 28.87 123 ASP B O 1
ATOM 3156 N N . LEU B 2 124 ? 27.687 26.795 62.686 1.00 32.10 124 LEU B N 1
ATOM 3157 C CA . LEU B 2 124 ? 27.214 25.415 62.895 1.00 35.80 124 LEU B CA 1
ATOM 3158 C C . LEU B 2 124 ? 28.066 24.729 63.985 1.00 37.81 124 LEU B C 1
ATOM 3159 O O . LEU B 2 124 ? 29.145 25.220 64.365 1.00 38.22 124 LEU B O 1
ATOM 3164 N N . ASP B 2 125 ? 27.601 23.573 64.462 1.00 40.23 125 ASP B N 1
ATOM 3165 C CA . ASP B 2 125 ? 28.294 22.839 65.540 1.00 41.26 125 ASP B CA 1
ATOM 3166 C C . ASP B 2 125 ? 29.766 22.490 65.232 1.00 41.20 125 ASP B C 1
ATOM 3167 O O . ASP B 2 125 ? 30.644 22.677 66.096 1.00 42.14 125 ASP B O 1
ATOM 3172 N N . HIS B 2 126 ? 30.039 22.005 64.019 1.00 40.12 126 HIS B N 1
ATOM 3173 C CA . HIS B 2 126 ? 31.387 21.524 63.677 1.00 39.88 126 HIS B CA 1
ATOM 3174 C C . HIS B 2 126 ? 32.037 22.319 62.548 1.00 38.09 126 HIS B C 1
ATOM 3175 O O . HIS B 2 126 ? 32.992 21.857 61.886 1.00 38.23 126 HIS B O 1
ATOM 3182 N N . GLY B 2 127 ? 31.519 23.527 62.352 1.00 35.11 127 GLY B N 1
ATOM 3183 C CA . GLY B 2 127 ? 32.143 24.491 61.467 1.00 32.22 127 GLY B CA 1
ATOM 3184 C C . GLY B 2 127 ? 31.240 25.685 61.271 1.00 29.92 127 GLY B C 1
ATOM 3185 O O . GLY B 2 127 ? 30.908 26.385 62.234 1.00 29.50 127 GLY B O 1
ATOM 3186 N N . PHE B 2 128 ? 30.844 25.910 60.016 1.00 26.54 128 PHE B N 1
ATOM 3187 C CA . PHE B 2 128 ? 30.042 27.066 59.664 1.00 23.19 128 PHE B CA 1
ATOM 3188 C C . PHE B 2 128 ? 29.440 26.882 58.290 1.00 21.57 128 PHE B C 1
ATOM 3189 O O . PHE B 2 128 ? 29.736 25.914 57.584 1.00 20.17 128 PHE B O 1
ATOM 3197 N N . ALA B 2 129 ? 28.564 27.808 57.938 1.00 19.16 129 ALA B N 1
ATOM 3198 C CA . ALA B 2 129 ? 27.938 27.797 56.645 1.00 17.23 129 ALA B CA 1
ATOM 3199 C C . ALA B 2 129 ? 27.833 29.217 56.068 1.00 16.33 129 ALA B C 1
ATOM 3200 O O . ALA B 2 129 ? 27.964 30.223 56.776 1.00 15.89 129 ALA B O 1
ATOM 3202 N N . GLY B 2 130 ? 27.578 29.285 54.773 1.00 14.49 130 GLY B N 1
ATOM 3203 C CA . GLY B 2 130 ? 27.362 30.543 54.138 1.00 14.18 130 GLY B CA 1
ATOM 3204 C C . GLY B 2 130 ? 26.584 30.482 52.844 1.00 13.29 130 GLY B C 1
ATOM 3205 O O . GLY B 2 130 ? 26.384 29.427 52.234 1.00 12.58 130 GLY B O 1
ATOM 3206 N N . VAL B 2 131 ? 26.174 31.659 52.427 1.00 12.74 131 VAL B N 1
ATOM 3207 C CA . VAL B 2 131 ? 25.499 31.841 51.175 1.00 11.84 131 VAL B CA 1
ATOM 3208 C C . VAL B 2 131 ? 26.269 32.909 50.392 1.00 11.85 131 VAL B C 1
ATOM 3209 O O . VAL B 2 131 ? 26.685 33.947 50.943 1.00 10.60 131 VAL B O 1
ATOM 3213 N N . ILE B 2 132 ? 26.481 32.629 49.110 1.00 11.50 132 ILE B N 1
ATOM 3214 C CA . ILE B 2 132 ? 27.032 33.603 48.188 1.00 10.74 132 ILE B CA 1
ATOM 3215 C C . ILE B 2 132 ? 25.907 33.884 47.169 1.00 11.78 132 ILE B C 1
ATOM 3216 O O . ILE B 2 132 ? 25.364 32.946 46.531 1.00 12.14 132 ILE B O 1
ATOM 3221 N N . LEU B 2 133 ? 25.576 35.171 47.025 1.00 10.89 133 LEU B N 1
ATOM 3222 C CA . LEU B 2 133 ? 24.526 35.664 46.118 1.00 11.69 133 LEU B CA 1
ATOM 3223 C C . LEU B 2 133 ? 25.144 36.544 45.056 1.00 11.42 133 LEU B C 1
ATOM 3224 O O . LEU B 2 133 ? 25.946 37.452 45.371 1.00 11.01 133 LEU B O 1
ATOM 3229 N N . ILE B 2 134 ? 24.786 36.309 43.798 1.00 11.55 134 ILE B N 1
ATOM 3230 C CA . ILE B 2 134 ? 25.270 37.193 42.726 1.00 11.53 134 ILE B CA 1
ATOM 3231 C C . ILE B 2 134 ? 24.122 37.506 41.788 1.00 11.62 134 ILE B C 1
ATOM 3232 O O . ILE B 2 134 ? 23.400 36.610 41.365 1.00 11.99 134 ILE B O 1
ATOM 3237 N N . LYS B 2 135 ? 23.973 38.773 41.459 1.00 10.69 135 LYS B N 1
ATOM 3238 C CA . LYS B 2 135 ? 22.955 39.188 40.487 1.00 12.23 135 LYS B CA 1
ATOM 3239 C C . LYS B 2 135 ? 23.620 40.116 39.479 1.00 12.55 135 LYS B C 1
ATOM 3240 O O . LYS B 2 135 ? 24.295 41.094 39.858 1.00 10.42 135 LYS B O 1
ATOM 3246 N N . LYS B 2 136 ? 23.426 39.793 38.207 1.00 13.42 136 LYS B N 1
ATOM 3247 C CA . LYS B 2 136 ? 23.876 40.638 37.107 1.00 14.89 136 LYS B CA 1
ATOM 3248 C C . LYS B 2 136 ? 22.752 40.763 36.082 1.00 16.15 136 LYS B C 1
ATOM 3249 O O . LYS B 2 136 ? 22.333 39.749 35.452 1.00 15.79 136 LYS B O 1
ATOM 3255 N N . ALA B 2 137 ? 22.244 41.988 35.926 1.00 16.55 137 ALA B N 1
ATOM 3256 C CA . ALA B 2 137 ? 21.222 42.275 34.924 1.00 18.08 137 ALA B CA 1
ATOM 3257 C C . ALA B 2 137 ? 21.817 42.896 33.653 1.00 19.67 137 ALA B C 1
ATOM 3258 O O . ALA B 2 137 ? 22.880 43.485 33.667 1.00 19.31 137 ALA B O 1
ATOM 3260 N N . GLY B 2 138 ? 21.101 42.748 32.553 1.00 20.25 138 GLY B N 1
ATOM 3261 C CA . GLY B 2 138 ? 21.579 43.223 31.289 1.00 21.97 138 GLY B CA 1
ATOM 3262 C C . GLY B 2 138 ? 20.511 44.136 30.775 1.00 23.92 138 GLY B C 1
ATOM 3263 O O . GLY B 2 138 ? 19.549 43.699 30.134 1.00 21.78 138 GLY B O 1
ATOM 3264 N N . ASP B 2 139 ? 20.691 45.407 31.124 1.00 25.83 139 ASP B N 1
ATOM 3265 C CA . ASP B 2 139 ? 19.845 46.487 30.695 1.00 29.20 139 ASP B CA 1
ATOM 3266 C C . ASP B 2 139 ? 20.683 47.456 29.858 1.00 29.46 139 ASP B C 1
ATOM 3267 O O . ASP B 2 139 ? 21.887 47.658 30.136 1.00 29.54 139 ASP B O 1
ATOM 3272 N N . GLY B 2 140 ? 20.036 48.073 28.877 1.00 29.67 140 GLY B N 1
ATOM 3273 C CA . GLY B 2 140 ? 20.682 49.061 28.025 1.00 30.38 140 GLY B CA 1
ATOM 3274 C C . GLY B 2 140 ? 20.401 48.875 26.553 1.00 31.24 140 GLY B C 1
ATOM 3275 O O . GLY B 2 140 ? 21.095 49.459 25.713 1.00 31.67 140 GLY B O 1
ATOM 3276 N N . SER B 2 141 ? 19.390 48.056 26.233 1.00 31.15 141 SER B N 1
ATOM 3277 C CA . SER B 2 141 ? 19.007 47.804 24.851 1.00 30.61 141 SER B CA 1
ATOM 3278 C C . SER B 2 141 ? 17.556 47.411 24.781 1.00 30.66 141 SER B C 1
ATOM 3279 O O . SER B 2 141 ? 17.042 46.739 25.680 1.00 31.56 141 SER B O 1
ATOM 3282 N N . LYS B 2 142 ? 16.879 47.865 23.735 1.00 30.45 142 LYS B N 1
ATOM 3283 C CA . LYS B 2 142 ? 15.470 47.481 23.479 1.00 30.06 142 LYS B CA 1
ATOM 3284 C C . LYS B 2 142 ? 15.412 46.122 22.792 1.00 28.26 142 LYS B C 1
ATOM 3285 O O . LYS B 2 142 ? 14.399 45.445 22.828 1.00 29.48 142 LYS B O 1
ATOM 3291 N N . LYS B 2 143 ? 16.506 45.752 22.145 1.00 25.98 143 LYS B N 1
ATOM 3292 C CA . LYS B 2 143 ? 16.584 44.559 21.351 1.00 24.48 143 LYS B CA 1
ATOM 3293 C C . LYS B 2 143 ? 17.080 43.341 22.148 1.00 22.69 143 LYS B C 1
ATOM 3294 O O . LYS B 2 143 ? 16.788 42.208 21.781 1.00 22.37 143 LYS B O 1
ATOM 3300 N N . ILE B 2 144 ? 17.862 43.573 23.194 1.00 19.73 144 ILE B N 1
ATOM 3301 C CA . ILE B 2 144 ? 18.539 42.483 23.889 1.00 18.85 144 ILE B CA 1
ATOM 3302 C C . ILE B 2 144 ? 18.566 42.762 25.384 1.00 17.39 144 ILE B C 1
ATOM 3303 O O . ILE B 2 144 ? 19.110 43.792 25.822 1.00 16.16 144 ILE B O 1
ATOM 3308 N N . LYS B 2 145 ? 17.977 41.853 26.153 1.00 16.43 145 LYS B N 1
ATOM 3309 C CA . LYS B 2 145 ? 17.943 41.952 27.618 1.00 17.18 145 LYS B CA 1
ATOM 3310 C C . LYS B 2 145 ? 18.248 40.592 28.269 1.00 15.91 145 LYS B C 1
ATOM 3311 O O . LYS B 2 145 ? 18.094 39.555 27.631 1.00 15.35 145 LYS B O 1
ATOM 3317 N N . GLY B 2 146 ? 18.629 40.608 29.543 1.00 14.65 146 GLY B N 1
ATOM 3318 C CA . GLY B 2 146 ? 18.863 39.375 30.270 1.00 15.01 146 GLY B CA 1
ATOM 3319 C C . GLY B 2 146 ? 19.150 39.564 31.751 1.00 14.53 146 GLY B C 1
ATOM 3320 O O . GLY B 2 146 ? 19.336 40.673 32.212 1.00 14.28 146 GLY B O 1
ATOM 3321 N N . CYS B 2 147 ? 19.208 38.469 32.493 1.00 13.70 147 CYS B N 1
ATOM 3322 C CA . CYS B 2 147 ? 19.545 38.543 33.920 1.00 14.60 147 CYS B CA 1
ATOM 3323 C C . CYS B 2 147 ? 20.087 37.201 34.373 1.00 13.50 147 CYS B C 1
ATOM 3324 O O . CYS B 2 147 ? 19.551 36.137 34.025 1.00 13.46 147 CYS B O 1
ATOM 3327 N N . TRP B 2 148 ? 21.157 37.248 35.150 1.00 13.48 148 TRP B N 1
ATOM 3328 C CA . TRP B 2 148 ? 21.700 36.084 35.834 1.00 12.30 148 TRP B CA 1
ATOM 3329 C C . TRP B 2 148 ? 21.521 36.311 37.340 1.00 12.86 148 TRP B C 1
ATOM 3330 O O . TRP B 2 148 ? 21.869 37.402 37.840 1.00 12.45 148 TRP B O 1
ATOM 3341 N N . ASP B 2 149 ? 20.998 35.306 38.040 1.00 12.03 149 ASP B N 1
ATOM 3342 C CA . ASP B 2 149 ? 20.940 35.249 39.507 1.00 13.95 149 ASP B CA 1
ATOM 3343 C C . ASP B 2 149 ? 21.533 33.907 39.956 1.00 13.93 149 ASP B C 1
ATOM 3344 O O . ASP B 2 149 ? 21.099 32.855 39.501 1.00 13.84 149 ASP B O 1
ATOM 3349 N N . SER B 2 150 ? 22.544 33.942 40.811 1.00 13.12 150 SER B N 1
ATOM 3350 C CA . SER B 2 150 ? 23.021 32.704 41.436 1.00 12.66 150 SER B CA 1
ATOM 3351 C C . SER B 2 150 ? 23.027 32.766 42.974 1.00 12.43 150 SER B C 1
ATOM 3352 O O . SER B 2 150 ? 23.202 33.829 43.579 1.00 11.44 150 SER B O 1
ATOM 3355 N N . ILE B 2 151 ? 22.793 31.613 43.581 1.00 12.31 151 ILE B N 1
ATOM 3356 C CA . ILE B 2 151 ? 22.818 31.468 45.008 1.00 14.11 151 ILE B CA 1
ATOM 3357 C C . ILE B 2 151 ? 23.574 30.184 45.330 1.00 13.27 151 ILE B C 1
ATOM 3358 O O . ILE B 2 151 ? 23.256 29.139 44.813 1.00 13.70 151 ILE B O 1
ATOM 3363 N N . HIS B 2 152 ? 24.595 30.288 46.164 1.00 12.51 152 HIS B N 1
ATOM 3364 C CA . HIS B 2 152 ? 25.422 29.143 46.519 1.00 12.14 152 HIS B CA 1
ATOM 3365 C C . HIS B 2 152 ? 25.346 29.010 48.005 1.00 12.36 152 HIS B C 1
ATOM 3366 O O . HIS B 2 152 ? 25.681 29.956 48.706 1.00 12.31 152 HIS B O 1
ATOM 3373 N N . VAL B 2 153 ? 24.875 27.862 48.498 1.00 12.92 153 VAL B N 1
ATOM 3374 C CA . VAL B 2 153 ? 24.933 27.561 49.935 1.00 13.57 153 VAL B CA 1
ATOM 3375 C C . VAL B 2 153 ? 26.064 26.560 50.214 1.00 14.45 153 VAL B C 1
ATOM 3376 O O . VAL B 2 153 ? 26.095 25.459 49.651 1.00 14.21 153 VAL B O 1
ATOM 3380 N N . VAL B 2 154 ? 27.029 26.966 51.039 1.00 14.77 154 VAL B N 1
ATOM 3381 C CA . VAL B 2 154 ? 28.146 26.102 51.341 1.00 14.54 154 VAL B CA 1
ATOM 3382 C C . VAL B 2 154 ? 28.134 25.715 52.820 1.00 15.73 154 VAL B C 1
ATOM 3383 O O . VAL B 2 154 ? 27.866 26.562 53.701 1.00 15.99 154 VAL B O 1
ATOM 3387 N N . GLU B 2 155 ? 28.429 24.449 53.089 1.00 15.17 155 GLU B N 1
ATOM 3388 C CA . GLU B 2 155 ? 28.542 23.978 54.474 1.00 17.87 155 GLU B CA 1
ATOM 3389 C C . GLU B 2 155 ? 29.930 23.463 54.707 1.00 17.72 155 GLU B C 1
ATOM 3390 O O . GLU B 2 155 ? 30.418 22.635 53.935 1.00 16.75 155 GLU B O 1
ATOM 3396 N N . VAL B 2 156 ? 30.581 23.981 55.749 1.00 17.86 156 VAL B N 1
ATOM 3397 C CA . VAL B 2 156 ? 31.964 23.625 56.049 1.00 19.25 156 VAL B CA 1
ATOM 3398 C C . VAL B 2 156 ? 32.058 22.819 57.352 1.00 21.67 156 VAL B C 1
ATOM 3399 O O . VAL B 2 156 ? 31.590 23.266 58.401 1.00 20.80 156 VAL B O 1
ATOM 3403 N N . GLN B 2 157 ? 32.668 21.638 57.259 1.00 23.52 157 GLN B N 1
ATOM 3404 C CA . GLN B 2 157 ? 32.975 20.808 58.422 1.00 27.07 157 GLN B CA 1
ATOM 3405 C C . GLN B 2 157 ? 34.481 20.637 58.504 1.00 27.65 157 GLN B C 1
ATOM 3406 O O . GLN B 2 157 ? 35.099 20.001 57.641 1.00 27.38 157 GLN B O 1
ATOM 3412 N N . GLU B 2 158 ? 35.070 21.247 59.514 1.00 29.37 158 GLU B N 1
ATOM 3413 C CA . GLU B 2 158 ? 36.501 21.117 59.807 1.00 32.29 158 GLU B CA 1
ATOM 3414 C C . GLU B 2 158 ? 36.836 19.691 60.287 1.00 33.15 158 GLU B C 1
ATOM 3415 O O . GLU B 2 158 ? 36.090 19.110 61.067 1.00 32.31 158 GLU B O 1
ATOM 3421 N N . LYS B 2 159 ? 37.929 19.131 59.749 1.00 35.24 159 LYS B N 1
ATOM 3422 C CA . LYS B 2 159 ? 38.368 17.759 60.025 1.00 37.55 159 LYS B CA 1
ATOM 3423 C C . LYS B 2 159 ? 39.889 17.719 60.323 1.00 38.15 159 LYS B C 1
ATOM 3424 O O . LYS B 2 159 ? 40.556 18.745 60.250 1.00 38.07 159 LYS B O 1
ATOM 3430 N N . SER B 2 160 ? 40.418 16.532 60.659 1.00 39.47 160 SER B N 1
ATOM 3431 C CA . SER B 2 160 ? 41.877 16.297 60.872 1.00 40.49 160 SER B CA 1
ATOM 3432 C C . SER B 2 160 ? 42.560 17.345 61.735 1.00 40.45 160 SER B C 1
ATOM 3433 O O . SER B 2 160 ? 43.634 17.844 61.372 1.00 41.18 160 SER B O 1
ATOM 3436 N N . SER B 2 161 ? 41.938 17.695 62.863 1.00 40.51 161 SER B N 1
ATOM 3437 C CA . SER B 2 161 ? 42.429 18.792 63.720 1.00 39.96 161 SER B CA 1
ATOM 3438 C C . SER B 2 161 ? 42.599 20.122 62.977 1.00 39.44 161 SER B C 1
ATOM 3439 O O . SER B 2 161 ? 43.493 20.927 63.291 1.00 39.25 161 SER B O 1
ATOM 3442 N N . GLY B 2 162 ? 41.725 20.360 62.000 1.00 38.42 162 GLY B N 1
ATOM 3443 C CA . GLY B 2 162 ? 41.701 21.637 61.304 1.00 37.32 162 GLY B CA 1
ATOM 3444 C C . GLY B 2 162 ? 42.681 21.737 60.162 1.00 36.51 162 GLY B C 1
ATOM 3445 O O . GLY B 2 162 ? 42.897 22.826 59.641 1.00 36.92 162 GLY B O 1
ATOM 3446 N N . ARG B 2 163 ? 43.266 20.609 59.762 1.00 35.43 163 ARG B N 1
ATOM 3447 C CA . ARG B 2 163 ? 44.191 20.580 58.635 1.00 34.24 163 ARG B CA 1
ATOM 3448 C C . ARG B 2 163 ? 43.478 20.293 57.293 1.00 32.56 163 ARG B C 1
ATOM 3449 O O . ARG B 2 163 ? 44.051 20.477 56.236 1.00 32.40 163 ARG B O 1
ATOM 3457 N N . THR B 2 164 ? 42.238 19.820 57.351 1.00 30.86 164 THR B N 1
ATOM 3458 C CA . THR B 2 164 ? 41.398 19.621 56.167 1.00 29.56 164 THR B CA 1
ATOM 3459 C C . THR B 2 164 ? 39.990 20.025 56.561 1.00 27.31 164 THR B C 1
ATOM 3460 O O . THR B 2 164 ? 39.726 20.292 57.727 1.00 27.27 164 THR B O 1
ATOM 3464 N N . ALA B 2 165 ? 39.088 20.092 55.581 1.00 24.85 165 ALA B N 1
ATOM 3465 C CA . ALA B 2 165 ? 37.692 20.343 55.852 1.00 21.53 165 ALA B CA 1
ATOM 3466 C C . ALA B 2 165 ? 36.864 19.728 54.753 1.00 20.13 165 ALA B C 1
ATOM 3467 O O . ALA B 2 165 ? 37.340 19.554 53.637 1.00 18.47 165 ALA B O 1
ATOM 3469 N N . HIS B 2 166 ? 35.630 19.383 55.089 1.00 18.97 166 HIS B N 1
ATOM 3470 C CA . HIS B 2 166 ? 34.659 18.909 54.118 1.00 19.77 166 HIS B CA 1
ATOM 3471 C C . HIS B 2 166 ? 33.754 20.072 53.733 1.00 18.53 166 HIS B C 1
ATOM 3472 O O . HIS B 2 166 ? 33.226 20.742 54.614 1.00 19.17 166 HIS B O 1
ATOM 3479 N N . TYR B 2 167 ? 33.562 20.283 52.431 1.00 17.23 167 TYR B N 1
ATOM 3480 C CA . TYR B 2 167 ? 32.757 21.382 51.901 1.00 16.26 167 TYR B CA 1
ATOM 3481 C C . TYR B 2 167 ? 31.576 20.818 51.136 1.00 16.42 167 TYR B C 1
ATOM 3482 O O . TYR B 2 167 ? 31.755 19.977 50.254 1.00 17.04 167 TYR B O 1
ATOM 3491 N N . LYS B 2 168 ? 30.370 21.264 51.447 1.00 15.95 168 LYS B N 1
ATOM 3492 C CA . LYS B 2 168 ? 29.210 20.846 50.682 1.00 16.98 168 LYS B CA 1
ATOM 3493 C C . LYS B 2 168 ? 28.569 22.093 50.087 1.00 15.57 168 LYS B C 1
ATOM 3494 O O . LYS B 2 168 ? 28.194 23.003 50.823 1.00 14.43 168 LYS B O 1
ATOM 3500 N N . LEU B 2 169 ? 28.435 22.097 48.774 1.00 13.75 169 LEU B N 1
ATOM 3501 C CA . LEU B 2 169 ? 27.956 23.247 48.021 1.00 14.34 169 LEU B CA 1
ATOM 3502 C C . LEU B 2 169 ? 26.689 22.863 47.333 1.00 13.78 169 LEU B C 1
ATOM 3503 O O . LEU B 2 169 ? 26.673 21.873 46.631 1.00 13.48 169 LEU B O 1
ATOM 3508 N N . THR B 2 170 ? 25.652 23.669 47.498 1.00 13.56 170 THR B N 1
ATOM 3509 C CA . THR B 2 170 ? 24.422 23.553 46.723 1.00 14.26 170 THR B CA 1
ATOM 3510 C C . THR B 2 170 ? 24.191 24.880 45.950 1.00 14.50 170 THR B C 1
ATOM 3511 O O . THR B 2 170 ? 24.078 25.941 46.541 1.00 13.32 170 THR B O 1
ATOM 3515 N N . SER B 2 171 ? 24.140 24.808 44.629 1.00 14.63 171 SER B N 1
ATOM 3516 C CA . SER B 2 171 ? 24.090 26.004 43.812 1.00 15.86 171 SER B CA 1
ATOM 3517 C C . SER B 2 171 ? 22.902 25.972 42.863 1.00 15.58 171 SER B C 1
ATOM 3518 O O . SER B 2 171 ? 22.572 24.933 42.318 1.00 15.76 171 SER B O 1
ATOM 3521 N N . THR B 2 172 ? 22.263 27.119 42.722 1.00 15.26 172 THR B N 1
ATOM 3522 C CA . THR B 2 172 ? 21.166 27.346 41.768 1.00 14.68 172 THR B CA 1
ATOM 3523 C C . THR B 2 172 ? 21.513 28.615 40.960 1.00 13.91 172 THR B C 1
ATOM 3524 O O . THR B 2 172 ? 21.886 29.665 41.537 1.00 12.84 172 THR B O 1
ATOM 3528 N N . VAL B 2 173 ? 21.475 28.488 39.643 1.00 12.59 173 VAL B N 1
ATOM 3529 C CA . VAL B 2 173 ? 21.557 29.651 38.753 1.00 12.86 173 VAL B CA 1
ATOM 3530 C C . VAL B 2 173 ? 20.224 29.810 38.036 1.00 13.35 173 VAL B C 1
ATOM 3531 O O . VAL B 2 173 ? 19.678 28.836 37.533 1.00 13.69 173 VAL B O 1
ATOM 3535 N N . MET B 2 174 ? 19.698 31.023 38.035 1.00 12.55 174 MET B N 1
ATOM 3536 C CA . MET B 2 174 ? 18.552 31.388 37.216 1.00 14.10 174 MET B CA 1
ATOM 3537 C C . MET B 2 174 ? 19.026 32.334 36.116 1.00 12.83 174 MET B C 1
ATOM 3538 O O . MET B 2 174 ? 19.812 33.248 36.349 1.00 12.41 174 MET B O 1
ATOM 3543 N N . LEU B 2 175 ? 18.531 32.100 34.922 1.00 12.07 175 LEU B N 1
ATOM 3544 C CA . LEU B 2 175 ? 19.019 32.747 33.728 1.00 12.71 175 LEU B CA 1
ATOM 3545 C C . LEU B 2 175 ? 17.852 33.055 32.782 1.00 12.49 175 LEU B C 1
ATOM 3546 O O . LEU B 2 175 ? 17.029 32.174 32.436 1.00 12.47 175 LEU B O 1
ATOM 3551 N N . TRP B 2 176 ? 17.785 34.302 32.371 1.00 12.45 176 TRP B N 1
ATOM 3552 C CA . TRP B 2 176 ? 16.757 34.735 31.452 1.00 14.73 176 TRP B CA 1
ATOM 3553 C C . TRP B 2 176 ? 17.422 35.533 30.367 1.00 14.43 176 TRP B C 1
ATOM 3554 O O . TRP B 2 176 ? 18.374 36.309 30.633 1.00 14.10 176 TRP B O 1
ATOM 3565 N N . LEU B 2 177 ? 16.965 35.331 29.135 1.00 13.57 177 LEU B N 1
ATOM 3566 C CA . LEU B 2 177 ? 17.391 36.164 28.039 1.00 13.92 177 LEU B CA 1
ATOM 3567 C C . LEU B 2 177 ? 16.211 36.477 27.179 1.00 14.52 177 LEU B C 1
ATOM 3568 O O . LEU B 2 177 ? 15.317 35.637 26.992 1.00 13.69 177 LEU B O 1
ATOM 3573 N N . GLN B 2 178 ? 16.226 37.684 26.623 1.00 14.10 178 GLN B N 1
ATOM 3574 C CA . GLN B 2 178 ? 15.237 38.074 25.635 1.00 14.71 178 GLN B CA 1
ATOM 3575 C C . GLN B 2 178 ? 15.838 38.947 24.530 1.00 14.23 178 GLN B C 1
ATOM 3576 O O . GLN B 2 178 ? 16.504 39.940 24.814 1.00 12.43 178 GLN B O 1
ATOM 3582 N N . THR B 2 179 ? 15.584 38.564 23.286 1.00 14.21 179 THR B N 1
ATOM 3583 C CA . THR B 2 179 ? 15.975 39.362 22.121 1.00 15.11 179 THR B CA 1
ATOM 3584 C C . THR B 2 179 ? 14.746 39.711 21.304 1.00 15.81 179 THR B C 1
ATOM 3585 O O . THR B 2 179 ? 13.826 38.881 21.175 1.00 16.21 179 THR B O 1
ATOM 3589 N N . ASN B 2 180 ? 14.723 40.920 20.741 1.00 15.20 180 ASN B N 1
ATOM 3590 C CA . ASN B 2 180 ? 13.643 41.348 19.849 1.00 16.45 180 ASN B CA 1
ATOM 3591 C C . ASN B 2 180 ? 14.339 41.865 18.589 1.00 16.65 180 ASN B C 1
ATOM 3592 O O . ASN B 2 180 ? 14.934 42.931 18.632 1.00 15.99 180 ASN B O 1
ATOM 3597 N N . LYS B 2 181 ? 14.333 41.063 17.529 1.00 16.34 181 LYS B N 1
ATOM 3598 C CA . LYS B 2 181 ? 15.098 41.291 16.305 1.00 18.06 181 LYS B CA 1
ATOM 3599 C C . LYS B 2 181 ? 14.164 41.122 15.120 1.00 19.06 181 LYS B C 1
ATOM 3600 O O . LYS B 2 181 ? 13.054 40.564 15.244 1.00 19.98 181 LYS B O 1
ATOM 3606 N N . THR B 2 182 ? 14.587 41.622 13.982 1.00 18.70 182 THR B N 1
ATOM 3607 C CA . THR B 2 182 ? 13.701 41.640 12.841 1.00 18.97 182 THR B CA 1
ATOM 3608 C C . THR B 2 182 ? 13.522 40.205 12.338 1.00 18.64 182 THR B C 1
ATOM 3609 O O . THR B 2 182 ? 12.407 39.778 12.122 1.00 19.27 182 THR B O 1
ATOM 3613 N N . GLY B 2 183 ? 14.612 39.455 12.173 1.00 17.77 183 GLY B N 1
ATOM 3614 C CA . GLY B 2 183 ? 14.513 38.133 11.549 1.00 16.22 183 GLY B CA 1
ATOM 3615 C C . GLY B 2 183 ? 13.933 37.066 12.471 1.00 15.81 183 GLY B C 1
ATOM 3616 O O . GLY B 2 183 ? 13.142 36.237 12.031 1.00 15.95 183 GLY B O 1
ATOM 3617 N N . SER B 2 184 ? 14.314 37.079 13.754 1.00 14.80 184 SER B N 1
ATOM 3618 C CA . SER B 2 184 ? 13.915 35.991 14.668 1.00 13.49 184 SER B CA 1
ATOM 3619 C C . SER B 2 184 ? 12.775 36.372 15.582 1.00 13.04 184 SER B C 1
ATOM 3620 O O . SER B 2 184 ? 12.382 35.592 16.451 1.00 13.57 184 SER B O 1
ATOM 3623 N N . GLY B 2 185 ? 12.218 37.560 15.368 1.00 13.12 185 GLY B N 1
ATOM 3624 C CA . GLY B 2 185 ? 11.070 38.055 16.120 1.00 12.29 185 GLY B CA 1
ATOM 3625 C C . GLY B 2 185 ? 11.460 38.247 17.571 1.00 13.43 185 GLY B C 1
ATOM 3626 O O . GLY B 2 185 ? 12.578 38.711 17.870 1.00 12.18 185 GLY B O 1
ATOM 3627 N N . THR B 2 186 ? 10.549 37.909 18.478 1.00 13.32 186 THR B N 1
ATOM 3628 C CA . THR B 2 186 ? 10.851 37.958 19.908 1.00 14.65 186 THR B CA 1
ATOM 3629 C C . THR B 2 186 ? 11.254 36.533 20.283 1.00 15.00 186 THR B C 1
ATOM 3630 O O . THR B 2 186 ? 10.578 35.605 19.898 1.00 15.52 186 THR B O 1
ATOM 3634 N N . MET B 2 187 ? 12.386 36.355 20.959 1.00 15.72 187 MET B N 1
ATOM 3635 C CA . MET B 2 187 ? 12.733 35.076 21.586 1.00 15.79 187 MET B CA 1
ATOM 3636 C C . MET B 2 187 ? 12.952 35.313 23.086 1.00 17.27 187 MET B C 1
ATOM 3637 O O . MET B 2 187 ? 13.711 36.255 23.478 1.00 16.03 187 MET B O 1
ATOM 3642 N N . ASN B 2 188 ? 12.299 34.483 23.910 1.00 15.88 188 ASN B N 1
ATOM 3643 C CA . ASN B 2 188 ? 12.424 34.556 25.362 1.00 16.84 188 ASN B CA 1
ATOM 3644 C C . ASN B 2 188 ? 12.896 33.194 25.875 1.00 16.58 188 ASN B C 1
ATOM 3645 O O . ASN B 2 188 ? 12.221 32.189 25.688 1.00 15.54 188 ASN B O 1
ATOM 3650 N N . LEU B 2 189 ? 14.039 33.171 26.543 1.00 16.39 189 LEU B N 1
ATOM 3651 C CA . LEU B 2 189 ? 14.519 31.946 27.195 1.00 17.24 189 LEU B CA 1
ATOM 3652 C C . LEU B 2 189 ? 14.594 32.216 28.685 1.00 16.95 189 LEU B C 1
ATOM 3653 O O . LEU B 2 189 ? 15.197 33.208 29.099 1.00 17.19 189 LEU B O 1
ATOM 3658 N N . GLY B 2 190 ? 13.996 31.338 29.490 1.00 15.70 190 GLY B N 1
ATOM 3659 C CA . GLY B 2 190 ? 14.006 31.501 30.923 1.00 14.69 190 GLY B CA 1
ATOM 3660 C C . GLY B 2 190 ? 14.017 30.144 31.604 1.00 15.48 190 GLY B C 1
ATOM 3661 O O . GLY B 2 190 ? 13.499 29.150 31.057 1.00 15.32 190 GLY B O 1
ATOM 3662 N N . GLY B 2 191 ? 14.592 30.105 32.802 1.00 14.87 191 GLY B N 1
ATOM 3663 C CA . GLY B 2 191 ? 14.757 28.864 33.569 1.00 15.02 191 GLY B CA 1
ATOM 3664 C C . GLY B 2 191 ? 15.904 28.880 34.586 1.00 15.85 191 GLY B C 1
ATOM 3665 O O . GLY B 2 191 ? 16.417 29.951 34.974 1.00 14.51 191 GLY B O 1
ATOM 3666 N N . SER B 2 192 ? 16.329 27.686 34.987 1.00 16.31 192 SER B N 1
ATOM 3667 C CA . SER B 2 192 ? 17.271 27.527 36.068 1.00 18.85 192 SER B CA 1
ATOM 3668 C C . SER B 2 192 ? 17.855 26.121 36.144 1.00 19.39 192 SER B C 1
ATOM 3669 O O . SER B 2 192 ? 17.332 25.154 35.559 1.00 20.75 192 SER B O 1
ATOM 3672 N N . LEU B 2 193 ? 18.912 26.009 36.910 1.00 19.12 193 LEU B N 1
ATOM 3673 C CA . LEU B 2 193 ? 19.601 24.755 37.107 1.00 19.88 193 LEU B CA 1
ATOM 3674 C C . LEU B 2 193 ? 20.168 24.739 38.524 1.00 19.63 193 LEU B C 1
ATOM 3675 O O . LEU B 2 193 ? 20.798 25.713 38.939 1.00 17.31 193 LEU B O 1
ATOM 3680 N N . THR B 2 194 ? 19.946 23.631 39.239 1.00 19.14 194 THR B N 1
ATOM 3681 C CA . THR B 2 194 ? 20.547 23.391 40.546 1.00 19.85 194 THR B CA 1
ATOM 3682 C C . THR B 2 194 ? 21.544 22.251 40.507 1.00 19.42 194 THR B C 1
ATOM 3683 O O . THR B 2 194 ? 21.288 21.243 39.880 1.00 18.87 194 THR B O 1
ATOM 3687 N N . ARG B 2 195 ? 22.665 22.412 41.208 1.00 19.81 195 ARG B N 1
ATOM 3688 C CA . ARG B 2 195 ? 23.731 21.412 41.295 1.00 20.23 195 ARG B CA 1
ATOM 3689 C C . ARG B 2 195 ? 24.285 21.317 42.721 1.00 20.78 195 ARG B C 1
ATOM 3690 O O . ARG B 2 195 ? 24.175 22.270 43.505 1.00 19.53 195 ARG B O 1
ATOM 3698 N N . GLN B 2 196 ? 24.860 20.156 43.044 1.00 20.73 196 GLN B N 1
ATOM 3699 C CA . GLN B 2 196 ? 25.457 19.915 44.337 1.00 22.40 196 GLN B CA 1
ATOM 3700 C C . GLN B 2 196 ? 26.802 19.254 44.125 1.00 23.27 196 GLN B C 1
ATOM 3701 O O . GLN B 2 196 ? 26.987 18.470 43.174 1.00 22.87 196 GLN B O 1
ATOM 3707 N N . MET B 2 197 ? 27.738 19.601 45.002 1.00 23.56 197 MET B N 1
ATOM 3708 C CA . MET B 2 197 ? 29.099 19.117 44.950 1.00 25.49 197 MET B CA 1
ATOM 3709 C C . MET B 2 197 ? 29.640 19.026 46.387 1.00 25.20 197 MET B C 1
ATOM 3710 O O . MET B 2 197 ? 29.387 19.908 47.210 1.00 23.55 197 MET B O 1
ATOM 3715 N N . GLU B 2 198 ? 30.390 17.966 46.673 1.00 25.75 198 GLU B N 1
ATOM 3716 C CA . GLU B 2 198 ? 31.094 17.811 47.972 1.00 27.17 198 GLU B CA 1
ATOM 3717 C C . GLU B 2 198 ? 32.560 17.439 47.753 1.00 26.72 198 GLU B C 1
ATOM 3718 O O . GLU B 2 198 ? 32.850 16.527 46.965 1.00 26.57 198 GLU B O 1
ATOM 3724 N N . LYS B 2 199 ? 33.462 18.138 48.450 1.00 26.08 199 LYS B N 1
ATOM 3725 C CA . LYS B 2 199 ? 34.926 17.934 48.379 1.00 26.47 199 LYS B CA 1
ATOM 3726 C C . LYS B 2 199 ? 35.578 18.108 49.772 1.00 26.33 199 LYS B C 1
ATOM 3727 O O . LYS B 2 199 ? 35.167 18.994 50.547 1.00 25.58 199 LYS B O 1
ATOM 3733 N N . ASP B 2 200 ? 36.604 17.299 50.063 1.00 25.48 200 ASP B N 1
ATOM 3734 C CA . ASP B 2 200 ? 37.539 17.586 51.147 1.00 25.89 200 ASP B CA 1
ATOM 3735 C C . ASP B 2 200 ? 38.665 18.336 50.519 1.00 25.53 200 ASP B C 1
ATOM 3736 O O . ASP B 2 200 ? 39.070 18.022 49.398 1.00 25.99 200 ASP B O 1
ATOM 3741 N N . GLU B 2 201 ? 39.177 19.336 51.216 1.00 24.43 201 GLU B N 1
ATOM 3742 C CA . GLU B 2 201 ? 40.314 20.073 50.700 1.00 25.49 201 GLU B CA 1
ATOM 3743 C C . GLU B 2 201 ? 41.200 20.318 51.901 1.00 25.07 201 GLU B C 1
ATOM 3744 O O . GLU B 2 201 ? 40.709 20.352 53.029 1.00 25.08 201 GLU B O 1
ATOM 3750 N N . THR B 2 202 ? 42.492 20.491 51.668 1.00 25.14 202 THR B N 1
ATOM 3751 C CA . THR B 2 202 ? 43.380 20.842 52.761 1.00 26.51 202 THR B CA 1
ATOM 3752 C C . THR B 2 202 ? 43.172 22.316 53.137 1.00 26.16 202 THR B C 1
ATOM 3753 O O . THR B 2 202 ? 42.873 23.160 52.281 1.00 24.41 202 THR B O 1
ATOM 3757 N N . VAL B 2 203 ? 43.275 22.573 54.441 1.00 26.59 203 VAL B N 1
ATOM 3758 C CA . VAL B 2 203 ? 43.176 23.892 54.999 1.00 27.38 203 VAL B CA 1
ATOM 3759 C C . VAL B 2 203 ? 44.513 24.221 55.645 1.00 29.06 203 VAL B C 1
ATOM 3760 O O . VAL B 2 203 ? 45.002 23.458 56.482 1.00 29.41 203 VAL B O 1
ATOM 3764 N N . SER B 2 204 ? 45.078 25.361 55.255 1.00 30.68 204 SER B N 1
ATOM 3765 C CA . SER B 2 204 ? 46.354 25.851 55.762 1.00 32.49 204 SER B CA 1
ATOM 3766 C C . SER B 2 204 ? 46.416 27.371 55.685 1.00 33.59 204 SER B C 1
ATOM 3767 O O . SER B 2 204 ? 45.463 28.033 55.274 1.00 34.07 204 SER B O 1
ATOM 3770 N N . ASP B 2 205 ? 47.580 27.903 56.039 1.00 35.22 205 ASP B N 1
ATOM 3771 C CA . ASP B 2 205 ? 47.933 29.308 55.823 1.00 36.30 205 ASP B CA 1
ATOM 3772 C C . ASP B 2 205 ? 47.817 29.764 54.385 1.00 35.77 205 ASP B C 1
ATOM 3773 O O . ASP B 2 205 ? 47.339 30.860 54.115 1.00 36.41 205 ASP B O 1
ATOM 3778 N N . SER B 2 206 ? 48.308 28.944 53.470 1.00 35.08 206 SER B N 1
ATOM 3779 C CA . SER B 2 206 ? 48.274 29.269 52.048 1.00 34.48 206 SER B CA 1
ATOM 3780 C C . SER B 2 206 ? 46.985 28.803 51.331 1.00 32.90 206 SER B C 1
ATOM 3781 O O . SER B 2 206 ? 46.776 29.136 50.176 1.00 34.21 206 SER B O 1
ATOM 3784 N N . SER B 2 207 ? 46.137 28.016 51.988 1.00 30.19 207 SER B N 1
ATOM 3785 C CA . SER B 2 207 ? 44.872 27.575 51.375 1.00 26.95 207 SER B CA 1
ATOM 3786 C C . SER B 2 207 ? 43.750 27.668 52.401 1.00 23.79 207 SER B C 1
ATOM 3787 O O . SER B 2 207 ? 43.276 26.662 52.909 1.00 23.20 207 SER B O 1
ATOM 3790 N N . PRO B 2 208 ? 43.363 28.898 52.759 1.00 21.75 208 PRO B N 1
ATOM 3791 C CA . PRO B 2 208 ? 42.405 29.079 53.830 1.00 19.71 208 PRO B CA 1
ATOM 3792 C C . PRO B 2 208 ? 40.973 28.807 53.340 1.00 18.82 208 PRO B C 1
ATOM 3793 O O . PRO B 2 208 ? 40.743 28.674 52.148 1.00 16.90 208 PRO B O 1
ATOM 3797 N N . HIS B 2 209 ? 40.036 28.701 54.271 1.00 18.63 209 HIS B N 1
ATOM 3798 C CA . HIS B 2 209 ? 38.645 28.382 53.936 1.00 19.29 209 HIS B CA 1
ATOM 3799 C C . HIS B 2 209 ? 38.081 29.215 52.767 1.00 18.59 209 HIS B C 1
ATOM 3800 O O . HIS B 2 209 ? 37.467 28.681 51.869 1.00 18.82 209 HIS B O 1
ATOM 3807 N N . ILE B 2 210 ? 38.304 30.520 52.763 1.00 18.54 210 ILE B N 1
ATOM 3808 C CA . ILE B 2 210 ? 37.680 31.331 51.721 1.00 19.25 210 ILE B CA 1
ATOM 3809 C C . ILE B 2 210 ? 38.253 30.976 50.368 1.00 18.86 210 ILE B C 1
ATOM 3810 O O . ILE B 2 210 ? 37.515 30.926 49.391 1.00 17.87 210 ILE B O 1
ATOM 3815 N N . ALA B 2 211 ? 39.556 30.674 50.316 1.00 18.03 211 ALA B N 1
ATOM 3816 C CA . ALA B 2 211 ? 40.165 30.302 49.062 1.00 16.81 211 ALA B CA 1
ATOM 3817 C C . ALA B 2 211 ? 39.609 28.970 48.567 1.00 16.82 211 ALA B C 1
ATOM 3818 O O . ALA B 2 211 ? 39.386 28.785 47.361 1.00 16.28 211 ALA B O 1
ATOM 3820 N N . ASN B 2 212 ? 39.341 28.055 49.499 1.00 16.60 212 ASN B N 1
ATOM 3821 C CA . ASN B 2 212 ? 38.737 26.782 49.132 1.00 17.00 212 ASN B CA 1
ATOM 3822 C C . ASN B 2 212 ? 37.282 26.986 48.658 1.00 15.83 212 ASN B C 1
ATOM 3823 O O . ASN B 2 212 ? 36.852 26.359 47.699 1.00 15.52 212 ASN B O 1
ATOM 3828 N N . ILE B 2 213 ? 36.549 27.861 49.341 1.00 14.87 213 ILE B N 1
ATOM 3829 C CA . ILE B 2 213 ? 35.162 28.153 48.966 1.00 13.50 213 ILE B CA 1
ATOM 3830 C C . ILE B 2 213 ? 35.167 28.882 47.626 1.00 13.94 213 ILE B C 1
ATOM 3831 O O . ILE B 2 213 ? 34.348 28.585 46.774 1.00 13.93 213 ILE B O 1
ATOM 3836 N N . GLY B 2 214 ? 36.110 29.806 47.434 1.00 13.35 214 GLY B N 1
ATOM 3837 C CA . GLY B 2 214 ? 36.204 30.531 46.185 1.00 14.25 214 GLY B CA 1
ATOM 3838 C C . GLY B 2 214 ? 36.390 29.594 44.985 1.00 15.48 214 GLY B C 1
ATOM 3839 O O . GLY B 2 214 ? 35.674 29.690 43.978 1.00 14.65 214 GLY B O 1
ATOM 3840 N N . ARG B 2 215 ? 37.372 28.700 45.087 1.00 15.67 215 ARG B N 1
ATOM 3841 C CA . ARG B 2 215 ? 37.629 27.709 44.041 1.00 16.98 215 ARG B CA 1
ATOM 3842 C C . ARG B 2 215 ? 36.430 26.811 43.786 1.00 16.61 215 ARG B C 1
ATOM 3843 O O . ARG B 2 215 ? 36.122 26.509 42.626 1.00 16.12 215 ARG B O 1
ATOM 3851 N N . LEU B 2 216 ? 35.762 26.386 44.861 1.00 16.40 216 LEU B N 1
ATOM 3852 C CA . LEU B 2 216 ? 34.553 25.543 44.745 1.00 16.45 216 LEU B CA 1
ATOM 3853 C C . LEU B 2 216 ? 33.406 26.303 44.018 1.00 15.18 216 LEU B C 1
ATOM 3854 O O . LEU B 2 216 ? 32.790 25.795 43.090 1.00 13.67 216 LEU B O 1
ATOM 3859 N N . VAL B 2 217 ? 33.192 27.563 44.387 1.00 13.58 217 VAL B N 1
ATOM 3860 C CA . VAL B 2 217 ? 32.124 28.320 43.748 1.00 13.60 217 VAL B CA 1
ATOM 3861 C C . VAL B 2 217 ? 32.479 28.646 42.283 1.00 13.12 217 VAL B C 1
ATOM 3862 O O . VAL B 2 217 ? 31.634 28.558 41.387 1.00 11.76 217 VAL B O 1
ATOM 3866 N N . GLU B 2 218 ? 33.735 28.996 42.045 1.00 13.88 218 GLU B N 1
ATOM 3867 C CA . GLU B 2 218 ? 34.166 29.344 40.682 1.00 15.30 218 GLU B CA 1
ATOM 3868 C C . GLU B 2 218 ? 33.982 28.180 39.711 1.00 15.60 218 GLU B C 1
ATOM 3869 O O . GLU B 2 218 ? 33.474 28.355 38.610 1.00 14.92 218 GLU B O 1
ATOM 3875 N N . ASP B 2 219 ? 34.370 26.986 40.150 1.00 16.39 219 ASP B N 1
ATOM 3876 C CA . ASP B 2 219 ? 34.246 25.771 39.350 1.00 17.67 219 ASP B CA 1
ATOM 3877 C C . ASP B 2 219 ? 32.785 25.415 39.112 1.00 17.13 219 ASP B C 1
ATOM 3878 O O . ASP B 2 219 ? 32.397 25.117 37.983 1.00 16.91 219 ASP B O 1
ATOM 3883 N N . MET B 2 220 ? 31.989 25.444 40.191 1.00 15.21 220 MET B N 1
ATOM 3884 C CA . MET B 2 220 ? 30.592 25.203 40.095 1.00 15.88 220 MET B CA 1
ATOM 3885 C C . MET B 2 220 ? 29.928 26.147 39.081 1.00 14.84 220 MET B C 1
ATOM 3886 O O . MET B 2 220 ? 29.199 25.692 38.230 1.00 13.92 220 MET B O 1
ATOM 3891 N N . GLU B 2 221 ? 30.196 27.447 39.155 1.00 14.78 221 GLU B N 1
ATOM 3892 C CA . GLU B 2 221 ? 29.588 28.358 38.193 1.00 14.56 221 GLU B CA 1
ATOM 3893 C C . GLU B 2 221 ? 30.140 28.131 36.770 1.00 15.32 221 GLU B C 1
ATOM 3894 O O . GLU B 2 221 ? 29.369 28.231 35.808 1.00 15.04 221 GLU B O 1
ATOM 3900 N N . ASN B 2 222 ? 31.440 27.844 36.624 1.00 14.15 222 ASN B N 1
ATOM 3901 C CA . ASN B 2 222 ? 31.973 27.472 35.285 1.00 15.77 222 ASN B CA 1
ATOM 3902 C C . ASN B 2 222 ? 31.319 26.228 34.672 1.00 16.09 222 ASN B C 1
ATOM 3903 O O . ASN B 2 222 ? 30.977 26.252 33.480 1.00 16.62 222 ASN B O 1
ATOM 3908 N N . LYS B 2 223 ? 31.123 25.177 35.482 1.00 16.42 223 LYS B N 1
ATOM 3909 C CA . LYS B 2 223 ? 30.355 23.971 35.065 1.00 17.09 223 LYS B CA 1
ATOM 3910 C C . LYS B 2 223 ? 28.880 24.260 34.776 1.00 15.54 223 LYS B C 1
ATOM 3911 O O . LYS B 2 223 ? 28.322 23.768 33.788 1.00 14.21 223 LYS B O 1
ATOM 3917 N N . ILE B 2 224 ? 28.224 24.985 35.672 1.00 14.60 224 ILE B N 1
ATOM 3918 C CA . ILE B 2 224 ? 26.828 25.360 35.433 1.00 14.24 224 ILE B CA 1
ATOM 3919 C C . ILE B 2 224 ? 26.686 26.195 34.135 1.00 14.03 224 ILE B C 1
ATOM 3920 O O . ILE B 2 224 ? 25.814 25.932 33.301 1.00 13.70 224 ILE B O 1
ATOM 3925 N N . ARG B 2 225 ? 27.597 27.137 33.934 1.00 13.74 225 ARG B N 1
ATOM 3926 C CA . ARG B 2 225 ? 27.537 28.006 32.760 1.00 13.99 225 ARG B CA 1
ATOM 3927 C C . ARG B 2 225 ? 27.615 27.136 31.496 1.00 15.28 225 ARG B C 1
ATOM 3928 O O . ARG B 2 225 ? 26.799 27.271 30.577 1.00 15.58 225 ARG B O 1
ATOM 3936 N N . SER B 2 226 ? 28.598 26.240 31.476 1.00 15.27 226 SER B N 1
ATOM 3937 C CA . SER B 2 226 ? 28.740 25.231 30.421 1.00 17.10 226 SER B CA 1
ATOM 3938 C C . SER B 2 226 ? 27.447 24.441 30.131 1.00 16.58 226 SER B C 1
ATOM 3939 O O . SER B 2 226 ? 26.983 24.368 28.983 1.00 16.39 226 SER B O 1
ATOM 3942 N N . THR B 2 227 ? 26.850 23.884 31.178 1.00 16.73 227 THR B N 1
ATOM 3943 C CA . THR B 2 227 ? 25.610 23.151 31.053 1.00 15.86 227 THR B CA 1
ATOM 3944 C C . THR B 2 227 ? 24.414 24.023 30.578 1.00 16.52 227 THR B C 1
ATOM 3945 O O . THR B 2 227 ? 23.608 23.573 29.768 1.00 17.21 227 THR B O 1
ATOM 3949 N N . LEU B 2 228 ? 24.286 25.248 31.074 1.00 15.08 228 LEU B N 1
ATOM 3950 C CA . LEU B 2 228 ? 23.224 26.127 30.610 1.00 15.70 228 LEU B CA 1
ATOM 3951 C C . LEU B 2 228 ? 23.399 26.420 29.125 1.00 16.03 228 LEU B C 1
ATOM 3952 O O . LEU B 2 228 ? 22.439 26.490 28.383 1.00 16.26 228 LEU B O 1
ATOM 3957 N N . ASN B 2 229 ? 24.636 26.628 28.708 1.00 16.79 229 ASN B N 1
ATOM 3958 C CA . ASN B 2 229 ? 24.909 26.897 27.324 1.00 18.04 229 ASN B CA 1
ATOM 3959 C C . ASN B 2 229 ? 24.350 25.782 26.462 1.00 18.43 229 ASN B C 1
ATOM 3960 O O . ASN B 2 229 ? 23.636 26.049 25.468 1.00 16.87 229 ASN B O 1
ATOM 3965 N N . GLU B 2 230 ? 24.636 24.542 26.872 1.00 18.44 230 GLU B N 1
ATOM 3966 C CA . GLU B 2 230 ? 24.180 23.367 26.152 1.00 19.77 230 GLU B CA 1
ATOM 3967 C C . GLU B 2 230 ? 22.666 23.294 26.138 1.00 18.82 230 GLU B C 1
ATOM 3968 O O . GLU B 2 230 ? 22.062 23.094 25.100 1.00 18.47 230 GLU B O 1
ATOM 3974 N N . ILE B 2 231 ? 22.065 23.439 27.307 1.00 18.28 231 ILE B N 1
ATOM 3975 C CA . ILE B 2 231 ? 20.623 23.273 27.464 1.00 18.30 231 ILE B CA 1
ATOM 3976 C C . ILE B 2 231 ? 19.845 24.435 26.786 1.00 17.23 231 ILE B C 1
ATOM 3977 O O . ILE B 2 231 ? 18.917 24.182 26.018 1.00 17.71 231 ILE B O 1
ATOM 3982 N N . TYR B 2 232 ? 20.253 25.678 27.043 1.00 16.51 232 TYR B N 1
ATOM 3983 C CA . TYR B 2 232 ? 19.567 26.896 26.502 1.00 16.83 232 TYR B CA 1
ATOM 3984 C C . TYR B 2 232 ? 19.715 27.051 24.982 1.00 16.87 232 TYR B C 1
ATOM 3985 O O . TYR B 2 232 ? 18.741 27.306 24.257 1.00 16.98 232 TYR B O 1
ATOM 3994 N N . PHE B 2 233 ? 20.951 26.891 24.516 1.00 16.27 233 PHE B N 1
ATOM 3995 C CA . PHE B 2 233 ? 21.333 27.231 23.150 1.00 16.78 233 PHE B CA 1
ATOM 3996 C C . PHE B 2 233 ? 21.609 26.013 22.273 1.00 17.37 233 PHE B C 1
ATOM 3997 O O . PHE B 2 233 ? 21.854 26.174 21.068 1.00 18.49 233 PHE B O 1
ATOM 4005 N N . GLY B 2 234 ? 21.541 24.823 22.882 1.00 16.91 234 GLY B N 1
ATOM 4006 C CA . GLY B 2 234 ? 21.681 23.549 22.188 1.00 16.45 234 GLY B CA 1
ATOM 4007 C C . GLY B 2 234 ? 20.402 22.712 22.199 1.00 15.98 234 GLY B C 1
ATOM 4008 O O . GLY B 2 234 ? 19.770 22.522 21.167 1.00 16.03 234 GLY B O 1
ATOM 4009 N N . LYS B 2 235 ? 20.006 22.227 23.364 1.00 16.90 235 LYS B N 1
ATOM 4010 C CA . LYS B 2 235 ? 18.808 21.386 23.497 1.00 17.61 235 LYS B CA 1
ATOM 4011 C C . LYS B 2 235 ? 17.491 22.024 22.997 1.00 17.10 235 LYS B C 1
ATOM 4012 O O . LYS B 2 235 ? 16.787 21.425 22.185 1.00 16.12 235 LYS B O 1
ATOM 4018 N N . THR B 2 236 ? 17.149 23.223 23.467 1.00 17.05 236 THR B N 1
ATOM 4019 C CA . THR B 2 236 ? 15.937 23.861 22.962 1.00 17.44 236 THR B CA 1
ATOM 4020 C C . THR B 2 236 ? 16.017 24.085 21.443 1.00 17.66 236 THR B C 1
ATOM 4021 O O . THR B 2 236 ? 15.002 23.974 20.764 1.00 18.10 236 THR B O 1
ATOM 4025 N N . LYS B 2 237 ? 17.212 24.375 20.915 1.00 17.51 237 LYS B N 1
ATOM 4026 C CA . LYS B 2 237 ? 17.382 24.560 19.476 1.00 17.73 237 LYS B CA 1
ATOM 4027 C C . LYS B 2 237 ? 17.144 23.268 18.710 1.00 17.05 237 LYS B C 1
ATOM 4028 O O . LYS B 2 237 ? 16.462 23.282 17.701 1.00 15.96 237 LYS B O 1
ATOM 4034 N N . ASP B 2 238 ? 17.719 22.160 19.187 1.00 16.66 238 ASP B N 1
ATOM 4035 C CA . ASP B 2 238 ? 17.466 20.866 18.583 1.00 17.52 238 ASP B CA 1
ATOM 4036 C C . ASP B 2 238 ? 15.974 20.563 18.545 1.00 16.94 238 ASP B C 1
ATOM 4037 O O . ASP B 2 238 ? 15.485 19.983 17.575 1.00 17.46 238 ASP B O 1
ATOM 4042 N N . ILE B 2 239 ? 15.256 20.943 19.600 1.00 16.61 239 ILE B N 1
ATOM 4043 C CA . ILE B 2 239 ? 13.809 20.704 19.659 1.00 15.81 239 ILE B CA 1
ATOM 4044 C C . ILE B 2 239 ? 13.067 21.590 18.627 1.00 15.85 239 ILE B C 1
ATOM 4045 O O . ILE B 2 239 ? 12.254 21.074 17.876 1.00 14.75 239 ILE B O 1
ATOM 4050 N N . VAL B 2 240 ? 13.396 22.888 18.541 1.00 14.93 240 VAL B N 1
ATOM 4051 C CA . VAL B 2 240 ? 12.862 23.730 17.451 1.00 14.87 240 VAL B CA 1
ATOM 4052 C C . VAL B 2 240 ? 13.073 23.053 16.085 1.00 15.76 240 VAL B C 1
ATOM 4053 O O . VAL B 2 240 ? 12.127 22.942 15.277 1.00 14.97 240 VAL B O 1
ATOM 4057 N N . ASN B 2 241 ? 14.307 22.599 15.824 1.00 16.22 241 ASN B N 1
ATOM 4058 C CA . ASN B 2 241 ? 14.612 22.001 14.536 1.00 16.84 241 ASN B CA 1
ATOM 4059 C C . ASN B 2 241 ? 13.974 20.654 14.273 1.00 16.83 241 ASN B C 1
ATOM 4060 O O . ASN B 2 241 ? 14.047 20.169 13.146 1.00 17.89 241 ASN B O 1
ATOM 4065 N N . GLY B 2 242 ? 13.373 20.040 15.288 1.00 16.97 242 GLY B N 1
ATOM 4066 C CA . GLY B 2 242 ? 12.525 18.855 15.077 1.00 17.20 242 GLY B CA 1
ATOM 4067 C C . GLY B 2 242 ? 11.042 19.156 14.841 1.00 17.41 242 GLY B C 1
ATOM 4068 O O . GLY B 2 242 ? 10.273 18.260 14.466 1.00 18.00 242 GLY B O 1
ATOM 4069 N N . LEU B 2 243 ? 10.617 20.398 15.100 1.00 16.39 243 LEU B N 1
ATOM 4070 C CA . LEU B 2 243 ? 9.230 20.803 14.900 1.00 16.35 243 LEU B CA 1
ATOM 4071 C C . LEU B 2 243 ? 8.966 21.129 13.419 1.00 16.95 243 LEU B C 1
ATOM 4072 O O . LEU B 2 243 ? 7.827 20.949 12.906 1.00 16.25 243 LEU B O 1
ATOM 4077 N N . ARG B 2 244 ? 10.033 21.588 12.747 1.00 15.79 244 ARG B N 1
ATOM 4078 C CA . ARG B 2 244 ? 9.983 22.052 11.365 1.00 15.82 244 ARG B CA 1
ATOM 4079 C C . ARG B 2 244 ? 11.337 21.833 10.699 1.00 16.79 244 ARG B C 1
ATOM 4080 O O . ARG B 2 244 ? 12.381 21.928 11.337 1.00 19.17 244 ARG B O 1
ATOM 4088 N N . SER B 2 245 ? 11.315 21.587 9.407 1.00 16.86 245 SER B N 1
ATOM 4089 C CA . SER B 2 245 ? 12.505 21.278 8.658 1.00 17.58 245 SER B CA 1
ATOM 4090 C C . SER B 2 245 ? 12.528 22.147 7.376 1.00 17.02 245 SER B C 1
ATOM 4091 O O . SER B 2 245 ? 11.596 22.105 6.581 1.00 14.98 245 SER B O 1
ATOM 4094 N N . ILE B 2 246 ? 13.566 22.951 7.209 1.00 17.03 246 ILE B N 1
ATOM 4095 C CA . ILE B 2 246 ? 13.734 23.750 5.994 1.00 18.14 246 ILE B CA 1
ATOM 4096 C C . ILE B 2 246 ? 13.803 22.848 4.742 1.00 19.56 246 ILE B C 1
ATOM 4097 O O . ILE B 2 246 ? 13.063 23.059 3.780 1.00 19.02 246 ILE B O 1
ATOM 4102 N N . ASP B 2 247 ? 14.676 21.842 4.766 1.00 21.02 247 ASP B N 1
ATOM 4103 C CA . ASP B 2 247 ? 14.720 20.812 3.718 1.00 23.54 247 ASP B CA 1
ATOM 4104 C C . ASP B 2 247 ? 13.586 19.825 3.833 1.00 24.72 247 ASP B C 1
ATOM 4105 O O . ASP B 2 247 ? 13.188 19.448 4.942 1.00 23.93 247 ASP B O 1
ATOM 4110 N N . ALA B 2 248 ? 13.094 19.369 2.685 1.00 26.42 248 ALA B N 1
ATOM 4111 C CA . ALA B 2 248 ? 11.959 18.469 2.651 1.00 28.68 248 ALA B CA 1
ATOM 4112 C C . ALA B 2 248 ? 12.304 17.197 3.391 1.00 30.74 248 ALA B C 1
ATOM 4113 O O . ALA B 2 248 ? 13.453 16.754 3.355 1.00 30.79 248 ALA B O 1
ATOM 4115 N N . ILE B 2 249 ? 11.317 16.651 4.091 1.00 32.87 249 ILE B N 1
ATOM 4116 C CA . ILE B 2 249 ? 11.485 15.477 4.938 1.00 36.05 249 ILE B CA 1
ATOM 4117 C C . ILE B 2 249 ? 11.397 14.277 4.006 1.00 38.71 249 ILE B C 1
ATOM 4118 O O . ILE B 2 249 ? 10.417 14.154 3.247 1.00 37.93 249 ILE B O 1
ATOM 4123 N N . PRO B 2 250 ? 12.418 13.392 4.045 1.00 41.45 250 PRO B N 1
ATOM 4124 C CA . PRO B 2 250 ? 12.486 12.328 3.041 1.00 43.93 250 PRO B CA 1
ATOM 4125 C C . PRO B 2 250 ? 11.481 11.198 3.282 1.00 45.86 250 PRO B C 1
ATOM 4126 O O . PRO B 2 250 ? 10.950 11.077 4.395 1.00 46.31 250 PRO B O 1
ATOM 4130 N N . ASP B 2 251 ? 11.252 10.396 2.229 1.00 48.71 251 ASP B N 1
ATOM 4131 C CA . ASP B 2 251 ? 10.325 9.213 2.161 1.00 50.74 251 ASP B CA 1
ATOM 4132 C C . ASP B 2 251 ? 9.018 9.536 1.418 1.00 51.65 251 ASP B C 1
ATOM 4133 O O . ASP B 2 251 ? 9.040 9.989 0.258 1.00 52.38 251 ASP B O 1
ATOM 4138 N N . CYS C 3 7 ? 23.678 53.675 33.613 1.00 33.49 2 CYS C N 1
ATOM 4139 C CA . CYS C 3 7 ? 23.961 54.352 32.274 1.00 33.71 2 CYS C CA 1
ATOM 4140 C C . CYS C 3 7 ? 25.261 53.996 31.507 1.00 30.43 2 CYS C C 1
ATOM 4141 O O . CYS C 3 7 ? 25.158 53.608 30.358 1.00 29.10 2 CYS C O 1
ATOM 4144 N N . ASP C 3 8 ? 26.447 54.192 32.106 1.00 27.89 3 ASP C N 1
ATOM 4145 C CA . ASP C 3 8 ? 27.670 53.527 31.612 1.00 25.90 3 ASP C CA 1
ATOM 4146 C C . ASP C 3 8 ? 27.386 52.008 31.555 1.00 24.95 3 ASP C C 1
ATOM 4147 O O . ASP C 3 8 ? 27.792 51.342 30.621 1.00 23.46 3 ASP C O 1
ATOM 4152 N N . LYS C 3 9 ? 26.666 51.483 32.552 1.00 24.79 4 LYS C N 1
ATOM 4153 C CA . LYS C 3 9 ? 26.356 50.044 32.591 1.00 25.67 4 LYS C CA 1
ATOM 4154 C C . LYS C 3 9 ? 25.428 49.650 31.418 1.00 24.50 4 LYS C C 1
ATOM 4155 O O . LYS C 3 9 ? 25.578 48.582 30.806 1.00 23.75 4 LYS C O 1
ATOM 4161 N N . GLU C 3 10 ? 24.540 50.571 31.048 1.00 23.72 5 GLU C N 1
ATOM 4162 C CA . GLU C 3 10 ? 23.669 50.397 29.888 1.00 22.60 5 GLU C CA 1
ATOM 4163 C C . GLU C 3 10 ? 24.404 50.502 28.579 1.00 21.02 5 GLU C C 1
ATOM 4164 O O . GLU C 3 10 ? 24.148 49.727 27.648 1.00 21.93 5 GLU C O 1
ATOM 4170 N N . PHE C 3 11 ? 25.294 51.484 28.489 1.00 18.86 6 PHE C N 1
ATOM 4171 C CA . PHE C 3 11 ? 26.141 51.676 27.325 1.00 17.63 6 PHE C CA 1
ATOM 4172 C C . PHE C 3 11 ? 27.071 50.463 27.139 1.00 16.75 6 PHE C C 1
ATOM 4173 O O . PHE C 3 11 ? 27.267 50.001 26.030 1.00 16.63 6 PHE C O 1
ATOM 4181 N N . MET C 3 12 ? 27.655 49.979 28.237 1.00 15.47 7 MET C N 1
ATOM 4182 C CA . MET C 3 12 ? 28.515 48.825 28.208 1.00 17.46 7 MET C CA 1
ATOM 4183 C C . MET C 3 12 ? 27.727 47.611 27.619 1.00 16.63 7 MET C C 1
ATOM 4184 O O . MET C 3 12 ? 28.219 46.901 26.756 1.00 15.86 7 MET C O 1
ATOM 4189 N N . TRP C 3 13 ? 26.490 47.426 28.059 1.00 15.66 8 TRP C N 1
ATOM 4190 C CA . TRP C 3 13 ? 25.664 46.284 27.599 1.00 15.16 8 TRP C CA 1
ATOM 4191 C C . TRP C 3 13 ? 25.364 46.418 26.101 1.00 15.31 8 TRP C C 1
ATOM 4192 O O . TRP C 3 13 ? 25.459 45.465 25.373 1.00 14.68 8 TRP C O 1
ATOM 4203 N N . ALA C 3 14 ? 25.013 47.633 25.653 1.00 15.95 9 ALA C N 1
ATOM 4204 C CA . ALA C 3 14 ? 24.806 47.939 24.230 1.00 16.07 9 ALA C CA 1
ATOM 4205 C C . ALA C 3 14 ? 26.028 47.647 23.375 1.00 16.73 9 ALA C C 1
ATOM 4206 O O . ALA C 3 14 ? 25.916 47.116 22.258 1.00 16.99 9 ALA C O 1
ATOM 4208 N N . LEU C 3 15 ? 27.194 48.045 23.882 1.00 16.21 10 LEU C N 1
ATOM 4209 C CA . LEU C 3 15 ? 28.455 47.825 23.167 1.00 15.87 10 LEU C CA 1
ATOM 4210 C C . LEU C 3 15 ? 28.790 46.325 23.002 1.00 15.81 10 LEU C C 1
ATOM 4211 O O . LEU C 3 15 ? 29.156 45.901 21.894 1.00 14.78 10 LEU C O 1
ATOM 4216 N N . LYS C 3 16 ? 28.701 45.556 24.103 1.00 14.17 11 LYS C N 1
ATOM 4217 C CA . LYS C 3 16 ? 29.040 44.128 24.075 1.00 15.28 11 LYS C CA 1
ATOM 4218 C C . LYS C 3 16 ? 28.088 43.348 23.154 1.00 15.20 11 LYS C C 1
ATOM 4219 O O . LYS C 3 16 ? 28.500 42.400 22.473 1.00 15.00 11 LYS C O 1
ATOM 4225 N N . ASN C 3 17 ? 26.828 43.766 23.133 1.00 15.15 12 ASN C N 1
ATOM 4226 C CA . ASN C 3 17 ? 25.797 43.095 22.346 1.00 16.45 12 ASN C CA 1
ATOM 4227 C C . ASN C 3 17 ? 25.593 43.622 20.913 1.00 18.25 12 ASN C C 1
ATOM 4228 O O . ASN C 3 17 ? 24.707 43.150 20.178 1.00 19.32 12 ASN C O 1
ATOM 4233 N N . GLY C 3 18 ? 26.394 44.601 20.510 1.00 18.75 13 GLY C N 1
ATOM 4234 C CA . GLY C 3 18 ? 26.387 45.029 19.118 1.00 19.24 13 GLY C CA 1
ATOM 4235 C C . GLY C 3 18 ? 25.188 45.892 18.746 1.00 20.36 13 GLY C C 1
ATOM 4236 O O . GLY C 3 18 ? 24.787 45.895 17.602 1.00 20.05 13 GLY C O 1
ATOM 4237 N N . ASP C 3 19 ? 24.619 46.627 19.704 1.00 20.72 14 ASP C N 1
ATOM 4238 C CA . ASP C 3 19 ? 23.457 47.434 19.421 1.00 22.33 14 ASP C CA 1
ATOM 4239 C C . ASP C 3 19 ? 23.947 48.771 18.869 1.00 23.12 14 ASP C C 1
ATOM 4240 O O . ASP C 3 19 ? 24.125 49.735 19.614 1.00 22.96 14 ASP C O 1
ATOM 4245 N N . LEU C 3 20 ? 24.177 48.802 17.564 1.00 25.34 15 LEU C N 1
ATOM 4246 C CA . LEU C 3 20 ? 24.686 50.001 16.870 1.00 27.89 15 LEU C CA 1
ATOM 4247 C C . LEU C 3 20 ? 23.837 51.275 17.077 1.00 29.17 15 LEU C C 1
ATOM 4248 O O . LEU C 3 20 ? 24.401 52.371 17.211 1.00 28.61 15 LEU C O 1
ATOM 4253 N N . ASP C 3 21 ? 22.504 51.123 17.168 1.00 30.92 16 ASP C N 1
ATOM 4254 C CA . ASP C 3 21 ? 21.588 52.269 17.342 1.00 32.72 16 ASP C CA 1
ATOM 4255 C C . ASP C 3 21 ? 21.789 52.989 18.664 1.00 33.01 16 ASP C C 1
ATOM 4256 O O . ASP C 3 21 ? 21.692 54.221 18.746 1.00 33.33 16 ASP C O 1
ATOM 4261 N N . GLU C 3 22 ? 22.052 52.223 19.715 1.00 32.55 17 GLU C N 1
ATOM 4262 C CA . GLU C 3 22 ? 22.397 52.828 20.978 1.00 31.99 17 GLU C CA 1
ATOM 4263 C C . GLU C 3 22 ? 23.750 53.550 20.906 1.00 31.53 17 GLU C C 1
ATOM 4264 O O . GLU C 3 22 ? 23.913 54.612 21.494 1.00 32.31 17 GLU C O 1
ATOM 4270 N N . VAL C 3 23 ? 24.723 52.963 20.216 1.00 31.26 18 VAL C N 1
ATOM 4271 C CA . VAL C 3 23 ? 26.047 53.559 20.136 1.00 30.37 18 VAL C CA 1
ATOM 4272 C C . VAL C 3 23 ? 25.941 54.860 19.336 1.00 31.55 18 VAL C C 1
ATOM 4273 O O . VAL C 3 23 ? 26.545 55.853 19.708 1.00 30.90 18 VAL C O 1
ATOM 4277 N N . LYS C 3 24 ? 25.170 54.844 18.245 1.00 32.25 19 LYS C N 1
ATOM 4278 C CA . LYS C 3 24 ? 24.849 56.064 17.475 1.00 34.11 19 LYS C CA 1
ATOM 4279 C C . LYS C 3 24 ? 24.259 57.181 18.323 1.00 35.20 19 LYS C C 1
ATOM 4280 O O . LYS C 3 24 ? 24.720 58.312 18.236 1.00 35.45 19 LYS C O 1
ATOM 4286 N N . ASP C 3 25 ? 23.269 56.846 19.153 1.00 36.61 20 ASP C N 1
ATOM 4287 C CA . ASP C 3 25 ? 22.657 57.777 20.100 1.00 37.79 20 ASP C CA 1
ATOM 4288 C C . ASP C 3 25 ? 23.633 58.363 21.092 1.00 38.28 20 ASP C C 1
ATOM 4289 O O . ASP C 3 25 ? 23.504 59.537 21.457 1.00 38.52 20 ASP C O 1
ATOM 4294 N N . TYR C 3 26 ? 24.542 57.524 21.595 1.00 37.62 21 TYR C N 1
ATOM 4295 C CA . TYR C 3 26 ? 25.566 57.980 22.517 1.00 37.87 21 TYR C CA 1
ATOM 4296 C C . TYR C 3 26 ? 26.335 59.106 21.839 1.00 37.66 21 TYR C C 1
ATOM 4297 O O . TYR C 3 26 ? 26.419 60.205 22.374 1.00 37.79 21 TYR C O 1
ATOM 4306 N N . VAL C 3 27 ? 26.881 58.817 20.661 1.00 37.86 22 VAL C N 1
ATOM 4307 C CA . VAL C 3 27 ? 27.644 59.796 19.902 1.00 38.44 22 VAL C CA 1
ATOM 4308 C C . VAL C 3 27 ? 26.811 61.065 19.659 1.00 39.20 22 VAL C C 1
ATOM 4309 O O . VAL C 3 27 ? 27.269 62.164 19.974 1.00 39.66 22 VAL C O 1
ATOM 4313 N N . ALA C 3 28 ? 25.587 60.898 19.143 1.00 39.78 23 ALA C N 1
ATOM 4314 C CA . ALA C 3 28 ? 24.664 62.015 18.865 1.00 40.38 23 ALA C CA 1
ATOM 4315 C C . ALA C 3 28 ? 24.390 62.897 20.064 1.00 40.61 23 ALA C C 1
ATOM 4316 O O . ALA C 3 28 ? 24.181 64.090 19.899 1.00 41.81 23 ALA C O 1
ATOM 4318 N N . LYS C 3 29 ? 24.386 62.321 21.270 1.00 40.52 24 LYS C N 1
ATOM 4319 C CA . LYS C 3 29 ? 24.199 63.091 22.515 1.00 39.97 24 LYS C CA 1
ATOM 4320 C C . LYS C 3 29 ? 25.476 63.855 22.932 1.00 39.47 24 LYS C C 1
ATOM 4321 O O . LYS C 3 29 ? 25.525 64.513 23.985 1.00 38.86 24 LYS C O 1
ATOM 4327 N N . GLY C 3 30 ? 26.512 63.733 22.107 1.00 38.52 25 GLY C N 1
ATOM 4328 C CA . GLY C 3 30 ? 27.749 64.475 22.293 1.00 37.97 25 GLY C CA 1
ATOM 4329 C C . GLY C 3 30 ? 28.606 63.901 23.394 1.00 37.63 25 GLY C C 1
ATOM 4330 O O . GLY C 3 30 ? 29.286 64.651 24.088 1.00 38.16 25 GLY C O 1
ATOM 4331 N N . GLU C 3 31 ? 28.554 62.583 23.588 1.00 36.70 26 GLU C N 1
ATOM 4332 C CA . GLU C 3 31 ? 29.382 61.955 24.610 1.00 36.16 26 GLU C CA 1
ATOM 4333 C C . GLU C 3 31 ? 30.661 61.407 23.942 1.00 34.57 26 GLU C C 1
ATOM 4334 O O . GLU C 3 31 ? 30.758 61.361 22.721 1.00 34.59 26 GLU C O 1
ATOM 4340 N N . ASP C 3 32 ? 31.641 61.027 24.752 1.00 32.69 27 ASP C N 1
ATOM 4341 C CA . ASP C 3 32 ? 33.026 60.802 24.307 1.00 30.89 27 ASP C CA 1
ATOM 4342 C C . ASP C 3 32 ? 33.378 59.314 24.065 1.00 29.61 27 ASP C C 1
ATOM 4343 O O . ASP C 3 32 ? 33.521 58.557 25.025 1.00 28.78 27 ASP C O 1
ATOM 4348 N N . VAL C 3 33 ? 33.538 58.932 22.793 1.00 28.55 28 VAL C N 1
ATOM 4349 C CA . VAL C 3 33 ? 33.954 57.573 22.382 1.00 28.34 28 VAL C CA 1
ATOM 4350 C C . VAL C 3 33 ? 35.318 57.127 22.939 1.00 27.88 28 VAL C C 1
ATOM 4351 O O . VAL C 3 33 ? 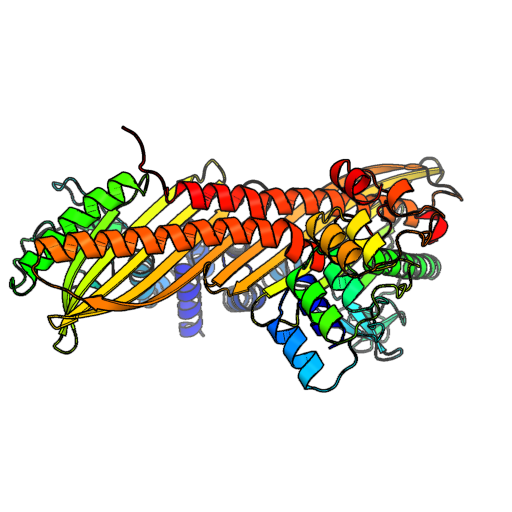35.675 55.963 22.851 1.00 27.42 28 VAL C O 1
ATOM 4355 N N . ASN C 3 34 ? 36.058 58.063 23.532 1.00 28.44 29 ASN C N 1
ATOM 4356 C CA . ASN C 3 34 ? 37.349 57.775 24.173 1.00 27.32 29 ASN C CA 1
ATOM 4357 C C . ASN C 3 34 ? 37.353 57.807 25.687 1.00 26.99 29 ASN C C 1
ATOM 4358 O O . ASN C 3 34 ? 38.424 57.678 26.290 1.00 26.66 29 ASN C O 1
ATOM 4363 N N . ARG C 3 35 ? 36.189 57.982 26.323 1.00 26.46 30 ARG C N 1
ATOM 4364 C CA . ARG C 3 35 ? 36.157 58.011 27.783 1.00 26.11 30 ARG C CA 1
ATOM 4365 C C . ARG C 3 35 ? 36.228 56.570 28.294 1.00 26.16 30 ARG C C 1
ATOM 4366 O O . ARG C 3 35 ? 35.570 55.697 27.741 1.00 25.41 30 ARG C O 1
ATOM 4374 N N . THR C 3 36 ? 37.038 56.326 29.328 1.00 25.57 31 THR C N 1
ATOM 4375 C CA . THR C 3 36 ? 37.025 55.056 30.014 1.00 24.95 31 THR C CA 1
ATOM 4376 C C . THR C 3 36 ? 35.695 54.939 30.749 1.00 25.71 31 THR C C 1
ATOM 4377 O O . THR C 3 36 ? 35.328 55.830 31.530 1.00 25.45 31 THR C O 1
ATOM 4381 N N . LEU C 3 37 ? 34.956 53.859 30.500 1.00 25.54 32 LEU C N 1
ATOM 4382 C CA . LEU C 3 37 ? 33.672 53.666 31.199 1.00 25.93 32 LEU C CA 1
ATOM 4383 C C . LEU C 3 3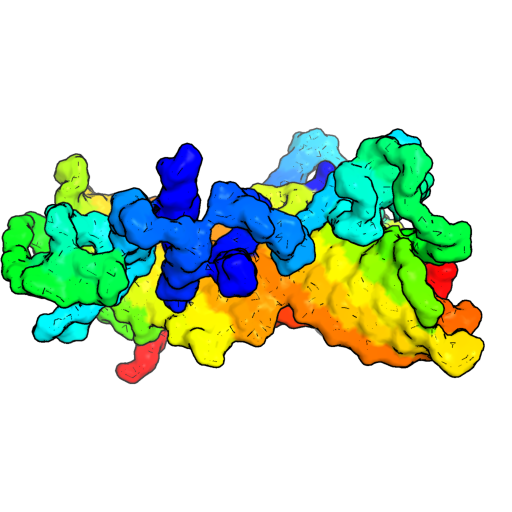7 ? 33.889 53.275 32.641 1.00 26.05 32 LEU C C 1
ATOM 4384 O O . LEU C 3 37 ? 34.988 52.890 33.021 1.00 25.52 32 LEU C O 1
ATOM 4389 N N . GLU C 3 38 ? 32.840 53.355 33.450 1.00 26.89 33 GLU C N 1
ATOM 4390 C CA . GLU C 3 38 ? 32.982 52.983 34.856 1.00 28.25 33 GLU C CA 1
ATOM 4391 C C . GLU C 3 38 ? 33.574 51.612 35.047 1.00 27.45 33 GLU C C 1
ATOM 4392 O O . GLU C 3 38 ? 34.313 51.418 35.997 1.00 27.77 33 GLU C O 1
ATOM 4398 N N . GLY C 3 39 ? 33.289 50.674 34.134 1.00 26.69 34 GLY C N 1
ATOM 4399 C CA . GLY C 3 39 ? 33.860 49.309 34.194 1.00 25.52 34 GLY C CA 1
ATOM 4400 C C . GLY C 3 39 ? 35.373 49.183 33.975 1.00 24.94 34 GLY C C 1
ATOM 4401 O O . GLY C 3 39 ? 35.954 48.114 34.156 1.00 25.54 34 GLY C O 1
ATOM 4402 N N . GLY C 3 40 ? 36.018 50.261 33.546 1.00 23.95 35 GLY C N 1
ATOM 4403 C CA . GLY C 3 40 ? 37.466 50.283 33.429 1.00 22.22 35 GLY C CA 1
ATOM 4404 C C . GLY C 3 40 ? 38.012 50.137 32.008 1.00 21.56 35 GLY C C 1
ATOM 4405 O O . GLY C 3 40 ? 39.221 50.065 31.823 1.00 20.50 35 GLY C O 1
ATOM 4406 N N . ARG C 3 41 ? 37.136 50.088 31.001 1.00 20.04 36 ARG C N 1
ATOM 4407 C CA . ARG C 3 41 ? 37.612 49.937 29.627 1.00 17.96 36 ARG C CA 1
ATOM 4408 C C . ARG C 3 41 ? 36.972 51.017 28.773 1.00 17.74 36 ARG C C 1
ATOM 4409 O O . ARG C 3 41 ? 35.969 51.643 29.201 1.00 17.16 36 ARG C O 1
ATOM 4417 N N . LYS C 3 42 ? 37.520 51.231 27.576 1.00 16.23 37 LYS C N 1
ATOM 4418 C CA . LYS C 3 42 ? 36.901 52.154 26.599 1.00 16.42 37 LYS C CA 1
ATOM 4419 C C . LYS C 3 42 ? 35.947 51.380 25.702 1.00 16.35 37 LYS C C 1
ATOM 4420 O O . LYS C 3 42 ? 36.036 50.153 25.638 1.00 15.94 37 LYS C O 1
ATOM 4426 N N . PRO C 3 43 ? 35.021 52.088 25.022 1.00 15.96 38 PRO C N 1
ATOM 4427 C CA . PRO C 3 43 ? 34.087 51.443 24.104 1.00 15.57 38 PRO C CA 1
ATOM 4428 C C . PRO C 3 43 ? 34.748 50.487 23.113 1.00 15.89 38 PRO C C 1
ATOM 4429 O O . PRO C 3 43 ? 34.189 49.408 22.867 1.00 14.96 38 PRO C O 1
ATOM 4433 N N . LEU C 3 44 ? 35.926 50.851 22.580 1.00 15.74 39 LEU C N 1
ATOM 4434 C CA . LEU C 3 44 ? 36.661 49.958 21.660 1.00 16.67 39 LEU C CA 1
ATOM 4435 C C . LEU C 3 44 ? 36.996 48.577 22.267 1.00 17.05 39 LEU C C 1
ATOM 4436 O O . LEU C 3 44 ? 36.953 47.569 21.572 1.00 17.18 39 LEU C O 1
ATOM 4441 N N . HIS C 3 45 ? 37.418 48.570 23.528 1.00 17.29 40 HIS C N 1
ATOM 4442 C CA . HIS C 3 45 ? 37.689 47.336 24.262 1.00 16.81 40 HIS C CA 1
ATOM 4443 C C . HIS C 3 45 ? 36.433 46.488 24.391 1.00 16.66 40 HIS C C 1
ATOM 4444 O O . HIS C 3 45 ? 36.478 45.319 24.042 1.00 15.77 40 HIS C O 1
ATOM 4451 N N . TYR C 3 46 ? 35.316 47.080 24.844 1.00 16.33 41 TYR C N 1
ATOM 4452 C CA . TYR C 3 46 ? 34.074 46.312 24.901 1.00 16.47 41 TYR C CA 1
ATOM 4453 C C . TYR C 3 46 ? 33.710 45.690 23.549 1.00 16.95 41 TYR C C 1
ATOM 4454 O O . TYR C 3 46 ? 33.440 44.503 23.482 1.00 17.28 41 TYR C O 1
ATOM 4463 N N . ALA C 3 47 ? 33.761 46.469 22.480 1.00 16.54 42 ALA C N 1
ATOM 4464 C CA . ALA C 3 47 ? 33.422 45.953 21.162 1.00 17.03 42 ALA C CA 1
ATOM 4465 C C . ALA C 3 47 ? 34.416 44.887 20.674 1.00 17.47 42 ALA C C 1
ATOM 4466 O O . ALA C 3 47 ? 34.009 43.859 20.089 1.00 18.07 42 ALA C O 1
ATOM 4468 N N . ALA C 3 48 ? 35.705 45.121 20.911 1.00 16.10 43 ALA C N 1
ATOM 4469 C CA . ALA C 3 48 ? 36.737 44.207 20.451 1.00 16.47 43 ALA C CA 1
ATOM 4470 C C . ALA C 3 48 ? 36.708 42.899 21.253 1.00 16.43 43 ALA C C 1
ATOM 4471 O O . ALA C 3 48 ? 36.940 41.821 20.705 1.00 17.27 43 ALA C O 1
ATOM 4473 N N . ASP C 3 49 ? 36.469 43.008 22.549 1.00 16.74 44 ASP C N 1
ATOM 4474 C CA . ASP C 3 49 ? 36.359 41.835 23.421 1.00 17.41 44 ASP C CA 1
ATOM 4475 C C . ASP C 3 49 ? 35.286 40.852 22.956 1.00 17.34 44 ASP C C 1
ATOM 4476 O O . ASP C 3 49 ? 35.501 39.654 22.972 1.00 18.37 44 ASP C O 1
ATOM 4481 N N . CYS C 3 50 ? 34.156 41.370 22.493 1.00 17.94 45 CYS C N 1
ATOM 4482 C CA . CYS C 3 50 ? 33.019 40.573 22.018 1.00 17.98 45 CYS C CA 1
ATOM 4483 C C . CYS C 3 50 ? 32.925 40.462 20.512 1.00 17.56 45 CYS C C 1
ATOM 4484 O O . CYS C 3 50 ? 31.945 39.927 19.988 1.00 18.25 45 CYS C O 1
ATOM 4487 N N . GLY C 3 51 ? 33.915 40.984 19.804 1.00 17.71 46 GLY C N 1
ATOM 4488 C CA . GLY C 3 51 ? 34.035 40.746 18.354 1.00 16.15 46 GLY C CA 1
ATOM 4489 C C . GLY C 3 51 ? 32.939 41.430 17.593 1.00 17.25 46 GLY C C 1
ATOM 4490 O O . GLY C 3 51 ? 32.432 40.886 16.638 1.00 18.02 46 GLY C O 1
ATOM 4491 N N . GLN C 3 52 ? 32.586 42.647 18.017 1.00 17.79 47 GLN C N 1
ATOM 4492 C CA . GLN C 3 52 ? 31.546 43.429 17.393 1.00 17.62 47 GLN C CA 1
ATOM 4493 C C . GLN C 3 52 ? 32.154 44.328 16.294 1.00 19.22 47 GLN C C 1
ATOM 4494 O O . GLN C 3 52 ? 32.404 45.524 16.495 1.00 18.53 47 GLN C O 1
ATOM 4500 N N . LEU C 3 53 ? 32.379 43.714 15.140 1.00 20.92 48 LEU C N 1
ATOM 4501 C CA . LEU C 3 53 ? 33.017 44.329 13.980 1.00 22.22 48 LEU C CA 1
ATOM 4502 C C . LEU C 3 53 ? 32.409 45.681 13.562 1.00 22.71 48 LEU C C 1
ATOM 4503 O O . LEU C 3 53 ? 33.136 46.652 13.422 1.00 22.93 48 LEU C O 1
ATOM 4508 N N . GLU C 3 54 ? 31.082 45.737 13.417 1.00 22.67 49 GLU C N 1
ATOM 4509 C CA . GLU C 3 54 ? 30.371 46.932 12.992 1.00 24.22 49 GLU C CA 1
ATOM 4510 C C . GLU C 3 54 ? 30.506 48.078 13.992 1.00 23.75 49 GLU C C 1
ATOM 4511 O O . GLU C 3 54 ? 30.590 49.255 13.613 1.00 23.39 49 GLU C O 1
ATOM 4517 N N . ILE C 3 55 ? 30.524 47.730 15.275 1.00 23.22 50 ILE C N 1
ATOM 4518 C CA . ILE C 3 55 ? 30.750 48.710 16.327 1.00 23.01 50 ILE C CA 1
ATOM 4519 C C . ILE C 3 55 ? 32.157 49.278 16.295 1.00 22.74 50 ILE C C 1
ATOM 4520 O O . ILE C 3 55 ? 32.325 50.502 16.373 1.00 22.56 50 ILE C O 1
ATOM 4525 N N . LEU C 3 56 ? 33.147 48.405 16.139 1.00 21.22 51 LEU C N 1
ATOM 4526 C CA . LEU C 3 56 ? 34.520 48.845 16.029 1.00 22.36 51 LEU C CA 1
ATOM 4527 C C . LEU C 3 56 ? 34.710 49.843 14.879 1.00 22.91 51 LEU C C 1
ATOM 4528 O O . LEU C 3 56 ? 35.316 50.907 15.076 1.00 22.48 51 LEU C O 1
ATOM 4533 N N . GLU C 3 57 ? 34.211 49.475 13.693 1.00 23.88 52 GLU C N 1
ATOM 4534 C CA . GLU C 3 57 ? 34.299 50.311 12.493 1.00 25.20 52 GLU C CA 1
ATOM 4535 C C . GLU C 3 57 ? 33.709 51.652 12.839 1.00 24.45 52 GLU C C 1
ATOM 4536 O O . GLU C 3 57 ? 34.324 52.680 12.600 1.00 24.84 52 GLU C O 1
ATOM 4542 N N . PHE C 3 58 ? 32.517 51.645 13.414 1.00 23.72 53 PHE C N 1
ATOM 4543 C CA . PHE C 3 58 ? 31.862 52.889 13.703 1.00 23.45 53 PHE C CA 1
ATOM 4544 C C . PHE C 3 58 ? 32.635 53.768 14.722 1.00 24.43 53 PHE C C 1
ATOM 4545 O O . PHE C 3 58 ? 32.809 54.964 14.486 1.00 23.49 53 PHE C O 1
ATOM 4553 N N . LEU C 3 59 ? 33.081 53.185 15.844 1.00 23.94 54 LEU C N 1
ATOM 4554 C CA . LEU C 3 59 ? 33.812 53.942 16.854 1.00 23.22 54 LEU C CA 1
ATOM 4555 C C . LEU C 3 59 ? 35.087 54.559 16.272 1.00 23.62 54 LEU C C 1
ATOM 4556 O O . LEU C 3 59 ? 35.427 55.711 16.565 1.00 22.57 54 LEU C O 1
ATOM 4561 N N . LEU C 3 60 ? 35.783 53.781 15.452 1.00 23.44 55 LEU C N 1
ATOM 4562 C CA . LEU C 3 60 ? 36.997 54.238 14.817 1.00 24.42 55 LEU C CA 1
ATOM 4563 C C . LEU C 3 60 ? 36.706 55.497 13.979 1.00 25.97 55 LEU C C 1
ATOM 4564 O O . LEU C 3 60 ? 37.385 56.533 14.115 1.00 26.75 55 LEU C O 1
ATOM 4569 N N . LEU C 3 61 ? 35.654 55.428 13.170 1.00 26.38 56 LEU C N 1
ATOM 4570 C CA . LEU C 3 61 ? 35.320 56.541 12.315 1.00 27.25 56 LEU C CA 1
ATOM 4571 C C . LEU C 3 61 ? 34.679 57.712 13.069 1.00 26.69 56 LEU C C 1
ATOM 4572 O O . LEU C 3 61 ? 34.384 58.756 12.480 1.00 26.20 56 LEU C O 1
ATOM 4577 N N . LYS C 3 62 ? 34.493 57.552 14.373 1.00 25.17 57 LYS C N 1
ATOM 4578 C CA . LYS C 3 62 ? 34.095 58.679 15.195 1.00 24.69 57 LYS C CA 1
ATOM 4579 C C . LYS C 3 62 ? 35.214 59.122 16.130 1.00 23.95 57 LYS C C 1
ATOM 4580 O O . LYS C 3 62 ? 34.993 59.874 17.068 1.00 24.53 57 LYS C O 1
ATOM 4586 N N . GLY C 3 63 ? 36.431 58.665 15.855 1.00 23.80 58 GLY C N 1
ATOM 4587 C CA . GLY C 3 63 ? 37.602 59.227 16.517 1.00 23.60 58 GLY C CA 1
ATOM 4588 C C . GLY C 3 63 ? 38.157 58.517 17.721 1.00 23.34 58 GLY C C 1
ATOM 4589 O O . GLY C 3 63 ? 38.955 59.098 18.466 1.00 23.56 58 GLY C O 1
ATOM 4590 N N . ALA C 3 64 ? 37.729 57.272 17.930 1.00 22.27 59 ALA C N 1
ATOM 4591 C CA . ALA C 3 64 ? 38.214 56.470 19.050 1.00 21.52 59 ALA C CA 1
ATOM 4592 C C . ALA C 3 64 ? 39.716 56.181 18.875 1.00 21.20 59 ALA C C 1
ATOM 4593 O O . ALA C 3 64 ? 40.159 55.918 17.775 1.00 22.55 59 ALA C O 1
ATOM 4595 N N . ASP C 3 65 ? 40.504 56.271 19.944 1.00 21.36 60 ASP C N 1
ATOM 4596 C CA . ASP C 3 65 ? 41.931 55.942 19.877 1.00 22.34 60 ASP C CA 1
ATOM 4597 C C . ASP C 3 65 ? 42.151 54.438 19.809 1.00 22.16 60 ASP C C 1
ATOM 4598 O O . ASP C 3 65 ? 41.935 53.742 20.798 1.00 21.04 60 ASP C O 1
ATOM 4603 N N . ILE C 3 66 ? 42.625 53.971 18.655 1.00 22.64 61 ILE C N 1
ATOM 4604 C CA . ILE C 3 66 ? 42.835 52.550 18.361 1.00 22.31 61 ILE C CA 1
ATOM 4605 C C . ILE C 3 66 ? 43.825 51.835 19.270 1.00 22.70 61 ILE C C 1
ATOM 4606 O O . ILE C 3 66 ? 43.793 50.618 19.356 1.00 23.11 61 ILE C O 1
ATOM 4611 N N . ASN C 3 67 ? 44.673 52.596 19.971 1.00 23.21 62 ASN C N 1
ATOM 4612 C CA . ASN C 3 67 ? 45.745 52.047 20.797 1.00 22.48 62 ASN C CA 1
ATOM 4613 C C . ASN C 3 67 ? 45.563 52.227 22.291 1.00 22.74 62 ASN C C 1
ATOM 4614 O O . ASN C 3 67 ? 46.364 51.726 23.050 1.00 23.35 62 ASN C O 1
ATOM 4619 N N . ALA C 3 68 ? 44.522 52.934 22.714 1.00 22.78 63 ALA C N 1
ATOM 4620 C CA . ALA C 3 68 ? 44.330 53.223 24.129 1.00 23.02 63 ALA C CA 1
ATOM 4621 C C . ALA C 3 68 ? 44.289 51.953 24.981 1.00 23.28 63 ALA C C 1
ATOM 4622 O O . ALA C 3 68 ? 43.604 51.013 24.647 1.00 23.13 63 ALA C O 1
ATOM 4624 N N . PRO C 3 69 ? 45.069 51.914 26.068 1.00 24.21 64 PRO C N 1
ATOM 4625 C CA . PRO C 3 69 ? 44.944 50.788 26.980 1.00 23.71 64 PRO C CA 1
ATOM 4626 C C . PRO C 3 69 ? 43.748 50.933 27.943 1.00 23.41 64 PRO C C 1
ATOM 4627 O O . PRO C 3 69 ? 43.204 52.033 28.116 1.00 23.43 64 PRO C O 1
ATOM 4631 N N . ASP C 3 70 ? 43.323 49.804 28.516 1.00 22.35 65 ASP C N 1
ATOM 4632 C CA . ASP C 3 70 ? 42.273 49.792 29.529 1.00 22.56 65 ASP C CA 1
ATOM 4633 C C . ASP C 3 70 ? 42.961 49.635 30.904 1.00 22.88 65 ASP C C 1
ATOM 4634 O O . ASP C 3 70 ? 44.197 49.708 30.985 1.00 22.17 65 ASP C O 1
ATOM 4639 N N . LYS C 3 71 ? 42.180 49.424 31.962 1.00 22.88 66 LYS C N 1
ATOM 4640 C CA . LYS C 3 71 ? 42.744 49.258 33.306 1.00 24.86 66 LYS C CA 1
ATOM 4641 C C . LYS C 3 71 ? 43.498 47.921 33.464 1.00 25.18 66 LYS C C 1
ATOM 4642 O O . LYS C 3 71 ? 44.170 47.690 34.490 1.00 25.34 66 LYS C O 1
ATOM 4648 N N . HIS C 3 72 ? 43.369 47.036 32.471 1.00 24.67 67 HIS C N 1
ATOM 4649 C CA . HIS C 3 72 ? 44.121 45.774 32.480 1.00 23.82 67 HIS C CA 1
ATOM 4650 C C . HIS C 3 72 ? 45.438 45.896 31.675 1.00 23.76 67 HIS C C 1
ATOM 4651 O O . HIS C 3 72 ? 46.194 44.927 31.547 1.00 23.46 67 HIS C O 1
ATOM 4658 N N . HIS C 3 73 ? 45.688 47.083 31.114 1.00 24.02 68 HIS C N 1
ATOM 4659 C CA . HIS C 3 73 ? 46.867 47.345 30.248 1.00 24.41 68 HIS C CA 1
ATOM 4660 C C . HIS C 3 73 ? 46.727 46.570 28.956 1.00 22.97 68 HIS C C 1
ATOM 4661 O O . HIS C 3 73 ? 47.647 46.000 28.446 1.00 23.45 68 HIS C O 1
ATOM 4668 N N . ILE C 3 74 ? 45.514 46.520 28.448 1.00 22.13 69 ILE C N 1
ATOM 4669 C CA . ILE C 3 74 ? 45.231 45.772 27.227 1.00 19.94 69 ILE C CA 1
ATOM 4670 C C . ILE C 3 74 ? 44.714 46.776 26.214 1.00 18.89 69 ILE C C 1
ATOM 4671 O O . ILE C 3 74 ? 43.873 47.624 26.546 1.00 17.79 69 ILE C O 1
ATOM 4676 N N . THR C 3 75 ? 45.233 46.691 24.993 1.00 17.59 70 THR C N 1
ATOM 4677 C CA . THR C 3 75 ? 44.754 47.518 23.887 1.00 17.38 70 THR C CA 1
ATOM 4678 C C . THR C 3 75 ? 43.635 46.780 23.153 1.00 16.83 70 THR C C 1
ATOM 4679 O O . THR C 3 75 ? 43.525 45.563 23.277 1.00 17.16 70 THR C O 1
ATOM 4683 N N . PRO C 3 76 ? 42.853 47.496 22.328 1.00 17.19 71 PRO C N 1
ATOM 4684 C CA . PRO C 3 76 ? 41.750 46.862 21.591 1.00 17.06 71 PRO C CA 1
ATOM 4685 C C . PRO C 3 76 ? 42.219 45.711 20.708 1.00 17.37 71 PRO C C 1
ATOM 4686 O O . PRO C 3 76 ? 41.520 44.689 20.604 1.00 16.04 71 PRO C O 1
ATOM 4690 N N . LEU C 3 77 ? 43.395 45.867 20.080 1.00 16.86 72 LEU C N 1
ATOM 4691 C CA . LEU C 3 77 ? 43.966 44.794 19.289 1.00 16.52 72 LEU C CA 1
ATOM 4692 C C . LEU C 3 77 ? 44.233 43.567 20.175 1.00 16.26 72 LEU C C 1
ATOM 4693 O O . LEU C 3 77 ? 43.824 42.460 19.831 1.00 15.49 72 LEU C O 1
ATOM 4698 N N . LEU C 3 78 ? 44.926 43.751 21.294 1.00 15.72 73 LEU C N 1
ATOM 4699 C CA . LEU C 3 78 ? 45.191 42.615 22.182 1.00 16.13 73 LEU C CA 1
ATOM 4700 C C . LEU C 3 78 ? 43.884 41.951 22.639 1.00 16.09 73 LEU C C 1
ATOM 4701 O O . LEU C 3 78 ? 43.798 40.735 22.666 1.00 16.26 73 LEU C O 1
ATOM 4706 N N . SER C 3 79 ? 42.868 42.759 22.915 1.00 15.57 74 SER C N 1
ATOM 4707 C CA . SER C 3 79 ? 41.591 42.247 23.370 1.00 17.42 74 SER C CA 1
ATOM 4708 C C . SER C 3 79 ? 40.990 41.365 22.305 1.00 17.64 74 SER C C 1
ATOM 4709 O O . SER C 3 79 ? 40.590 40.203 22.574 1.00 16.93 74 SER C O 1
ATOM 4712 N N . ALA C 3 80 ? 40.982 41.884 21.075 1.00 17.74 75 ALA C N 1
ATOM 4713 C CA . ALA C 3 80 ? 40.492 41.131 19.946 1.00 18.00 75 ALA C CA 1
ATOM 4714 C C . ALA C 3 80 ? 41.335 39.863 19.703 1.00 18.38 75 ALA C C 1
ATOM 4715 O O . ALA C 3 80 ? 40.789 38.811 19.402 1.00 18.03 75 ALA C O 1
ATOM 4717 N N . VAL C 3 81 ? 42.656 39.948 19.869 1.00 17.92 76 VAL C N 1
ATOM 4718 C CA . VAL C 3 81 ? 43.498 38.750 19.727 1.00 18.46 76 VAL C CA 1
ATOM 4719 C C . VAL C 3 81 ? 43.218 37.704 20.822 1.00 18.84 76 VAL C C 1
ATOM 4720 O O . VAL C 3 81 ? 42.993 36.544 20.502 1.00 17.50 76 VAL C O 1
ATOM 4724 N N . TYR C 3 82 ? 43.231 38.134 22.097 1.00 19.12 77 TYR C N 1
ATOM 4725 C CA . TYR C 3 82 ? 42.972 37.243 23.245 1.00 20.21 77 TYR C CA 1
ATOM 4726 C C . TYR C 3 82 ? 41.651 36.460 23.119 1.00 20.16 77 TYR C C 1
ATOM 4727 O O . TYR C 3 82 ? 41.600 35.259 23.419 1.00 20.70 77 TYR C O 1
ATOM 4736 N N . GLU C 3 83 ? 40.604 37.141 22.653 1.00 19.43 78 GLU C N 1
ATOM 4737 C CA . GLU C 3 83 ? 39.266 36.562 22.543 1.00 19.66 78 GLU C CA 1
ATOM 4738 C C . GLU C 3 83 ? 39.010 35.856 21.204 1.00 20.16 78 GLU C C 1
ATOM 4739 O O . GLU C 3 83 ? 37.953 35.230 21.002 1.00 19.54 78 GLU C O 1
ATOM 4745 N N . GLY C 3 84 ? 39.993 35.907 20.304 1.00 18.99 79 GLY C N 1
ATOM 4746 C CA . GLY C 3 84 ? 39.970 35.045 19.139 1.00 18.77 79 GLY C CA 1
ATOM 4747 C C . GLY C 3 84 ? 39.070 35.505 18.024 1.00 19.56 79 GLY C C 1
ATOM 4748 O O . GLY C 3 84 ? 38.591 34.691 17.228 1.00 18.58 79 GLY C O 1
ATOM 4749 N N . HIS C 3 85 ? 38.903 36.824 17.928 1.00 20.02 80 HIS C N 1
ATOM 4750 C CA . HIS C 3 85 ? 38.016 37.440 16.958 1.00 21.28 80 HIS C CA 1
ATOM 4751 C C . HIS C 3 85 ? 38.795 37.841 15.674 1.00 22.04 80 HIS C C 1
ATOM 4752 O O . HIS C 3 85 ? 39.328 38.958 15.562 1.00 21.35 80 HIS C O 1
ATOM 4759 N N . VAL C 3 86 ? 38.819 36.910 14.720 1.00 23.00 81 VAL C N 1
ATOM 4760 C CA . VAL C 3 86 ? 39.675 36.993 13.544 1.00 24.05 81 VAL C CA 1
ATOM 4761 C C . VAL C 3 86 ? 39.404 38.241 12.707 1.00 24.39 81 VAL C C 1
ATOM 4762 O O . VAL C 3 86 ? 40.334 38.979 12.412 1.00 24.33 81 VAL C O 1
ATOM 4766 N N . SER C 3 87 ? 38.145 38.494 12.359 1.00 24.58 82 SER C N 1
ATOM 4767 C CA . SER C 3 87 ? 37.801 39.657 11.545 1.00 25.47 82 SER C CA 1
ATOM 4768 C C . SER C 3 87 ? 38.015 41.005 12.268 1.00 25.33 82 SER C C 1
ATOM 4769 O O . SER C 3 87 ? 38.291 42.022 11.631 1.00 25.66 82 SER C O 1
ATOM 4772 N N . CYS C 3 88 ? 37.872 41.034 13.592 1.00 24.27 83 CYS C N 1
ATOM 4773 C CA . CYS C 3 88 ? 38.182 42.266 14.321 1.00 23.13 83 CYS C CA 1
ATOM 4774 C C . CYS C 3 88 ? 39.691 42.515 14.340 1.00 22.74 83 CYS C C 1
ATOM 4775 O O . CYS C 3 88 ? 40.123 43.659 14.232 1.00 21.06 83 CYS C O 1
ATOM 4778 N N . VAL C 3 89 ? 40.481 41.446 14.479 1.00 22.08 84 VAL C N 1
ATOM 4779 C CA . VAL C 3 89 ? 41.935 41.583 14.419 1.00 23.21 84 VAL C CA 1
ATOM 4780 C C . VAL C 3 89 ? 42.353 42.192 13.064 1.00 24.35 84 VAL C C 1
ATOM 4781 O O . VAL C 3 89 ? 43.144 43.127 13.016 1.00 24.27 84 VAL C O 1
ATOM 4785 N N . LYS C 3 90 ? 41.759 41.684 11.991 1.00 25.73 85 LYS C N 1
ATOM 4786 C CA . LYS C 3 90 ? 42.031 42.133 10.629 1.00 27.36 85 LYS C CA 1
ATOM 4787 C C . LYS C 3 90 ? 41.625 43.577 10.472 1.00 27.05 85 LYS C C 1
ATOM 4788 O O . LYS C 3 90 ? 42.400 44.383 9.988 1.00 27.99 85 LYS C O 1
ATOM 4794 N N . LEU C 3 91 ? 40.421 43.937 10.896 1.00 27.44 86 LEU C N 1
ATOM 4795 C CA . LEU C 3 91 ? 40.016 45.332 10.786 1.00 26.49 86 LEU C CA 1
ATOM 4796 C C . LEU C 3 91 ? 40.959 46.236 11.590 1.00 26.11 86 LEU C C 1
ATOM 4797 O O . LEU C 3 91 ? 41.409 47.271 11.075 1.00 25.78 86 LEU C O 1
ATOM 4802 N N . LEU C 3 92 ? 41.266 45.857 12.837 1.00 24.62 87 LEU C N 1
ATOM 4803 C CA . LEU C 3 92 ? 42.126 46.698 13.672 1.00 24.34 87 LEU C CA 1
ATOM 4804 C C . LEU C 3 92 ? 43.504 46.923 13.017 1.00 25.02 87 LEU C C 1
ATOM 4805 O O . LEU C 3 92 ? 43.973 48.062 12.943 1.00 24.86 87 LEU C O 1
ATOM 4810 N N . LEU C 3 93 ? 44.121 45.835 12.557 1.00 25.52 88 LEU C N 1
ATOM 4811 C CA . LEU C 3 93 ? 45.421 45.885 11.909 1.00 27.37 88 LEU C CA 1
ATOM 4812 C C . LEU C 3 93 ? 45.384 46.822 10.705 1.00 28.40 88 LEU C C 1
ATOM 4813 O O . LEU C 3 93 ? 46.179 47.765 10.607 1.00 29.56 88 LEU C O 1
ATOM 4818 N N . SER C 3 94 ? 44.412 46.593 9.839 1.00 29.45 89 SER C N 1
ATOM 4819 C CA . SER C 3 94 ? 44.240 47.397 8.646 1.00 31.02 89 SER C CA 1
ATOM 4820 C C . SER C 3 94 ? 44.115 48.895 8.925 1.00 31.25 89 SER C C 1
ATOM 4821 O O . SER C 3 94 ? 44.526 49.700 8.082 1.00 31.96 89 SER C O 1
ATOM 4824 N N . LYS C 3 95 ? 43.567 49.264 10.089 1.00 31.03 90 LYS C N 1
ATOM 4825 C CA . LYS C 3 95 ? 43.358 50.665 10.444 1.00 30.57 90 LYS C CA 1
ATOM 4826 C C . LYS C 3 95 ? 44.498 51.257 11.240 1.00 30.44 90 LYS C C 1
ATOM 4827 O O . LYS C 3 95 ? 44.360 52.343 11.804 1.00 30.67 90 LYS C O 1
ATOM 4833 N N . GLY C 3 96 ? 45.622 50.543 11.310 1.00 30.70 91 GLY C N 1
ATOM 4834 C CA . GLY C 3 96 ? 46.838 51.112 11.905 1.00 30.70 91 GLY C CA 1
ATOM 4835 C C . GLY C 3 96 ? 47.121 50.795 13.358 1.00 31.20 91 GLY C C 1
ATOM 4836 O O . GLY C 3 96 ? 48.017 51.381 13.939 1.00 31.52 91 GLY C O 1
ATOM 4837 N N . ALA C 3 97 ? 46.380 49.852 13.946 1.00 31.23 92 ALA C N 1
ATOM 4838 C CA . ALA C 3 97 ? 46.664 49.395 15.307 1.00 30.84 92 ALA C CA 1
ATOM 4839 C C . ALA C 3 97 ? 48.119 48.962 15.459 1.00 30.70 92 ALA C C 1
ATOM 4840 O O . ALA C 3 97 ? 48.632 48.163 14.680 1.00 29.99 92 ALA C O 1
ATOM 4842 N N . ASP C 3 98 ? 48.758 49.486 16.492 1.00 30.44 93 ASP C N 1
ATOM 4843 C CA . ASP C 3 98 ? 50.148 49.192 16.782 1.00 30.72 93 ASP C CA 1
ATOM 4844 C C . ASP C 3 98 ? 50.267 47.768 17.359 1.00 30.61 93 ASP C C 1
ATOM 4845 O O . ASP C 3 98 ? 49.816 47.511 18.482 1.00 30.15 93 ASP C O 1
ATOM 4850 N N . LYS C 3 99 ? 50.878 46.857 16.609 1.00 30.29 94 LYS C N 1
ATOM 4851 C CA . LYS C 3 99 ? 50.957 45.467 17.044 1.00 31.42 94 LYS C CA 1
ATOM 4852 C C . LYS C 3 99 ? 52.166 45.170 17.911 1.00 31.96 94 LYS C C 1
ATOM 4853 O O . LYS C 3 99 ? 52.369 44.032 18.327 1.00 32.10 94 LYS C O 1
ATOM 4859 N N . THR C 3 100 ? 52.956 46.197 18.207 1.00 32.58 95 THR C N 1
ATOM 4860 C CA . THR C 3 100 ? 54.174 46.010 18.993 1.00 33.15 95 THR C CA 1
ATOM 4861 C C . THR C 3 100 ? 53.927 46.182 20.487 1.00 32.87 95 THR C C 1
ATOM 4862 O O . THR C 3 100 ? 54.776 45.807 21.306 1.00 32.49 95 THR C O 1
ATOM 4866 N N . VAL C 3 101 ? 52.768 46.720 20.855 1.00 32.86 96 VAL C N 1
ATOM 4867 C CA . VAL C 3 101 ? 52.503 46.974 22.297 1.00 32.82 96 VAL C CA 1
ATOM 4868 C C . VAL C 3 101 ? 52.540 45.674 23.071 1.00 32.82 96 VAL C C 1
ATOM 4869 O O . VAL C 3 101 ? 51.957 44.676 22.635 1.00 32.10 96 VAL C O 1
ATOM 4873 N N . LYS C 3 102 ? 53.266 45.670 24.187 1.00 33.33 97 LYS C N 1
ATOM 4874 C CA . LYS C 3 102 ? 53.313 44.492 25.056 1.00 34.66 97 LYS C CA 1
ATOM 4875 C C . LYS C 3 102 ? 52.082 44.477 25.956 1.00 34.56 97 LYS C C 1
ATOM 4876 O O . LYS C 3 102 ? 51.653 45.520 26.435 1.00 34.16 97 LYS C O 1
ATOM 4882 N N . GLY C 3 103 ? 51.513 43.294 26.156 1.00 34.67 98 GLY C N 1
ATOM 4883 C CA . GLY C 3 103 ? 50.358 43.120 27.033 1.00 35.10 98 GLY C CA 1
ATOM 4884 C C . GLY C 3 103 ? 50.772 42.938 28.481 1.00 35.56 98 GLY C C 1
ATOM 4885 O O . GLY C 3 103 ? 51.978 42.968 28.785 1.00 35.67 98 GLY C O 1
ATOM 4886 N N . PRO C 3 104 ? 49.788 42.735 29.383 1.00 35.24 99 PRO C N 1
ATOM 4887 C CA . PRO C 3 104 ? 50.090 42.751 30.818 1.00 35.63 99 PRO C CA 1
ATOM 4888 C C . PRO C 3 104 ? 51.073 41.670 31.246 1.00 35.87 99 PRO C C 1
ATOM 4889 O O . PRO C 3 104 ? 51.678 41.797 32.288 1.00 36.93 99 PRO C O 1
ATOM 4893 N N . ASP C 3 105 ? 51.239 40.631 30.437 1.00 36.27 100 ASP C N 1
ATOM 4894 C CA . ASP C 3 105 ? 52.180 39.550 30.723 1.00 36.31 100 ASP C CA 1
ATOM 4895 C C . ASP C 3 105 ? 53.552 39.810 30.108 1.00 36.20 100 ASP C C 1
ATOM 4896 O O . ASP C 3 105 ? 54.439 38.966 30.192 1.00 36.47 100 ASP C O 1
ATOM 4901 N N . GLY C 3 106 ? 53.702 40.955 29.448 1.00 36.06 101 GLY C N 1
ATOM 4902 C CA . GLY C 3 106 ? 54.947 41.292 28.748 1.00 35.98 101 GLY C CA 1
ATOM 4903 C C . GLY C 3 106 ? 55.072 40.746 27.333 1.00 35.68 101 GLY C C 1
ATOM 4904 O O . GLY C 3 106 ? 56.136 40.851 26.718 1.00 36.19 101 GLY C O 1
ATOM 4905 N N . LEU C 3 107 ? 53.992 40.162 26.809 1.00 34.73 102 LEU C N 1
ATOM 4906 C CA . LEU C 3 107 ? 53.997 39.619 25.449 1.00 33.03 102 LEU C CA 1
ATOM 4907 C C . LEU C 3 107 ? 53.247 40.502 24.443 1.00 32.33 102 LEU C C 1
ATOM 4908 O O . LEU C 3 107 ? 52.213 41.107 24.769 1.00 31.82 102 LEU C O 1
ATOM 4913 N N . THR C 3 108 ? 53.776 40.560 23.221 1.00 30.88 103 THR C N 1
ATOM 4914 C CA . THR C 3 108 ? 53.091 41.193 22.108 1.00 30.08 103 THR C CA 1
ATOM 4915 C C . THR C 3 108 ? 51.945 40.259 21.724 1.00 29.33 103 THR C C 1
ATOM 4916 O O . THR C 3 108 ? 51.940 39.092 22.160 1.00 28.00 103 THR C O 1
ATOM 4920 N N . ALA C 3 109 ? 51.039 40.760 20.869 1.00 28.34 104 ALA C N 1
ATOM 4921 C CA . ALA C 3 109 ? 49.896 39.991 20.331 1.00 28.37 104 ALA C CA 1
ATOM 4922 C C . ALA C 3 109 ? 50.350 38.741 19.576 1.00 28.28 104 ALA C C 1
ATOM 4923 O O . ALA C 3 109 ? 49.792 37.639 19.737 1.00 27.53 104 ALA C O 1
ATOM 4925 N N . PHE C 3 110 ? 51.359 38.922 18.733 1.00 29.11 105 PHE C N 1
ATOM 4926 C CA . PHE C 3 110 ? 51.943 37.800 18.016 1.00 29.37 105 PHE C CA 1
ATOM 4927 C C . PHE C 3 110 ? 52.414 36.731 18.995 1.00 29.73 105 PHE C C 1
ATOM 4928 O O . PHE C 3 110 ? 52.118 35.555 18.798 1.00 30.22 105 PHE C O 1
ATOM 4936 N N . GLU C 3 111 ? 53.121 37.134 20.049 1.00 30.42 106 GLU C N 1
ATOM 4937 C CA . GLU C 3 111 ? 53.696 36.165 21.004 1.00 31.33 106 GLU C CA 1
ATOM 4938 C C . GLU C 3 111 ? 52.620 35.506 21.867 1.00 31.46 106 GLU C C 1
ATOM 4939 O O . GLU C 3 111 ? 52.717 34.324 22.225 1.00 30.95 106 GLU C O 1
ATOM 4945 N N . ALA C 3 112 ? 51.591 36.277 22.200 1.00 31.82 107 ALA C N 1
ATOM 4946 C CA . ALA C 3 112 ? 50.614 35.842 23.180 1.00 32.44 107 ALA C CA 1
ATOM 4947 C C . ALA C 3 112 ? 49.557 34.945 22.575 1.00 32.61 107 ALA C C 1
ATOM 4948 O O . ALA C 3 112 ? 49.037 34.084 23.272 1.00 33.74 107 ALA C O 1
ATOM 4950 N N . THR C 3 113 ? 49.261 35.108 21.292 1.00 32.54 108 THR C N 1
ATOM 4951 C CA . THR C 3 113 ? 48.157 34.358 20.674 1.00 32.91 108 THR C CA 1
ATOM 4952 C C . THR C 3 113 ? 48.357 32.842 20.625 1.00 33.96 108 THR C C 1
ATOM 4953 O O . THR C 3 113 ? 49.462 32.347 20.409 1.00 34.34 108 THR C O 1
ATOM 4957 N N . ASP C 3 114 ? 47.257 32.123 20.820 1.00 35.10 109 ASP C N 1
ATOM 4958 C CA . ASP C 3 114 ? 47.188 30.678 20.624 1.00 35.58 109 ASP C CA 1
ATOM 4959 C C . ASP C 3 114 ? 46.429 30.329 19.340 1.00 35.37 109 ASP C C 1
ATOM 4960 O O . ASP C 3 114 ? 46.219 29.161 19.068 1.00 35.72 109 ASP C O 1
ATOM 4965 N N . ASN C 3 115 ? 46.031 31.341 18.556 1.00 34.66 110 ASN C N 1
ATOM 4966 C CA . ASN C 3 115 ? 45.196 31.116 17.365 1.00 33.63 110 ASN C CA 1
ATOM 4967 C C . ASN C 3 115 ? 46.028 31.177 16.094 1.00 32.82 110 ASN C C 1
ATOM 4968 O O . ASN C 3 115 ? 46.643 32.199 15.778 1.00 31.95 110 ASN C O 1
ATOM 4973 N N . GLN C 3 116 ? 46.026 30.069 15.366 1.00 32.32 111 GLN C N 1
ATOM 4974 C CA . GLN C 3 116 ? 46.856 29.920 14.208 1.00 32.30 111 GLN C CA 1
ATOM 4975 C C . GLN C 3 116 ? 46.578 31.006 13.161 1.00 32.04 111 GLN C C 1
ATOM 4976 O O . GLN C 3 116 ? 47.520 31.651 12.701 1.00 32.06 111 GLN C O 1
ATOM 4982 N N . ALA C 3 117 ? 45.315 31.206 12.789 1.00 30.36 112 ALA C N 1
ATOM 4983 C CA . ALA C 3 117 ? 44.972 32.239 11.806 1.00 30.25 112 ALA C CA 1
ATOM 4984 C C . ALA C 3 117 ? 45.292 33.683 12.275 1.00 29.98 112 ALA C C 1
ATOM 4985 O O . ALA C 3 117 ? 45.657 34.546 11.466 1.00 30.31 112 ALA C O 1
ATOM 4987 N N . ILE C 3 118 ? 45.154 33.945 13.571 1.00 28.77 113 ILE C N 1
ATOM 4988 C CA . ILE C 3 118 ? 45.525 35.257 14.076 1.00 28.49 113 ILE C CA 1
ATOM 4989 C C . ILE C 3 118 ? 47.050 35.428 14.109 1.00 28.51 113 ILE C C 1
ATOM 4990 O O . ILE C 3 118 ? 47.552 36.511 13.855 1.00 28.05 113 ILE C O 1
ATOM 4995 N N . LYS C 3 119 ? 47.778 34.360 14.412 1.00 29.80 114 LYS C N 1
ATOM 4996 C CA . LYS C 3 119 ? 49.238 34.422 14.402 1.00 31.39 114 LYS C CA 1
ATOM 4997 C C . LYS C 3 119 ? 49.697 34.803 12.981 1.00 32.13 114 LYS C C 1
ATOM 4998 O O . LYS C 3 119 ? 50.552 35.686 12.805 1.00 32.71 114 LYS C O 1
ATOM 5004 N N . ALA C 3 120 ? 49.067 34.192 11.983 1.00 32.12 115 ALA C N 1
ATOM 5005 C CA . ALA C 3 120 ? 49.371 34.490 10.598 1.00 32.48 115 ALA C CA 1
ATOM 5006 C C . ALA C 3 120 ? 49.083 35.944 10.218 1.00 32.64 115 ALA C C 1
ATOM 5007 O O . ALA C 3 120 ? 49.888 36.543 9.517 1.00 33.51 115 ALA C O 1
ATOM 5009 N N . LEU C 3 121 ? 47.974 36.519 10.676 1.00 32.28 116 LEU C N 1
ATOM 5010 C CA . LEU C 3 121 ? 47.671 37.939 10.379 1.00 32.66 116 LEU C CA 1
ATOM 5011 C C . LEU C 3 121 ? 48.695 38.913 10.957 1.00 32.37 116 LEU C C 1
ATOM 5012 O O . LEU C 3 121 ? 48.921 39.995 10.403 1.00 32.71 116 LEU C O 1
ATOM 5017 N N . LEU C 3 122 ? 49.295 38.521 12.073 1.00 32.33 117 LEU C N 1
ATOM 5018 C CA . LEU C 3 122 ? 50.186 39.371 12.851 1.00 32.88 117 LEU C CA 1
ATOM 5019 C C . LEU C 3 122 ? 51.659 39.298 12.424 1.00 34.04 117 LEU C C 1
ATOM 5020 O O . LEU C 3 122 ? 52.483 40.137 12.816 1.00 34.10 117 LEU C O 1
ATOM 5025 N N . GLN C 3 123 ? 51.988 38.285 11.636 1.00 35.60 118 GLN C N 1
ATOM 5026 C CA . GLN C 3 123 ? 53.355 38.059 11.186 1.00 37.29 118 GLN C CA 1
ATOM 5027 C C . GLN C 3 123 ? 53.963 39.303 10.487 1.00 37.99 118 GLN C C 1
ATOM 5028 O O . GLN C 3 123 ? 53.289 39.992 9.696 1.00 38.02 118 GLN C O 1
#

B-factor: mean 27.23, std 12.85, range [6.33, 70.06]

Organism: Gallus gallus (NCBI:txid9031)

GO terms:
  GO:0005886 plasma membrane (C, IDA)
  GO:0005829 cytosol (C, TAS)
  GO:0005515 protein binding (F, IPI)

Sequence (634 aa):
SDEEKVRIAAKFITHAPPGEFNEVFNDVRLLLNNDNLLREGAAHAFAQYNMDQFTPVKIEGYDDQVLITEHGDLGNGRFLDPRNKISFKFDHLRKEASDPQPEDTESALKQWRDACDSALRAYVKDHYPNGFCTVYGKSIDGQQTIIACIESHQFQPKNFWNGRWRSEWKFTITPPTAQVAAVLKIQVHYYEDGNVQLVSHKDIQDSVQVSSDVQTAKEFIKIIENAENEYQTAISENYQTMSDTTFKALRRQLPVTRTKIDWNKILSDQQLDCALDLMRRLPPQQIEKNLSDLIDLVPSLCEDLLSSVDQPLKIARDKVVGKDYLLCDYNRDGDSYRSPWSNKYDPPLEDGAMPSARLRKLEVEANNAFDQYRDLYFEGGVSSVYLWDLDHGFAGVILIKKAGDGSKKIKGCWDSIHVVEVQEKSSGRTAHYKLTSTVMLWLQTNKTGSGTMNLGGSLTRQMEKDETVSDSSPHIANIGRLVEDMENKIRSTLNEIYFGKTKDIVNGLRSIDAIPDCDKEFMWALKNGDLDEVKDYVAKGEDVNRTLEGGRKPLHYAADCGQLEILEFLLLKGADINAPDKHHITPLLSAVYEGHVSCVKLLLSKGADKTVKGPDGLTAFEATDNQAIKALLQ

InterPro domains:
  IPR002189 F-actin-capping protein subunit alpha [PF01267] (18-282)
  IPR002189 F-actin-capping protein subunit alpha [PR00191] (163-177)
  IPR002189 F-actin-capping protein subunit alpha [PR00191] (195-208)
  IPR002189 F-actin-capping protein subunit alpha [PR00191] (252-271)
  IPR002189 F-actin-capping protein subunit alpha [PTHR10653] (1-285)
  IPR017865 F-actin capping protein, alpha subunit, conserved site [PS00748] (196-204)
  IPR017865 F-actin capping protein, alpha subunit, conserved site [PS00749] (256-266)
  IPR037282 F-actin-capping protein subunit alpha/beta [SSF90096] (8-281)
  IPR042276 F-actin-capping protein subunit alpha/beta, domain 2 [G3DSA:3.90.1150.210] (114-258)
  IPR042489 F-actin capping protein, alpha subunit, domain 1 [G3DSA:3.30.1140.60] (1-113)

Secondary structure (DSSP, 8-state):
-HHHHHHHHHHHHHTPPTT-HHHHHHHHHHHH--HHHHHHHSSHHHHHHHHHTTEEEPPTT-SS-EEE-GGGEEETTEEEETTTTEEEEEETTTTEEEEEEE-----TTHHHHHHHHHHHHHHHHHH-TTEEEEEEEEEETTEEEEEEEEEEEEEEGGGTEEEEEEEEEEEEEETTEEEEEEEEEEEEEE-SSSEEEEEEEEEEEEEEE--SHHHHHHHHHHHHHHHHHHHHHHHHHHHHHIIIIIHHHHS-SS-TT-S---HHHH-/-HHHHHHHHHHHHHS-GGGHHHHHHHHHTT-GGGHHHHHHHS--PPPEEE-TTT--EEE--GGGEETTEEE-TTT--EES--SS-----HHHHHHHHHHHHHHHHHHHHHHSSSEEEEEEEEETTEEEEEEEEEEEE-S-SSEEEEEEEEEEEEEEEEGGGTEEEEEEEEEEEEEEEEEETTTEEEEEEEEEEEEEEEEEE-SSSS-HHHHHHHHHHHHHHHHHHHHHHIIIIIHHHHHHHH--SSPPP-/-HHHHHHHHHTT-HHHHHHHHHTT--TTSPPTTSS-HHHHHHHTT-HHHHHHHHTTT--TT---TTS--HHHHHHHHT-HHHHHHHHHTT--TT---TTS--HHHH---HHHHHHH-

CATH classification: 3.30.1140.60 (+1 more: 3.90.1150.210)